Protein AF-F0VCR9-F1 (afdb_monomer)

Secondary structure (DSSP, 8-state):
------------PPP----------HHHHHHHHHHHHHHHHHHHHHHHHHHHHHHHHHHHHHHHHHHS-----------S-S-TTSSTTS------PPPPP----------------------STTTHHHHHHHHHHHHHHHHHHHHHHHHHHHHHHHHHHHHHHHHHHHHT-SSHHHHHHHHHHHHHHHHHHHHHHHHHHHHHHHHHSPPP-------TT-SS---------------THHHHHHHHHHHHHHHHHHHHHHHHHHHHHHHHHHHHHHHHHHHHHHHHTTSS--S----------TTS-------------------------------------------S--S----SSHHHHHHHHHHTT-------TTSHHHHHHHHHHHHHHHHHHHHHHHHHHTSSTT----------------HHHHHHHHHHHHHHHHHHHHHHHHHHHHHHHHHHHHHHHHHHHHHHHHHHHHHHHHHHHHHHHHHHHHHHHHHHHHHHHHHHHHHHHHHHHHHHHHHHH--

Organism: Neospora caninum (strain Liverpool) (NCBI:txid572307)

Radius of gyration: 48.57 Å; Cα contacts (8 Å, |Δi|>4): 85; chains: 1; bounding box: 144×110×131 Å

Foldseek 3Di:
DDDDDDPDDDPDDDDDPPPPPPPDDVLVVLVVLLVVLLVLLVVLLVLLVVLLVVLLVLVVVLVVLVPPDDPPVPPDPDDDDDDPPDPDPPPPDDDDDDDDDDDDDDDDDDDDDDDDDDDDDPPDPPPVPVVVVSVVVSVVSVVVSVVSLVVNVVSLVVSVVSLVSLVVSLVPDPDPVSNVVSVVSSVVSVVSSVVSVVSSVVSVVVVVPPDDPPPPPPDPPPPPDDDDDDDDDDDPDPPPVVVVVVVVVVVVVVVVVVVVVVVVVVVVVVVVVVVVVVVVVVVVVVVVVPPPDDDDDDDDDDDPPPPPPDDDDDDDDDDDDDDDDDDDDDDDDDDDDDDDDDDDDDDDDDPDDDDDPDDDPVVVVVVVCVVVVPDDDDDPPPPPVPVVVVVVVVVVVVVVVVVVVVVVVVPPPPDDDDPDDDDDDPPPDPPVVVVVVVVVVVVVVVVVVVVVVVVVVVVVVVVVVVVVVVVVVVVVVVVVVVVVVVVVVVVVVVVVVVVVVVVVVVVVVVVVVVVVVVVVVVVVVVVVVVD

Structure (mmCIF, N/CA/C/O backbone):
data_AF-F0VCR9-F1
#
_entry.id   AF-F0VCR9-F1
#
loop_
_atom_site.group_PDB
_atom_site.id
_atom_site.type_symbol
_atom_site.label_atom_id
_atom_site.label_alt_id
_atom_site.label_comp_id
_atom_site.label_asym_id
_atom_site.label_entity_id
_atom_site.label_seq_id
_atom_site.pdbx_PDB_ins_code
_atom_site.Cartn_x
_atom_site.Cartn_y
_atom_site.Cartn_z
_atom_site.occupancy
_atom_site.B_iso_or_equiv
_atom_site.auth_seq_id
_atom_site.auth_comp_id
_atom_site.auth_asym_id
_atom_site.auth_atom_id
_atom_site.pdbx_PDB_model_num
ATOM 1 N N . MET A 1 1 ? -37.573 -1.986 18.319 1.00 36.25 1 MET A N 1
ATOM 2 C CA . MET A 1 1 ? -37.774 -0.526 18.203 1.00 36.25 1 MET A CA 1
ATOM 3 C C . MET A 1 1 ? -36.741 -0.005 17.220 1.00 36.25 1 MET A C 1
ATOM 5 O O . MET A 1 1 ? -35.564 -0.252 17.445 1.00 36.25 1 MET A O 1
ATOM 9 N N . SER A 1 2 ? -37.165 0.627 16.125 1.00 27.77 2 SER A N 1
ATOM 10 C CA . SER A 1 2 ? -36.263 1.147 15.087 1.00 27.77 2 SER A CA 1
ATOM 11 C C . SER A 1 2 ? -36.215 2.668 15.160 1.00 27.77 2 SER A C 1
ATOM 13 O O . SER A 1 2 ? -37.266 3.304 15.152 1.00 27.77 2 SER A O 1
ATOM 15 N N . PHE A 1 3 ? -35.017 3.252 15.181 1.00 37.00 3 PHE A N 1
ATOM 16 C CA . PHE A 1 3 ? -34.850 4.699 15.055 1.00 37.00 3 PHE A CA 1
ATOM 17 C C . PHE A 1 3 ? -34.788 5.094 13.578 1.00 37.00 3 PHE A C 1
ATOM 19 O O . PHE A 1 3 ? -33.767 4.922 12.919 1.00 37.00 3 PHE A O 1
ATOM 26 N N . ALA A 1 4 ? -35.889 5.644 13.067 1.00 36.62 4 ALA A N 1
ATOM 27 C CA . ALA A 1 4 ? -35.925 6.340 11.786 1.00 36.62 4 ALA A CA 1
ATOM 28 C C . ALA A 1 4 ? -35.822 7.852 12.037 1.00 36.62 4 ALA A C 1
ATOM 30 O O . ALA A 1 4 ? -36.822 8.501 12.347 1.00 36.62 4 ALA A O 1
ATOM 31 N N . PHE A 1 5 ? -34.621 8.420 11.913 1.00 42.41 5 PHE A N 1
ATOM 32 C CA . PHE A 1 5 ? -34.435 9.868 12.020 1.00 42.41 5 PHE A CA 1
ATOM 33 C C . PHE A 1 5 ? -35.029 10.568 10.789 1.00 42.41 5 PHE A C 1
ATOM 35 O O . PHE A 1 5 ? -34.521 10.437 9.677 1.00 42.41 5 PHE A O 1
ATOM 42 N N . HIS A 1 6 ? -36.125 11.302 10.988 1.00 35.94 6 HIS A N 1
ATOM 43 C CA . HIS A 1 6 ? -36.719 12.157 9.962 1.00 35.94 6 HIS A CA 1
ATOM 44 C C . HIS A 1 6 ? -35.953 13.482 9.868 1.00 35.94 6 HIS A C 1
ATOM 46 O O . HIS A 1 6 ? -36.081 14.349 10.731 1.00 35.94 6 HIS A O 1
ATOM 52 N N . SER A 1 7 ? -35.205 13.667 8.782 1.00 36.94 7 SER A N 1
ATOM 53 C CA . SER A 1 7 ? -34.586 14.948 8.429 1.00 36.94 7 SER A CA 1
ATOM 54 C C . SER A 1 7 ? -35.622 15.892 7.811 1.00 36.94 7 SER A C 1
ATOM 56 O O . SER A 1 7 ? -35.730 15.994 6.591 1.00 36.94 7 SER A O 1
ATOM 58 N N . ALA A 1 8 ? -36.401 16.576 8.649 1.00 43.06 8 ALA A N 1
ATOM 59 C CA . ALA A 1 8 ? -37.431 17.517 8.214 1.00 43.06 8 ALA A CA 1
ATOM 60 C C . ALA A 1 8 ? -37.225 18.908 8.833 1.00 43.06 8 ALA A C 1
ATOM 62 O O . ALA A 1 8 ? -37.849 19.223 9.839 1.00 43.06 8 ALA A O 1
ATOM 63 N N . LEU A 1 9 ? -36.364 19.737 8.223 1.00 44.50 9 LEU A N 1
ATOM 64 C CA . LEU A 1 9 ? -36.368 21.204 8.367 1.00 44.50 9 LEU A CA 1
ATOM 65 C C . LEU A 1 9 ? -35.366 21.865 7.399 1.00 44.50 9 LEU A C 1
ATOM 67 O O . LEU A 1 9 ? -34.184 21.964 7.709 1.00 44.50 9 LEU A O 1
ATOM 71 N N . LEU A 1 10 ? -35.849 22.320 6.234 1.00 40.09 10 LEU A N 1
ATOM 72 C CA . LEU A 1 10 ? -35.335 23.487 5.485 1.00 40.09 10 LEU A CA 1
ATOM 73 C C . LEU A 1 10 ? -36.221 23.758 4.253 1.00 40.09 10 LEU A C 1
ATOM 75 O O . LEU A 1 10 ? -35.858 23.501 3.109 1.00 40.09 10 LEU A O 1
ATOM 79 N N . ALA A 1 11 ? -37.422 24.283 4.506 1.00 47.47 11 ALA A N 1
ATOM 80 C CA . ALA A 1 11 ? -38.344 24.756 3.475 1.00 47.47 11 ALA A CA 1
ATOM 81 C C . ALA A 1 11 ? -38.437 26.291 3.518 1.00 47.47 11 ALA A C 1
ATOM 83 O O . ALA A 1 11 ? -39.393 26.858 4.039 1.00 47.47 11 ALA A O 1
ATOM 84 N N . ALA A 1 12 ? -37.422 26.964 2.972 1.00 45.94 12 ALA A N 1
ATOM 85 C CA . ALA A 1 12 ? -37.442 28.401 2.704 1.00 45.94 12 ALA A CA 1
ATOM 86 C C . ALA A 1 12 ? -36.732 28.660 1.366 1.00 45.94 12 ALA A C 1
ATOM 88 O O . ALA A 1 12 ? -35.508 28.643 1.282 1.00 45.94 12 ALA A O 1
ATOM 89 N N . SER A 1 13 ? -37.519 28.833 0.304 1.00 47.97 13 SER A N 1
ATOM 90 C CA . SER A 1 13 ? -37.035 28.990 -1.072 1.00 47.97 13 SER A CA 1
ATOM 91 C C . SER A 1 13 ? -36.742 30.462 -1.399 1.00 47.97 13 SER A C 1
ATOM 93 O O . SER A 1 13 ? -37.694 31.244 -1.488 1.00 47.97 13 SER A O 1
ATOM 95 N N . PRO A 1 14 ? -35.494 30.845 -1.716 1.00 52.66 14 PRO A N 1
ATOM 96 C CA . PRO A 1 14 ? -35.226 31.907 -2.673 1.00 52.66 14 PRO A CA 1
ATOM 97 C C . PRO A 1 14 ? -35.285 31.344 -4.104 1.00 52.66 14 PRO A C 1
ATOM 99 O O . PRO A 1 14 ? -34.934 30.194 -4.361 1.00 52.66 14 PRO A O 1
ATOM 102 N N . GLN A 1 15 ? -35.760 32.171 -5.033 1.00 44.50 15 GLN A N 1
ATOM 103 C CA . GLN A 1 15 ? -36.113 31.803 -6.407 1.00 44.50 15 GLN A CA 1
ATOM 104 C C . GLN A 1 15 ? -35.004 31.031 -7.143 1.00 44.50 15 GLN A C 1
ATOM 106 O O . GLN A 1 15 ? -33.848 31.451 -7.190 1.00 44.50 15 GLN A O 1
ATOM 111 N N . GLY A 1 16 ? -35.383 29.900 -7.743 1.00 51.28 16 GLY A N 1
ATOM 112 C CA . GLY A 1 16 ? -34.448 28.964 -8.356 1.00 51.28 16 GLY A CA 1
ATOM 113 C C . GLY A 1 16 ? -33.763 29.509 -9.606 1.00 51.28 16 GLY A C 1
ATOM 114 O O . GLY A 1 16 ? -34.312 29.438 -10.706 1.00 51.28 16 GLY A O 1
ATOM 115 N N . VAL A 1 17 ? -32.498 29.910 -9.465 1.00 50.69 17 VAL A N 1
ATOM 116 C CA . VAL A 1 17 ? -31.543 29.779 -10.567 1.00 50.69 17 VAL A CA 1
ATOM 117 C C . VAL A 1 17 ? -31.323 28.284 -10.760 1.00 50.69 17 VAL A C 1
ATOM 119 O O . VAL A 1 17 ? -30.629 27.642 -9.973 1.00 50.69 17 VAL A O 1
ATOM 122 N N . SER A 1 18 ? -31.939 27.721 -11.800 1.00 48.31 18 SER A N 1
ATOM 123 C CA . SER A 1 18 ? -31.619 26.369 -12.254 1.00 48.31 18 SER A CA 1
ATOM 124 C C . SER A 1 18 ? -30.187 26.382 -12.776 1.00 48.31 18 SER A C 1
ATOM 126 O O . SER A 1 18 ? -29.952 26.666 -13.951 1.00 48.31 18 SER A O 1
ATOM 128 N N . LEU A 1 19 ? -29.225 26.132 -11.884 1.00 52.59 19 LEU A N 1
ATOM 129 C CA . LEU A 1 19 ? -27.847 25.863 -12.259 1.00 52.59 19 LEU A CA 1
ATOM 130 C C . LEU A 1 19 ? -27.882 24.629 -13.156 1.00 52.59 19 LEU A C 1
ATOM 132 O O . LEU A 1 19 ? -28.045 23.507 -12.677 1.00 52.59 19 LEU A O 1
ATOM 136 N N . LEU A 1 20 ? -27.795 24.873 -14.468 1.00 50.78 20 LEU A N 1
ATOM 137 C CA . LEU A 1 20 ? -27.648 23.837 -15.482 1.00 50.78 20 LEU A CA 1
ATOM 138 C C . LEU A 1 20 ? -26.594 22.847 -14.983 1.00 50.78 20 LEU A C 1
ATOM 140 O O . LEU A 1 20 ? -25.556 23.313 -14.499 1.00 50.78 20 LEU A O 1
ATOM 144 N N . PRO A 1 21 ? -26.835 21.525 -15.073 1.00 60.44 21 PRO A N 1
ATOM 145 C CA . PRO A 1 21 ? -25.860 20.544 -14.636 1.00 60.44 21 PRO A CA 1
ATOM 146 C C . PRO A 1 21 ? -24.567 20.812 -15.400 1.00 60.44 21 PRO A C 1
ATOM 148 O O . PRO A 1 21 ? -24.470 20.555 -16.600 1.00 60.44 21 PRO A O 1
ATOM 151 N N . LEU A 1 22 ? -23.592 21.400 -14.702 1.00 59.59 22 LEU A N 1
ATOM 152 C CA . LEU A 1 22 ? -22.267 21.638 -15.236 1.00 59.59 22 LEU A CA 1
ATOM 153 C C . LEU A 1 22 ? -21.711 20.255 -15.522 1.00 59.59 22 LEU A C 1
ATOM 155 O O . LEU A 1 22 ? -21.335 19.536 -14.598 1.00 59.59 22 LEU A O 1
ATOM 159 N N . HIS A 1 23 ? -21.742 19.873 -16.799 1.00 67.69 23 HIS A N 1
ATOM 160 C CA . HIS A 1 23 ? -21.210 18.613 -17.281 1.00 67.69 23 HIS A CA 1
ATOM 161 C C . HIS A 1 23 ? -19.715 18.605 -16.971 1.00 67.69 23 HIS A C 1
ATOM 163 O O . HIS A 1 23 ? -18.898 19.094 -17.754 1.00 67.69 23 HIS A O 1
ATOM 169 N N . ALA A 1 24 ? -19.374 18.095 -15.787 1.00 71.62 24 ALA A N 1
ATOM 170 C CA . ALA A 1 24 ? -18.006 17.884 -15.373 1.00 71.62 24 ALA A CA 1
ATOM 171 C C . ALA A 1 24 ? -17.333 17.077 -16.479 1.00 71.62 24 ALA A C 1
ATOM 173 O O . ALA A 1 24 ? -17.874 16.062 -16.928 1.00 71.62 24 ALA A O 1
ATOM 174 N N . SER A 1 25 ? -16.184 17.565 -16.954 1.00 85.94 25 SER A N 1
ATOM 175 C CA . SER A 1 25 ? -15.426 16.872 -17.993 1.00 85.94 25 SER A CA 1
ATOM 176 C C . SER A 1 25 ? -15.278 15.400 -17.593 1.00 85.94 25 SER A C 1
ATOM 178 O O . SER A 1 25 ? -14.936 15.142 -16.435 1.00 85.94 25 SER A O 1
ATOM 180 N N . PRO A 1 26 ? -15.497 14.429 -18.499 1.00 86.50 26 PRO A N 1
ATOM 181 C CA . PRO A 1 26 ? -15.395 13.010 -18.156 1.00 86.50 26 PRO A CA 1
ATOM 182 C C . PRO A 1 26 ? -14.019 12.637 -17.574 1.00 86.50 26 PRO A C 1
ATOM 184 O O . PRO A 1 26 ? -13.931 11.685 -16.805 1.00 86.50 26 PRO A O 1
ATOM 187 N N . SER A 1 27 ? -12.971 13.428 -17.856 1.00 85.75 27 SER A N 1
ATOM 188 C CA . SER A 1 27 ? -11.682 13.339 -17.155 1.00 85.75 27 SER A CA 1
ATOM 189 C C . SER A 1 27 ? -11.828 13.606 -15.654 1.00 85.75 27 SER A C 1
ATOM 191 O O . SER A 1 27 ? -11.486 12.749 -14.854 1.00 85.75 27 SER A O 1
ATOM 193 N N . ALA A 1 28 ? -12.423 14.736 -15.256 1.00 88.69 28 ALA A N 1
ATOM 194 C CA . ALA A 1 28 ? -12.571 15.112 -13.848 1.00 88.69 28 ALA A CA 1
ATOM 195 C C . ALA A 1 28 ? -13.405 14.094 -13.046 1.00 88.69 28 ALA A C 1
ATOM 197 O O . ALA A 1 28 ? -13.112 13.841 -11.879 1.00 88.69 28 ALA A O 1
ATOM 198 N N . ALA A 1 29 ? -14.405 13.466 -13.676 1.00 91.62 29 ALA A N 1
ATOM 199 C CA . ALA A 1 29 ? -15.160 12.370 -13.068 1.00 91.62 29 ALA A CA 1
ATOM 200 C C . ALA A 1 29 ? -14.293 11.110 -12.857 1.00 91.62 29 ALA A C 1
ATOM 202 O O . ALA A 1 29 ? -14.341 10.499 -11.790 1.00 91.62 29 ALA A O 1
ATOM 203 N N . ALA A 1 30 ? -13.458 10.744 -13.837 1.00 91.00 30 ALA A N 1
ATOM 204 C CA . ALA A 1 30 ? -12.517 9.628 -13.714 1.00 91.00 30 ALA A CA 1
ATOM 205 C C . ALA A 1 30 ? -11.401 9.896 -12.683 1.00 91.00 30 ALA A C 1
ATOM 207 O O . ALA A 1 30 ? -10.925 8.965 -12.033 1.00 91.00 30 ALA A O 1
ATOM 208 N N . ASP A 1 31 ? -10.999 11.156 -12.521 1.00 93.38 31 ASP A N 1
ATOM 209 C CA . ASP A 1 31 ? -9.983 11.589 -11.560 1.00 93.38 31 ASP A CA 1
ATOM 210 C C . ASP A 1 31 ? -10.536 11.551 -10.126 1.00 93.38 31 ASP A C 1
ATOM 212 O O . ASP A 1 31 ? -9.864 11.069 -9.213 1.00 93.38 31 ASP A O 1
ATOM 216 N N . ALA A 1 32 ? -11.791 11.976 -9.937 1.00 94.38 32 ALA A N 1
ATOM 217 C CA . ALA A 1 32 ? -12.504 11.848 -8.668 1.00 94.38 32 ALA A CA 1
ATOM 218 C C . ALA A 1 32 ? -12.676 10.375 -8.256 1.00 94.38 32 ALA A C 1
ATOM 220 O O . ALA A 1 32 ? -12.319 10.022 -7.133 1.00 94.38 32 ALA A O 1
ATOM 221 N N . ALA A 1 33 ? -13.120 9.509 -9.177 1.00 94.75 33 ALA A N 1
ATOM 222 C CA . ALA A 1 33 ? -13.264 8.071 -8.931 1.00 94.75 33 ALA A CA 1
ATOM 223 C C . ALA A 1 33 ? -11.928 7.401 -8.550 1.00 94.75 33 ALA A C 1
ATOM 225 O O . ALA A 1 33 ? -11.866 6.637 -7.590 1.00 94.75 33 ALA A O 1
ATOM 226 N N . TYR A 1 34 ? -10.830 7.752 -9.232 1.00 96.19 34 TYR A N 1
ATOM 227 C CA . TYR A 1 34 ? -9.489 7.271 -8.880 1.00 96.19 34 TYR A CA 1
ATOM 228 C C . TYR A 1 34 ? -9.066 7.677 -7.454 1.00 96.19 34 TYR A C 1
ATOM 230 O O . TYR A 1 34 ? -8.460 6.880 -6.735 1.00 96.19 34 TYR A O 1
ATOM 238 N N . LEU A 1 35 ? -9.371 8.909 -7.028 1.00 96.50 35 LEU A N 1
ATOM 239 C CA . LEU A 1 35 ? -9.056 9.382 -5.675 1.00 96.50 35 LEU A CA 1
ATOM 240 C C . LEU A 1 35 ? -9.948 8.734 -4.606 1.00 96.50 35 LEU A C 1
ATOM 242 O O . LEU A 1 35 ? -9.473 8.474 -3.500 1.00 96.50 35 LEU A O 1
ATOM 246 N N . GLU A 1 36 ? -11.209 8.454 -4.930 1.00 97.12 36 GLU A N 1
ATOM 247 C CA . GLU A 1 36 ? -12.133 7.714 -4.070 1.00 97.12 36 GLU A CA 1
ATOM 248 C C . GLU A 1 36 ? -11.663 6.268 -3.865 1.00 97.12 36 GLU A C 1
ATOM 250 O O . GLU A 1 36 ? -11.463 5.856 -2.723 1.00 97.12 36 GLU A O 1
ATOM 255 N N . ASP A 1 37 ? -11.352 5.535 -4.939 1.00 96.75 37 ASP A N 1
ATOM 256 C CA . ASP A 1 37 ? -10.788 4.183 -4.846 1.00 96.75 37 ASP A CA 1
ATOM 257 C C . ASP A 1 37 ? -9.460 4.164 -4.065 1.00 96.75 37 ASP A C 1
ATOM 259 O O . ASP A 1 37 ? -9.219 3.248 -3.276 1.00 96.75 37 ASP A O 1
ATOM 263 N N . CYS A 1 38 ? -8.604 5.187 -4.209 1.00 96.12 38 CYS A N 1
ATOM 264 C CA . CYS A 1 38 ? -7.384 5.306 -3.401 1.00 96.12 38 CYS A CA 1
ATOM 265 C C . CYS A 1 38 ? -7.678 5.418 -1.897 1.00 96.12 38 CYS A C 1
ATOM 267 O O . CYS A 1 38 ? -6.953 4.818 -1.102 1.00 96.12 38 CYS A O 1
ATOM 269 N N . ARG A 1 39 ? -8.713 6.175 -1.504 1.00 97.38 39 ARG A N 1
ATOM 270 C CA . ARG A 1 39 ? -9.139 6.311 -0.100 1.00 97.38 39 ARG A CA 1
ATOM 271 C C . ARG A 1 39 ? -9.729 5.005 0.419 1.00 97.38 39 ARG A C 1
ATOM 273 O O . ARG A 1 39 ? -9.245 4.494 1.421 1.00 97.38 39 ARG A O 1
ATOM 280 N N . VAL A 1 40 ? -10.662 4.403 -0.321 1.00 96.62 40 VAL A N 1
ATOM 281 C CA . VAL A 1 40 ? -11.288 3.119 0.040 1.00 96.62 40 VAL A CA 1
ATOM 282 C C . VAL A 1 40 ? -10.234 2.022 0.236 1.00 96.62 40 VAL A C 1
ATOM 284 O O . VAL A 1 40 ? -10.283 1.293 1.224 1.00 96.62 40 VAL A O 1
ATOM 287 N N . VAL A 1 41 ? -9.224 1.928 -0.639 1.00 96.88 41 VAL A N 1
ATOM 288 C CA . VAL A 1 41 ? -8.110 0.978 -0.452 1.00 96.88 41 VAL A CA 1
ATOM 289 C C . VAL A 1 41 ? -7.287 1.302 0.799 1.00 96.88 41 VAL A C 1
ATOM 291 O O . VAL A 1 41 ? -6.886 0.379 1.504 1.00 96.88 41 VAL A O 1
ATOM 294 N N . GLN A 1 42 ? -7.031 2.575 1.113 1.00 96.50 42 GLN A N 1
ATOM 295 C CA . GLN A 1 42 ? -6.314 2.958 2.337 1.00 96.50 42 GLN A CA 1
ATOM 296 C C . GLN A 1 42 ? -7.102 2.610 3.607 1.00 96.50 42 GLN A C 1
ATOM 298 O O . GLN A 1 42 ? -6.511 2.068 4.543 1.00 96.50 42 GLN A O 1
ATOM 303 N N . ASP A 1 43 ? -8.413 2.838 3.622 1.00 97.00 43 ASP A N 1
ATOM 304 C CA . ASP A 1 43 ? -9.285 2.503 4.751 1.00 97.00 43 ASP A CA 1
ATOM 305 C C . ASP A 1 43 ? -9.361 0.983 4.962 1.00 97.00 43 ASP A C 1
ATOM 307 O O . ASP A 1 43 ? -9.159 0.499 6.079 1.00 97.00 43 ASP A O 1
ATOM 311 N N . LEU A 1 44 ? -9.518 0.204 3.884 1.00 96.44 44 LEU A N 1
ATOM 312 C CA . LEU A 1 44 ? -9.466 -1.264 3.930 1.00 96.44 44 LEU A CA 1
ATOM 313 C C . LEU A 1 44 ? -8.099 -1.777 4.417 1.00 96.44 44 LEU A C 1
ATOM 315 O O . LEU A 1 44 ? -8.034 -2.711 5.215 1.00 96.44 44 LEU A O 1
ATOM 319 N N . LEU A 1 45 ? -6.992 -1.145 4.011 1.00 95.75 45 LEU A N 1
ATOM 320 C CA . LEU A 1 45 ? -5.652 -1.474 4.514 1.00 95.75 45 LEU A CA 1
ATOM 321 C C . LEU A 1 45 ? -5.499 -1.187 6.013 1.00 95.75 45 LEU A C 1
ATOM 323 O O . LEU A 1 45 ? -4.839 -1.960 6.710 1.00 95.75 45 LEU A O 1
ATOM 327 N N . GLN A 1 46 ? -6.094 -0.108 6.528 1.00 96.50 46 GLN A N 1
ATOM 328 C CA . GLN A 1 46 ? -6.142 0.146 7.970 1.00 96.50 46 GLN A CA 1
ATOM 329 C C . GLN A 1 46 ? -7.012 -0.892 8.687 1.00 96.50 46 GLN A C 1
ATOM 331 O O . GLN A 1 46 ? -6.607 -1.417 9.725 1.00 96.50 46 GLN A O 1
ATOM 336 N N . GLN A 1 47 ? -8.167 -1.243 8.120 1.00 96.75 47 GLN A N 1
ATOM 337 C CA . GLN A 1 47 ? -9.072 -2.248 8.672 1.00 96.75 47 GLN A CA 1
ATOM 338 C C . GLN A 1 47 ? -8.397 -3.628 8.767 1.00 96.75 47 GLN A C 1
ATOM 340 O O . GLN A 1 47 ? -8.463 -4.268 9.813 1.00 96.75 47 GLN A O 1
ATOM 345 N N . LEU A 1 48 ? -7.652 -4.050 7.738 1.00 95.56 48 LEU A N 1
ATOM 346 C CA . LEU A 1 48 ? -6.862 -5.289 7.754 1.00 95.56 48 LEU A CA 1
ATOM 347 C C . LEU A 1 48 ? -5.784 -5.303 8.848 1.00 95.56 48 LEU A C 1
ATOM 349 O O . LEU A 1 48 ? -5.550 -6.344 9.463 1.00 95.56 48 LEU A O 1
ATOM 353 N N . ARG A 1 49 ? -5.149 -4.158 9.140 1.00 94.88 49 ARG A N 1
ATOM 354 C CA . ARG A 1 49 ? -4.203 -4.045 10.266 1.00 94.88 49 ARG A CA 1
ATOM 355 C C . ARG A 1 49 ? -4.914 -4.206 11.612 1.00 94.88 49 ARG A C 1
ATOM 357 O O . ARG A 1 49 ? -4.417 -4.953 12.449 1.00 94.88 49 ARG A O 1
ATOM 364 N N . ARG A 1 50 ? -6.086 -3.579 11.788 1.00 95.25 50 ARG A N 1
ATOM 365 C CA . ARG A 1 50 ? -6.924 -3.716 12.999 1.00 95.25 50 ARG A CA 1
ATOM 366 C C . ARG A 1 50 ? -7.418 -5.153 13.199 1.00 95.25 50 ARG A C 1
ATOM 368 O O . ARG A 1 50 ? -7.392 -5.653 14.319 1.00 95.25 50 ARG A O 1
ATOM 375 N N . PHE A 1 51 ? -7.797 -5.851 12.126 1.00 95.94 51 PHE A N 1
ATOM 376 C CA . PHE A 1 51 ? -8.097 -7.283 12.198 1.00 95.94 51 PHE A CA 1
ATOM 377 C C . PHE A 1 51 ? -6.859 -8.093 12.599 1.00 95.94 51 PHE A C 1
ATOM 379 O O . PHE A 1 51 ? -6.944 -8.915 13.503 1.00 95.94 51 PHE A O 1
ATOM 386 N N . SER A 1 52 ? -5.691 -7.831 12.002 1.00 94.19 52 SER A N 1
ATOM 387 C C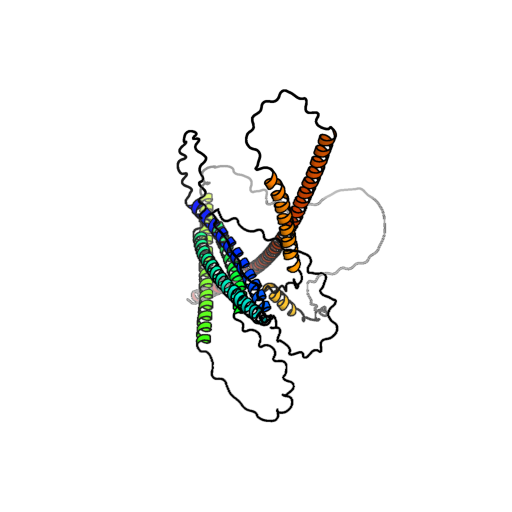A . SER A 1 52 ? -4.456 -8.541 12.359 1.00 94.19 52 SER A CA 1
ATOM 388 C C . SER A 1 52 ? -4.037 -8.348 13.823 1.00 94.19 52 SER A C 1
ATOM 390 O O . SER A 1 52 ? -3.443 -9.273 14.376 1.00 94.19 52 SER A O 1
ATOM 392 N N . SER A 1 53 ? -4.300 -7.196 14.451 1.00 94.25 53 SER A N 1
ATOM 393 C CA . SER A 1 53 ? -4.044 -7.000 15.887 1.00 94.25 53 SER A CA 1
ATOM 394 C C . SER A 1 53 ? -5.115 -7.661 16.757 1.00 94.25 53 SER A C 1
ATOM 396 O O . SER A 1 53 ? -4.771 -8.351 17.712 1.00 94.25 53 SER A O 1
ATOM 398 N N . SER A 1 54 ? -6.394 -7.538 16.391 1.00 95.38 54 SER A N 1
ATOM 399 C CA . SER A 1 54 ? -7.503 -8.169 17.119 1.00 95.38 54 SER A CA 1
ATOM 400 C C . SER A 1 54 ? -7.416 -9.703 17.125 1.00 95.38 54 SER A C 1
ATOM 402 O O . SER A 1 54 ? -7.570 -10.321 18.173 1.00 95.38 54 SER A O 1
ATOM 404 N N . ILE A 1 55 ? -7.058 -10.321 15.992 1.00 94.50 55 ILE A N 1
ATOM 405 C CA . ILE A 1 55 ? -6.819 -11.772 15.872 1.00 94.50 55 ILE A CA 1
ATOM 406 C C . ILE A 1 55 ? -5.702 -12.225 16.824 1.00 94.50 55 ILE A C 1
ATOM 408 O O . ILE A 1 55 ? -5.837 -13.257 17.476 1.00 94.50 55 ILE A O 1
ATOM 412 N N . ARG A 1 56 ? -4.614 -11.447 16.946 1.00 93.81 56 ARG A N 1
ATOM 413 C CA . ARG A 1 56 ? -3.513 -11.748 17.879 1.00 93.81 56 ARG A CA 1
ATOM 414 C C . ARG A 1 56 ? -3.961 -11.637 19.340 1.00 93.81 56 ARG A C 1
ATOM 416 O O . ARG A 1 56 ? -3.683 -12.563 20.094 1.00 93.81 56 ARG A O 1
ATOM 423 N N . ARG A 1 57 ? -4.701 -10.580 19.707 1.00 96.00 57 ARG A N 1
ATOM 424 C CA . ARG A 1 57 ? -5.255 -10.390 21.063 1.00 96.00 57 ARG A CA 1
ATOM 425 C C . ARG A 1 57 ? -6.212 -11.522 21.455 1.00 96.00 57 ARG A C 1
ATOM 427 O O . ARG A 1 57 ? -6.016 -12.157 22.487 1.00 96.00 57 ARG A O 1
ATOM 434 N N . LEU A 1 58 ? -7.197 -11.828 20.607 1.00 93.44 58 LEU A N 1
ATOM 435 C CA . LEU A 1 58 ? -8.128 -12.940 20.832 1.00 93.44 58 LEU A CA 1
ATOM 436 C C . LEU A 1 58 ? -7.395 -14.277 20.947 1.00 93.44 58 LEU A C 1
ATOM 438 O O . LEU A 1 58 ? -7.765 -15.104 21.777 1.00 93.44 58 LEU A O 1
ATOM 442 N N . LYS A 1 59 ? -6.335 -14.491 20.156 1.00 93.31 59 LYS A N 1
ATOM 443 C CA . LYS A 1 59 ? -5.511 -15.688 20.301 1.00 93.31 59 LYS A CA 1
ATOM 444 C C . LYS A 1 59 ? -4.830 -15.735 21.673 1.00 93.31 59 LYS A C 1
ATOM 446 O O . LYS A 1 59 ? -4.931 -16.758 22.338 1.00 93.31 59 LYS A O 1
ATOM 451 N N . THR A 1 60 ? -4.194 -14.653 22.128 1.00 93.94 60 THR A N 1
ATOM 452 C CA . THR A 1 60 ? -3.564 -14.624 23.461 1.00 93.94 60 THR A CA 1
ATOM 453 C C . THR A 1 60 ? -4.570 -14.811 24.599 1.00 93.94 60 THR A C 1
ATOM 455 O O . THR A 1 60 ? -4.246 -15.472 25.580 1.00 93.94 60 THR A O 1
ATOM 458 N N . GLU A 1 61 ? -5.804 -14.316 24.457 1.00 94.94 61 GLU A N 1
ATOM 459 C CA . GLU A 1 61 ? -6.894 -14.559 25.414 1.00 94.94 61 GLU A CA 1
ATOM 460 C C . GLU A 1 61 ? -7.314 -16.044 25.434 1.00 94.94 61 GLU A C 1
ATOM 462 O O . GLU A 1 61 ? -7.437 -16.635 26.508 1.00 94.94 61 GLU A O 1
ATOM 467 N N . ILE A 1 62 ? -7.455 -16.689 24.267 1.00 92.81 62 ILE A N 1
ATOM 468 C CA . ILE A 1 62 ? -7.739 -18.134 24.156 1.00 92.81 62 ILE A CA 1
ATOM 469 C C . ILE A 1 62 ? -6.588 -18.974 24.729 1.00 92.81 62 ILE A C 1
ATOM 471 O O . ILE A 1 62 ? -6.837 -19.899 25.503 1.00 92.81 62 ILE A O 1
ATOM 475 N N . ASP A 1 63 ? -5.340 -18.648 24.382 1.00 91.06 63 ASP A N 1
ATOM 476 C CA . ASP A 1 63 ? -4.145 -19.343 24.868 1.00 91.06 63 ASP A CA 1
ATOM 477 C C . ASP A 1 63 ? -4.032 -19.212 26.401 1.00 91.06 63 ASP A C 1
ATOM 479 O O . ASP A 1 63 ? -3.756 -20.202 27.077 1.00 91.06 63 ASP A O 1
ATOM 483 N N . ALA A 1 64 ? -4.333 -18.040 26.978 1.00 92.25 64 ALA A N 1
ATOM 484 C CA . ALA A 1 64 ? -4.363 -17.827 28.428 1.00 92.25 64 ALA A CA 1
ATOM 485 C C . ALA A 1 64 ? -5.486 -18.620 29.127 1.00 92.25 64 ALA A C 1
ATOM 487 O O . ALA A 1 64 ? -5.244 -19.255 30.156 1.00 92.25 64 ALA A O 1
ATOM 488 N N . LEU A 1 65 ? -6.696 -18.648 28.555 1.00 91.56 65 LEU A N 1
ATOM 489 C CA . LEU A 1 65 ? -7.817 -19.446 29.070 1.00 91.56 65 LEU A CA 1
ATOM 490 C C . LEU A 1 65 ? -7.542 -20.959 28.994 1.00 91.56 65 LEU A C 1
ATOM 492 O O . LEU A 1 65 ? -7.955 -21.698 29.885 1.00 91.56 65 LEU A O 1
ATOM 496 N N . ALA A 1 66 ? -6.827 -21.424 27.965 1.00 89.44 66 ALA A N 1
ATOM 497 C CA . ALA A 1 66 ? -6.430 -22.826 27.798 1.00 89.44 66 ALA A CA 1
ATOM 498 C C . ALA A 1 66 ? -5.184 -23.221 28.622 1.00 89.44 66 ALA A C 1
ATOM 500 O O . ALA A 1 66 ? -4.984 -24.404 28.929 1.00 89.44 66 ALA A O 1
ATOM 501 N N . ALA A 1 67 ? -4.332 -22.250 28.961 1.00 89.50 67 ALA A N 1
ATOM 502 C CA . ALA A 1 67 ? -3.167 -22.424 29.825 1.00 89.50 67 ALA A CA 1
ATOM 503 C C . ALA A 1 67 ? -3.514 -22.348 31.315 1.00 89.50 67 ALA A C 1
ATOM 505 O O . ALA A 1 67 ? -2.782 -22.933 32.113 1.00 89.50 67 ALA A O 1
ATOM 506 N N . SER A 1 68 ? -4.612 -21.673 31.684 1.00 88.88 68 SER A N 1
ATOM 507 C CA . SER A 1 68 ? -5.142 -21.655 33.049 1.00 88.88 68 SER A CA 1
ATOM 508 C C . SER A 1 68 ? -5.277 -23.098 33.549 1.00 88.88 68 SER A C 1
ATOM 510 O O . SER A 1 68 ? -6.094 -23.855 33.008 1.00 88.88 68 SER A O 1
ATOM 512 N N . PRO A 1 69 ? -4.447 -23.538 34.516 1.00 78.38 69 PRO A N 1
ATOM 513 C CA . PRO A 1 69 ? -4.564 -24.887 35.024 1.00 78.38 69 PRO A CA 1
ATOM 514 C C . PRO A 1 69 ? -5.935 -24.985 35.676 1.00 78.38 69 PRO A C 1
ATOM 516 O O . PRO A 1 69 ? -6.296 -24.152 36.512 1.00 78.38 69 PRO A O 1
ATOM 519 N N . PHE A 1 70 ? -6.698 -26.015 35.305 1.00 72.56 70 PHE A N 1
ATOM 520 C CA . PHE A 1 70 ? -7.787 -26.435 36.172 1.00 72.56 70 PHE A CA 1
ATOM 521 C C . PHE A 1 70 ? -7.191 -26.579 37.574 1.00 72.56 70 PHE A C 1
ATOM 523 O O . PHE A 1 70 ? -6.127 -27.198 37.691 1.00 72.56 70 PHE A O 1
ATOM 530 N N . PRO A 1 71 ? -7.827 -26.026 38.621 1.00 70.81 71 PRO A N 1
ATOM 531 C CA . PRO A 1 71 ? -7.523 -26.458 39.964 1.00 70.81 71 PRO A CA 1
ATOM 532 C C . PRO A 1 71 ? -7.957 -27.921 40.022 1.00 70.81 71 PRO A C 1
ATOM 534 O O . PRO A 1 71 ? -9.112 -28.232 40.320 1.00 70.81 71 PRO A O 1
ATOM 537 N N . GLU A 1 72 ? -7.036 -28.822 39.668 1.00 63.16 72 GLU A N 1
ATOM 538 C CA . GLU A 1 72 ? -7.088 -30.189 40.147 1.00 63.16 72 GLU A CA 1
ATOM 539 C C . GLU A 1 72 ? -7.324 -30.046 41.643 1.00 63.16 72 GLU A C 1
ATOM 541 O O . GLU A 1 72 ? -6.597 -29.321 42.329 1.00 63.16 72 GLU A O 1
ATOM 546 N N . SER A 1 73 ? -8.411 -30.643 42.126 1.00 60.00 73 SER A N 1
ATOM 547 C CA . SER A 1 73 ? -8.684 -30.716 43.550 1.00 60.00 73 SER A CA 1
ATOM 548 C C . SER A 1 73 ? -7.639 -31.656 44.136 1.00 60.00 73 SER A C 1
ATOM 550 O O . SER A 1 73 ? -7.905 -32.843 44.337 1.00 60.00 73 SER A O 1
ATOM 552 N N . GLU A 1 74 ? -6.424 -31.134 44.297 1.00 54.31 74 GLU A N 1
ATOM 553 C CA . GLU A 1 74 ? -5.290 -31.811 44.887 1.00 54.31 74 GLU A CA 1
ATOM 554 C C . GLU A 1 74 ? -5.761 -32.218 46.275 1.00 54.31 74 GLU A C 1
ATOM 556 O O . GLU A 1 74 ? -6.050 -31.369 47.121 1.00 54.31 74 GLU A O 1
ATOM 561 N N . GLY A 1 75 ? -6.003 -33.523 46.422 1.00 61.25 75 GLY A N 1
ATOM 562 C CA . GLY A 1 75 ? -6.720 -34.114 47.542 1.00 61.25 75 GLY A CA 1
ATOM 563 C C . GLY A 1 75 ? -5.898 -33.986 48.808 1.00 61.25 75 GLY A C 1
ATOM 564 O O . GLY A 1 75 ? -5.223 -34.926 49.217 1.00 61.25 75 GLY A O 1
ATOM 565 N N . ARG A 1 76 ? -5.925 -32.796 49.399 1.00 48.00 76 ARG A N 1
ATOM 566 C CA . ARG A 1 76 ? -5.230 -32.488 50.631 1.00 48.00 76 ARG A CA 1
ATOM 567 C C . ARG A 1 76 ? -6.168 -32.793 51.783 1.00 48.00 76 ARG A C 1
ATOM 569 O O . ARG A 1 76 ? -6.986 -31.967 52.181 1.00 48.00 76 ARG A O 1
ATOM 576 N N . ASP A 1 77 ? -5.971 -33.978 52.347 1.00 53.56 77 ASP A N 1
ATOM 577 C CA . ASP A 1 77 ? -6.196 -34.230 53.766 1.00 53.56 77 ASP A CA 1
ATOM 578 C C . ASP A 1 77 ? -5.279 -33.291 54.581 1.00 53.56 77 ASP A C 1
ATOM 580 O O . ASP A 1 77 ? -4.272 -33.711 55.152 1.00 53.56 77 ASP A O 1
ATOM 584 N N . GLU A 1 78 ? -5.569 -31.985 54.587 1.00 47.44 78 GLU A N 1
ATOM 585 C CA . GLU A 1 78 ? -4.868 -31.021 55.433 1.00 47.44 78 GLU A CA 1
ATOM 586 C C . GLU A 1 78 ? -5.650 -30.843 56.744 1.00 47.44 78 GLU A C 1
ATOM 588 O O . GLU A 1 78 ? -6.833 -30.487 56.717 1.00 47.44 78 GLU A O 1
ATOM 593 N N . PRO A 1 79 ? -5.037 -31.131 57.908 1.00 52.72 79 PRO A N 1
ATOM 594 C CA . PRO A 1 79 ? -5.753 -31.165 59.174 1.00 52.72 79 PRO A CA 1
ATOM 595 C C . PRO A 1 79 ? -6.271 -29.780 59.572 1.00 52.72 79 PRO A C 1
ATOM 597 O O . PRO A 1 79 ? -5.559 -28.778 59.522 1.00 52.72 79 PRO A O 1
ATOM 600 N N . ALA A 1 80 ? -7.524 -29.747 60.024 1.00 51.31 80 ALA A N 1
ATOM 601 C CA . ALA A 1 80 ? -8.249 -28.531 60.361 1.00 51.31 80 ALA A CA 1
ATOM 602 C C . ALA A 1 80 ? -7.678 -27.803 61.597 1.00 51.31 80 ALA A C 1
ATOM 604 O O . ALA A 1 80 ? -8.165 -27.980 62.714 1.00 51.31 80 ALA A O 1
ATOM 605 N N . ALA A 1 81 ? -6.688 -26.930 61.391 1.00 55.56 81 ALA A N 1
ATOM 606 C CA . ALA A 1 81 ? -6.277 -25.923 62.366 1.00 55.56 81 ALA A CA 1
ATOM 607 C C . ALA A 1 81 ? -5.655 -24.674 61.701 1.00 55.56 81 ALA A C 1
ATOM 609 O O . ALA A 1 81 ? -4.747 -24.773 60.883 1.00 55.56 81 ALA A O 1
ATOM 610 N N . SER A 1 82 ? -6.083 -23.488 62.157 1.00 54.62 82 SER A N 1
ATOM 611 C CA . SER A 1 82 ? -5.293 -22.237 62.113 1.00 54.62 82 SER A CA 1
ATOM 612 C C . SER A 1 82 ? -5.212 -21.395 60.819 1.00 54.62 82 SER A C 1
ATOM 614 O O . SER A 1 82 ? -4.178 -20.779 60.577 1.00 54.62 82 SER A O 1
ATOM 616 N N . GLN A 1 83 ? -6.301 -21.222 60.051 1.00 45.47 83 GLN A N 1
ATOM 617 C CA . GLN A 1 83 ? -6.415 -20.111 59.065 1.00 45.47 83 GLN A CA 1
ATOM 618 C C . GLN A 1 83 ? -7.722 -19.285 59.156 1.00 45.47 83 GLN A C 1
ATOM 620 O O . GLN A 1 83 ? -8.172 -18.676 58.188 1.00 45.47 83 GLN A O 1
ATOM 625 N N . GLN A 1 84 ? -8.353 -19.215 60.334 1.00 45.25 84 GLN A N 1
ATOM 626 C CA . GLN A 1 84 ? -9.684 -18.601 60.496 1.00 45.25 84 GLN A CA 1
ATOM 627 C C . GLN A 1 84 ? -9.696 -17.069 60.736 1.00 45.25 84 GLN A C 1
ATOM 629 O O . GLN A 1 84 ? -10.719 -16.525 61.149 1.00 45.25 84 GLN A O 1
ATOM 634 N N . THR A 1 85 ? -8.588 -16.354 60.500 1.00 48.84 85 THR A N 1
ATOM 635 C CA . THR A 1 85 ? -8.428 -14.938 60.911 1.00 48.84 85 THR A CA 1
ATOM 636 C C . THR A 1 85 ? -8.143 -13.927 59.792 1.00 48.84 85 THR A C 1
ATOM 638 O O . THR A 1 85 ? -8.164 -12.734 60.072 1.00 48.84 85 THR A O 1
ATOM 641 N N . ALA A 1 86 ? -7.928 -14.342 58.536 1.00 46.12 86 ALA A N 1
ATOM 642 C CA . ALA A 1 86 ? -7.397 -13.455 57.482 1.00 46.12 86 ALA A CA 1
ATOM 643 C C . ALA A 1 86 ? -8.411 -12.914 56.442 1.00 46.12 86 ALA A C 1
ATOM 645 O O . ALA A 1 86 ? -8.012 -12.200 55.528 1.00 46.12 86 ALA A O 1
ATOM 646 N N . TRP A 1 87 ? -9.709 -13.233 56.548 1.00 50.34 87 TRP A N 1
ATOM 647 C CA . TRP A 1 87 ? -10.707 -12.931 55.494 1.00 50.34 87 TRP A CA 1
ATOM 648 C C . TRP A 1 87 ? -11.910 -12.087 55.954 1.00 50.34 87 TRP A C 1
ATOM 650 O O . TRP A 1 87 ? -12.908 -11.993 55.238 1.00 50.34 87 TRP A O 1
ATOM 660 N N . LYS A 1 88 ? -11.864 -11.492 57.154 1.00 43.81 88 LYS A N 1
ATOM 661 C CA . LYS A 1 88 ? -13.050 -10.860 57.764 1.00 43.81 88 LYS A CA 1
ATOM 662 C C . LYS A 1 88 ? -13.352 -9.424 57.307 1.00 43.81 88 LYS A C 1
ATOM 664 O O . LYS A 1 88 ? -14.496 -9.006 57.449 1.00 43.81 88 LYS A O 1
ATOM 669 N N . ASP A 1 89 ? -12.397 -8.731 56.681 1.00 41.34 89 ASP A N 1
ATOM 670 C CA . ASP A 1 89 ? -12.494 -7.280 56.426 1.00 41.34 89 ASP A CA 1
ATOM 671 C C . ASP A 1 89 ? -12.819 -6.878 54.970 1.00 41.34 89 ASP A C 1
ATOM 673 O O . ASP A 1 89 ? -12.836 -5.696 54.646 1.00 41.34 89 ASP A O 1
ATOM 677 N N . VAL A 1 90 ? -13.132 -7.829 54.075 1.00 46.03 90 VAL A N 1
ATOM 678 C CA . VAL A 1 90 ? -13.431 -7.544 52.643 1.00 46.03 90 VAL A CA 1
ATOM 679 C C . VAL A 1 90 ? -14.897 -7.846 52.271 1.00 46.03 90 VAL A C 1
ATOM 681 O O . VAL A 1 90 ? -15.240 -8.054 51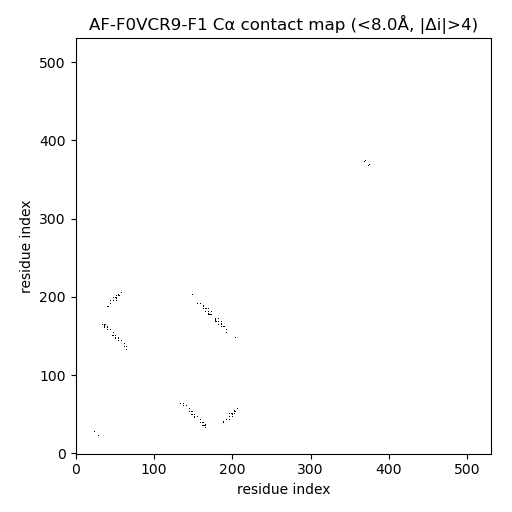.110 1.00 46.03 90 VAL A O 1
ATOM 684 N N . ARG A 1 91 ? -15.815 -7.883 53.250 1.00 43.06 91 ARG A N 1
ATOM 685 C CA . ARG A 1 91 ? -17.259 -8.063 52.984 1.00 43.06 91 ARG A CA 1
ATOM 686 C C . ARG A 1 91 ? -18.147 -7.091 53.765 1.00 43.06 91 ARG A C 1
ATOM 688 O O . ARG A 1 91 ? -19.100 -7.492 54.425 1.00 43.06 91 ARG A O 1
ATOM 695 N N . ALA A 1 92 ? -17.848 -5.804 53.615 1.00 43.44 92 ALA A N 1
ATOM 696 C CA . ALA A 1 92 ? -18.700 -4.695 54.038 1.00 43.44 92 ALA A CA 1
ATOM 697 C C . ALA A 1 92 ? -18.882 -3.675 52.896 1.00 43.44 92 ALA A C 1
ATOM 699 O O . ALA A 1 92 ? -18.440 -2.537 52.988 1.00 43.44 92 ALA A O 1
ATOM 700 N N . SER A 1 93 ? -19.522 -4.099 51.800 1.00 36.12 93 SER A N 1
ATOM 701 C CA . SER A 1 93 ? -20.188 -3.174 50.873 1.00 36.12 93 SER A CA 1
ATOM 702 C C . SER A 1 93 ? -21.344 -3.882 50.159 1.00 36.12 93 SER A C 1
ATOM 704 O O . SER A 1 93 ? -21.174 -4.605 49.177 1.00 36.12 93 SER A O 1
ATOM 706 N N . THR A 1 94 ? -22.523 -3.735 50.758 1.00 39.97 94 THR A N 1
ATOM 707 C CA . THR A 1 94 ? -23.859 -3.993 50.199 1.00 39.97 94 THR A CA 1
ATOM 708 C C . THR A 1 94 ? -24.012 -3.296 48.838 1.00 39.97 94 THR A C 1
ATOM 710 O O . THR A 1 94 ? -23.514 -2.193 48.654 1.00 39.97 94 THR A O 1
ATOM 713 N N . ARG A 1 95 ? -24.577 -3.905 47.790 1.00 43.81 95 ARG A N 1
ATOM 714 C CA . ARG A 1 95 ? -25.917 -4.512 47.665 1.00 43.81 95 ARG A CA 1
ATOM 715 C C . ARG A 1 95 ? -27.048 -3.515 47.939 1.00 43.81 95 ARG A C 1
ATOM 717 O O . ARG A 1 95 ? -27.611 -3.535 49.022 1.00 43.81 95 ARG A O 1
ATOM 724 N N . ASP A 1 96 ? -27.417 -2.774 46.898 1.00 32.69 96 ASP A N 1
ATOM 725 C CA . ASP A 1 96 ? -28.752 -2.200 46.710 1.00 32.69 96 ASP A CA 1
ATOM 726 C C . ASP A 1 96 ? -29.170 -2.435 45.249 1.00 32.69 96 ASP A C 1
ATOM 728 O O . ASP A 1 96 ? -28.765 -1.706 44.346 1.00 32.69 96 ASP A O 1
ATOM 732 N N . GLU A 1 97 ? -29.957 -3.487 45.015 1.00 39.09 97 GLU A N 1
ATOM 733 C CA . GLU A 1 97 ? -30.795 -3.599 43.816 1.00 39.09 97 GLU A CA 1
ATOM 734 C C . GLU A 1 97 ? -32.210 -3.177 44.216 1.00 39.09 97 GLU A C 1
ATOM 736 O O . GLU A 1 97 ? -32.826 -3.818 45.070 1.00 39.09 97 GLU A O 1
ATOM 741 N N . GLN A 1 98 ? -32.723 -2.103 43.613 1.00 35.97 98 GLN A N 1
ATOM 742 C CA . GLN A 1 98 ? -34.113 -1.683 43.798 1.00 35.97 98 GLN A CA 1
ATOM 743 C C . GLN A 1 98 ? -35.047 -2.391 42.793 1.00 35.97 98 GLN A C 1
ATOM 745 O O . GLN A 1 98 ? -34.621 -2.666 41.668 1.00 35.97 98 GLN A O 1
ATOM 750 N N . PRO A 1 99 ? -36.316 -2.682 43.147 1.00 49.22 99 PRO A N 1
ATOM 751 C CA . PRO A 1 99 ? -37.215 -3.461 42.295 1.00 49.22 99 PRO A CA 1
ATOM 752 C C . PRO A 1 99 ? -37.953 -2.611 41.251 1.00 49.22 99 PRO A C 1
ATOM 754 O O . PRO A 1 99 ? -38.265 -1.443 41.475 1.00 49.22 99 PRO A O 1
ATOM 757 N N . LEU A 1 100 ? -38.333 -3.248 40.140 1.00 52.16 100 LEU A N 1
ATOM 758 C CA . LEU A 1 100 ? -39.286 -2.704 39.166 1.00 52.16 100 LEU A CA 1
ATOM 759 C C . LEU A 1 100 ? -40.717 -2.655 39.744 1.00 52.16 100 LEU A C 1
ATOM 761 O O . LEU A 1 100 ? -41.146 -3.637 40.357 1.00 52.16 100 LEU A O 1
ATOM 765 N N . PRO A 1 101 ? -41.502 -1.590 39.492 1.00 55.69 101 PRO A N 1
ATOM 766 C CA . PRO A 1 101 ? -42.923 -1.569 39.820 1.00 55.69 101 PRO A CA 1
ATOM 767 C C . PRO A 1 101 ? -43.743 -2.388 38.809 1.00 55.69 101 PRO A C 1
ATOM 769 O O . PRO A 1 101 ? -43.555 -2.282 37.597 1.00 55.69 101 PRO A O 1
ATOM 772 N N . SER A 1 102 ? -44.698 -3.169 39.315 1.00 48.62 102 SER A N 1
ATOM 773 C CA . SER A 1 102 ? -45.800 -3.766 38.543 1.00 48.62 102 SER A CA 1
ATOM 774 C C . SER A 1 102 ? -47.133 -3.151 39.001 1.00 48.62 102 SER A C 1
ATOM 776 O O . SER A 1 102 ? -47.208 -2.698 40.144 1.00 48.62 102 SER A O 1
ATOM 778 N N . PRO A 1 103 ? -48.160 -3.074 38.133 1.00 57.44 103 PRO A N 1
ATOM 779 C CA . PRO A 1 103 ? -49.378 -2.312 38.409 1.00 57.44 103 PRO A CA 1
ATOM 780 C C . PRO A 1 103 ? -50.360 -3.025 39.351 1.00 57.44 103 PRO A C 1
ATOM 782 O O . PRO A 1 103 ? -50.291 -4.234 39.564 1.00 57.44 103 PRO A O 1
ATOM 785 N N . GLU A 1 104 ? -51.297 -2.241 39.882 1.00 46.22 104 GLU A N 1
ATOM 786 C CA . GLU A 1 104 ? -52.343 -2.641 40.827 1.00 46.22 104 GLU A CA 1
ATOM 787 C C . GLU A 1 104 ? -53.265 -3.764 40.311 1.00 46.22 104 GLU A C 1
ATOM 789 O O . GLU A 1 104 ? -53.838 -3.660 39.226 1.00 46.22 104 GLU A O 1
ATOM 794 N N . SER A 1 105 ? -53.541 -4.762 41.161 1.00 41.88 105 SER A N 1
ATOM 795 C CA . SER A 1 105 ? -54.838 -5.454 41.167 1.00 41.88 105 SER A CA 1
ATOM 796 C C . SER A 1 105 ? -55.165 -6.059 42.542 1.00 41.88 105 SER A C 1
ATOM 798 O O . SER A 1 105 ? -54.480 -6.965 43.005 1.00 41.88 105 SER A O 1
ATOM 800 N N . SER A 1 106 ? -56.230 -5.527 43.139 1.00 47.62 106 SER A N 1
ATOM 801 C CA . SER A 1 106 ? -57.068 -5.963 44.270 1.00 47.62 106 SER A CA 1
ATOM 802 C C . SER A 1 106 ? -56.812 -7.288 45.028 1.00 47.62 106 SER A C 1
ATOM 804 O O . SER A 1 106 ? -56.783 -8.370 44.449 1.00 47.62 106 SER A O 1
ATOM 806 N N . ASP A 1 107 ? -56.838 -7.149 46.363 1.00 52.34 107 ASP A N 1
ATOM 807 C CA . ASP A 1 107 ? -57.283 -8.080 47.431 1.00 52.34 107 ASP A CA 1
ATOM 808 C C . ASP A 1 107 ? -58.398 -9.092 47.039 1.00 52.34 107 ASP A C 1
ATOM 810 O O . ASP A 1 107 ? -59.222 -8.755 46.180 1.00 52.34 107 ASP A O 1
ATOM 814 N N . PRO A 1 108 ? -58.534 -10.285 47.695 1.00 59.06 108 PRO A N 1
ATOM 815 C CA . PRO A 1 108 ? -58.833 -10.380 49.144 1.00 59.06 108 PRO A CA 1
ATOM 816 C C . PRO A 1 108 ? -58.220 -11.641 49.860 1.00 59.06 108 PRO A C 1
ATOM 818 O O . PRO A 1 108 ? -57.168 -12.096 49.420 1.00 59.06 108 PRO A O 1
ATOM 821 N N . PRO A 1 109 ? -58.699 -12.162 51.023 1.00 62.91 109 PRO A N 1
ATOM 822 C CA . PRO A 1 109 ? -57.866 -12.189 52.234 1.00 62.91 109 PRO A CA 1
ATOM 823 C C . PRO A 1 109 ? -57.448 -13.594 52.745 1.00 62.91 109 PRO A C 1
ATOM 825 O O . PRO A 1 109 ? -57.972 -14.618 52.319 1.00 62.91 109 PRO A O 1
ATOM 828 N N . SER A 1 110 ? -56.526 -13.578 53.722 1.00 42.81 110 SER A N 1
ATOM 829 C CA . SER A 1 110 ? -56.183 -14.539 54.806 1.00 42.81 110 SER A CA 1
ATOM 830 C C . SER A 1 110 ? -57.116 -15.753 55.064 1.00 42.81 110 SER A C 1
ATOM 832 O O . SER A 1 110 ? -58.329 -15.581 54.939 1.00 42.81 110 SER A O 1
ATOM 834 N N . PRO A 1 111 ? -56.632 -16.911 55.613 1.00 55.06 111 PRO A N 1
ATOM 835 C CA . PRO A 1 111 ? -55.668 -16.931 56.739 1.00 55.06 111 PRO A CA 1
ATOM 836 C C . PRO A 1 111 ? -54.710 -18.150 56.937 1.00 55.06 111 PRO A C 1
ATOM 838 O O . PRO A 1 111 ? -54.813 -19.170 56.274 1.00 55.06 111 PRO A O 1
ATOM 841 N N . HIS A 1 112 ? -53.822 -18.004 57.940 1.00 41.19 112 HIS A N 1
ATOM 842 C CA . HIS A 1 112 ? -53.146 -19.008 58.805 1.00 41.19 112 HIS A CA 1
ATOM 843 C C . HIS A 1 112 ? -52.750 -20.409 58.273 1.00 41.19 112 HIS A C 1
ATOM 845 O O . HIS A 1 112 ? -53.623 -21.227 58.003 1.00 41.19 112 HIS A O 1
ATOM 851 N N . ALA A 1 113 ? -51.461 -20.774 58.413 1.00 40.25 113 ALA A N 1
ATOM 852 C CA . ALA A 1 113 ? -50.972 -21.744 59.428 1.00 40.25 113 ALA A CA 1
ATOM 853 C C . ALA A 1 113 ? -49.467 -22.092 59.267 1.00 40.25 113 ALA A C 1
ATOM 855 O O . ALA A 1 113 ? -48.981 -22.125 58.144 1.00 40.25 113 ALA A O 1
ATOM 856 N N . SER A 1 114 ? -48.805 -22.404 60.396 1.00 41.00 114 SER A N 1
ATOM 857 C CA . SER A 1 114 ? -47.615 -23.281 60.569 1.00 41.00 114 SER A CA 1
ATOM 858 C C . SER A 1 114 ? -46.334 -22.963 59.761 1.00 41.00 114 SER A C 1
ATOM 860 O O . SER A 1 114 ? -46.317 -22.993 58.539 1.00 41.00 114 SER A O 1
ATOM 862 N N . GLU A 1 115 ? -45.199 -22.593 60.367 1.00 49.47 115 GLU A N 1
ATOM 863 C CA . GLU A 1 115 ? -44.329 -23.455 61.202 1.00 49.47 115 GLU A CA 1
ATOM 864 C C . GLU A 1 115 ? -44.156 -24.880 60.653 1.00 49.47 115 GLU A C 1
ATOM 866 O O . GLU A 1 115 ? -44.956 -25.753 60.958 1.00 49.47 115 GLU A O 1
ATOM 871 N N . ASP A 1 116 ? -43.085 -25.109 59.883 1.00 40.66 116 ASP A N 1
ATOM 872 C CA . ASP A 1 116 ? -42.116 -26.169 60.207 1.00 40.66 116 ASP A CA 1
ATOM 873 C C . ASP A 1 116 ? -40.798 -26.018 59.416 1.00 40.66 116 ASP A C 1
ATOM 875 O O . ASP A 1 116 ? -40.777 -25.774 58.207 1.00 40.66 116 ASP A O 1
ATOM 879 N N . GLN A 1 117 ? -39.673 -26.171 60.123 1.00 49.69 117 GLN A N 1
ATOM 880 C CA . GLN A 1 117 ? -38.364 -26.505 59.541 1.00 49.69 117 GLN A CA 1
ATOM 881 C C . GLN A 1 117 ? -38.378 -27.993 59.122 1.00 49.69 117 GLN A C 1
ATOM 883 O O . GLN A 1 117 ? -39.083 -28.773 59.762 1.00 49.69 117 GLN A O 1
ATOM 888 N N . PRO A 1 118 ? -37.595 -28.432 58.108 1.00 54.16 118 PRO A N 1
ATOM 889 C CA . PRO A 1 118 ? -36.235 -28.889 58.436 1.00 54.16 118 PRO A CA 1
ATOM 890 C C . PRO A 1 118 ? -35.148 -28.782 57.334 1.00 54.16 118 PRO A C 1
ATOM 892 O O . PRO A 1 118 ? -35.395 -28.542 56.154 1.00 54.16 118 PRO A O 1
ATOM 895 N N . ASP A 1 119 ? -33.921 -29.045 57.793 1.00 36.88 119 ASP A N 1
ATOM 896 C CA . ASP A 1 119 ? -32.778 -29.657 57.099 1.00 36.88 119 ASP A CA 1
ATOM 897 C C . ASP A 1 119 ? -31.982 -28.918 56.003 1.00 36.88 119 ASP A C 1
ATOM 899 O O . ASP A 1 119 ? -32.099 -29.093 54.787 1.00 36.88 119 ASP A O 1
ATOM 903 N N . VAL A 1 120 ? -30.948 -28.250 56.520 1.00 51.91 120 VAL A N 1
ATOM 904 C CA . VAL A 1 120 ? -29.557 -28.295 56.036 1.00 51.91 120 VAL A CA 1
ATOM 905 C C . VAL A 1 120 ? -29.153 -29.612 55.333 1.00 51.91 120 VAL A C 1
ATOM 907 O O . VAL A 1 120 ? -28.686 -30.557 55.962 1.00 51.91 120 VAL A O 1
ATOM 910 N N . SER A 1 121 ? -29.228 -29.646 53.997 1.00 46.44 121 SER A N 1
ATOM 911 C CA . SER A 1 121 ? -28.533 -30.637 53.138 1.00 46.44 121 SER A CA 1
ATOM 912 C C . SER A 1 121 ? -28.335 -30.156 51.685 1.00 46.44 121 SER A C 1
ATOM 914 O O . SER A 1 121 ? -28.523 -30.898 50.724 1.00 46.44 121 SER A O 1
ATOM 916 N N . ARG A 1 122 ? -27.958 -28.881 51.487 1.00 48.25 122 ARG A N 1
ATOM 917 C CA . ARG A 1 122 ? -27.709 -28.286 50.151 1.00 48.25 122 ARG A CA 1
ATOM 918 C C . ARG A 1 122 ? -26.390 -27.504 50.060 1.00 48.25 122 ARG A C 1
ATOM 920 O O . ARG A 1 122 ? -26.381 -26.334 49.694 1.00 48.25 122 ARG A O 1
ATOM 927 N N . L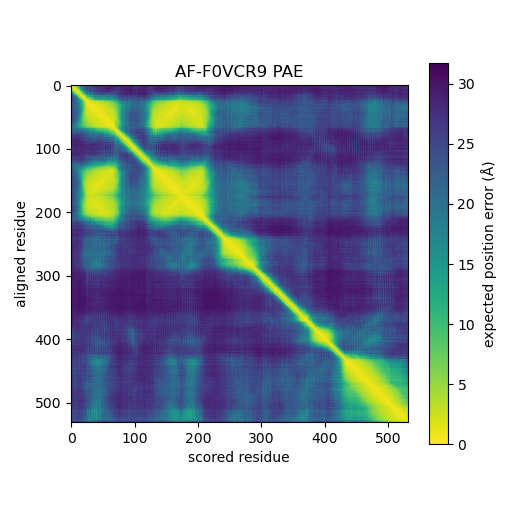EU A 1 123 ? -25.267 -28.154 50.373 1.00 50.94 123 LEU A N 1
ATOM 928 C CA . LEU A 1 123 ? -23.918 -27.584 50.223 1.00 50.94 123 LEU A CA 1
ATOM 929 C C . LEU A 1 123 ? -22.959 -28.596 49.573 1.00 50.94 123 LEU A C 1
ATOM 931 O O . LEU A 1 123 ? -22.170 -29.241 50.251 1.00 50.94 123 LEU A O 1
ATOM 935 N N . SER A 1 124 ? -23.039 -28.747 48.244 1.00 49.28 124 SER A N 1
ATOM 936 C CA . SER A 1 124 ? -22.038 -29.503 47.460 1.00 49.28 124 SER A CA 1
ATOM 937 C C . SER A 1 124 ? -22.012 -29.137 45.961 1.00 49.28 124 SER A C 1
ATOM 939 O O . SER A 1 124 ? -20.971 -29.196 45.315 1.00 49.28 124 SER A O 1
ATOM 941 N N . SER A 1 125 ? -23.128 -28.663 45.394 1.00 52.38 125 SER A N 1
ATOM 942 C CA . SER A 1 125 ? -23.318 -28.532 43.936 1.00 52.38 125 SER A CA 1
ATOM 943 C C . SER A 1 125 ? -22.572 -27.383 43.233 1.00 52.38 125 SER A C 1
ATOM 945 O O . SER A 1 125 ? -22.656 -27.273 42.012 1.00 52.38 125 SER A O 1
ATOM 947 N N . HIS A 1 126 ? -21.884 -26.491 43.954 1.00 52.38 126 HIS A N 1
ATOM 948 C CA . HIS A 1 126 ? -21.355 -25.251 43.362 1.00 52.38 126 HIS A CA 1
ATOM 949 C C . HIS A 1 126 ? -20.013 -25.399 42.628 1.00 52.38 126 HIS A C 1
ATOM 951 O O . HIS A 1 126 ? -19.699 -24.553 41.794 1.00 52.38 126 HIS A O 1
ATOM 957 N N . SER A 1 127 ? -19.245 -26.467 42.869 1.00 53.97 127 SER A N 1
ATOM 958 C CA . SER A 1 127 ? -17.911 -26.619 42.259 1.00 53.97 127 SER A CA 1
ATOM 959 C C . SER A 1 127 ? -17.965 -26.890 40.743 1.00 53.97 127 SER A C 1
ATOM 961 O O . SER A 1 127 ? -17.153 -26.371 39.979 1.00 53.97 127 SER A O 1
ATOM 963 N N . SER A 1 128 ? -18.991 -27.606 40.267 1.00 58.88 128 SER A N 1
ATOM 964 C CA . SER A 1 128 ? -19.148 -27.941 38.841 1.00 58.88 128 SER A CA 1
ATOM 965 C C . SER A 1 128 ? -19.508 -26.747 37.946 1.00 58.88 128 SER A C 1
ATOM 967 O O . SER A 1 128 ? -19.360 -26.832 36.728 1.00 58.88 128 SER A O 1
ATOM 969 N N . SER A 1 129 ? -19.979 -25.628 38.513 1.00 63.22 129 SER A N 1
ATOM 970 C CA . SER A 1 129 ? -20.460 -24.486 37.720 1.00 63.22 129 SER A CA 1
ATOM 971 C C . SER A 1 129 ? -19.331 -23.699 37.046 1.00 63.22 129 SER A C 1
ATOM 973 O O . SER A 1 129 ? -19.542 -23.139 35.973 1.00 63.22 129 SER A O 1
ATOM 975 N N . CYS A 1 130 ? -18.140 -23.647 37.648 1.00 66.25 130 CYS A N 1
ATOM 976 C CA . CYS A 1 130 ? -17.030 -22.830 37.147 1.00 66.25 130 CYS A CA 1
ATOM 977 C C . CYS A 1 130 ? -16.400 -23.418 35.872 1.00 66.25 130 CYS A C 1
ATOM 979 O O . CYS A 1 130 ? -16.044 -22.681 34.953 1.00 66.25 130 CYS A O 1
ATOM 981 N N . ALA A 1 131 ? -16.322 -24.751 35.785 1.00 70.50 131 ALA A N 1
ATOM 982 C CA . ALA A 1 131 ? -15.771 -25.463 34.631 1.00 70.50 131 ALA A CA 1
ATOM 983 C C . ALA A 1 131 ? -16.577 -25.208 33.343 1.00 70.50 131 ALA A C 1
ATOM 985 O O . ALA A 1 131 ? -16.008 -24.977 32.274 1.00 70.50 131 ALA A O 1
ATOM 986 N N . VAL A 1 132 ? -17.911 -25.206 33.457 1.00 79.19 132 VAL A N 1
ATOM 987 C CA . VAL A 1 132 ? -18.823 -24.977 32.326 1.00 79.19 132 VAL A CA 1
ATOM 988 C C . VAL A 1 132 ? -18.669 -23.551 31.790 1.00 79.19 132 VAL A C 1
ATOM 990 O O . VAL A 1 132 ? -18.554 -23.375 30.576 1.00 79.19 132 VAL A O 1
ATOM 993 N N . SER A 1 133 ? -18.571 -22.551 32.674 1.00 83.69 133 SER A N 1
ATOM 994 C CA . SER A 1 133 ? -18.387 -21.144 32.292 1.00 83.69 133 SER A CA 1
ATOM 995 C C . SER A 1 133 ? -17.158 -20.927 31.404 1.00 83.69 133 SER A C 1
ATOM 997 O O . SER A 1 133 ? -17.281 -20.320 30.340 1.00 83.69 133 SER A O 1
ATOM 999 N N . ASN A 1 134 ? -15.998 -21.483 31.775 1.00 86.25 134 ASN A N 1
ATOM 1000 C CA . ASN A 1 134 ? -14.766 -21.319 30.994 1.00 86.25 134 ASN A CA 1
ATOM 1001 C C . ASN A 1 134 ? -14.876 -21.961 29.600 1.00 86.25 134 ASN A C 1
ATOM 1003 O O . ASN A 1 134 ? -14.429 -21.374 28.615 1.00 86.25 134 ASN A O 1
ATOM 1007 N N . SER A 1 135 ? -15.526 -23.127 29.492 1.00 86.56 135 SER A N 1
ATOM 1008 C CA . SER A 1 135 ? -15.739 -23.795 28.198 1.00 86.56 135 SER A CA 1
ATOM 1009 C C . SER A 1 135 ? -16.629 -22.984 27.244 1.00 86.56 135 SER A C 1
ATOM 1011 O O . SER A 1 135 ? -16.355 -22.913 26.045 1.00 86.56 135 SER A O 1
ATOM 1013 N N . LEU A 1 136 ? -17.655 -22.312 27.777 1.00 92.06 136 LEU A N 1
ATOM 1014 C CA . LEU A 1 136 ? -18.578 -21.478 27.007 1.00 92.06 136 LEU A CA 1
ATOM 1015 C C . LEU A 1 136 ? -17.892 -20.182 26.548 1.00 92.06 136 LEU A C 1
ATOM 1017 O O . LEU A 1 136 ? -18.031 -19.785 25.391 1.00 92.06 136 LEU A O 1
ATOM 1021 N N . VAL A 1 137 ? -17.090 -19.562 27.420 1.00 92.25 137 VAL A N 1
ATOM 1022 C CA . VAL A 1 137 ? -16.270 -18.387 27.083 1.00 92.25 137 VAL A CA 1
ATOM 1023 C C . VAL A 1 137 ? -15.264 -18.721 25.974 1.00 92.25 137 VAL A C 1
ATOM 1025 O O . VAL A 1 137 ? -15.192 -17.991 24.986 1.00 92.25 137 VAL A O 1
ATOM 1028 N N . LEU A 1 138 ? -14.563 -19.858 26.060 1.00 92.38 138 LEU A N 1
ATOM 1029 C CA . LEU A 1 138 ? -13.623 -20.301 25.023 1.00 92.38 138 LEU A CA 1
ATOM 1030 C C . LEU A 1 138 ? -14.321 -20.527 23.671 1.00 92.38 138 LEU A C 1
ATOM 1032 O O . LEU A 1 138 ? -13.840 -20.042 22.645 1.00 92.38 138 LEU A O 1
ATOM 1036 N N . LEU A 1 139 ? -15.485 -21.191 23.658 1.00 92.69 139 LEU A N 1
ATOM 1037 C CA . LEU A 1 139 ? -16.294 -21.355 22.442 1.00 92.69 139 LEU A CA 1
ATOM 1038 C C . LEU A 1 139 ? -16.718 -20.004 21.847 1.00 92.69 139 LEU A C 1
ATOM 1040 O O . LEU A 1 139 ? -16.636 -19.822 20.631 1.00 92.69 139 LEU A O 1
ATOM 1044 N N . ARG A 1 140 ? -17.112 -19.035 22.684 1.00 95.31 140 ARG A N 1
ATOM 1045 C CA . ARG A 1 140 ? -17.464 -17.681 22.235 1.00 95.31 140 ARG A CA 1
ATOM 1046 C C . ARG A 1 140 ? -16.280 -16.994 21.552 1.00 95.31 140 ARG A C 1
ATOM 1048 O O . ARG A 1 140 ? -16.432 -16.582 20.401 1.00 95.31 140 ARG A O 1
ATOM 1055 N N . HIS A 1 141 ? -15.108 -16.941 22.190 1.00 94.12 141 HIS A N 1
ATOM 1056 C CA . HIS A 1 141 ? -13.906 -16.358 21.578 1.00 94.12 141 HIS A CA 1
ATOM 1057 C C . HIS A 1 141 ? -13.516 -17.077 20.277 1.00 94.12 141 HIS A C 1
ATOM 1059 O O . HIS A 1 141 ? -13.156 -16.423 19.301 1.00 94.12 141 HIS A O 1
ATOM 1065 N N . GLN A 1 142 ? -13.662 -18.405 20.203 1.00 93.19 142 GLN A N 1
ATOM 1066 C CA . GLN A 1 142 ? -13.398 -19.159 18.974 1.00 93.19 142 GLN A CA 1
ATOM 1067 C C . GLN A 1 142 ? -14.377 -18.803 17.838 1.00 93.19 142 GLN A C 1
ATOM 1069 O O . GLN A 1 142 ? -13.961 -18.695 16.681 1.00 93.19 142 GLN A O 1
ATOM 1074 N N . THR A 1 143 ? -15.667 -18.596 18.136 1.00 94.56 143 THR A N 1
ATOM 1075 C CA . THR A 1 143 ? -16.644 -18.134 17.131 1.00 94.56 143 THR A CA 1
ATOM 1076 C C . THR A 1 143 ? -16.387 -16.697 16.682 1.00 94.56 143 THR A C 1
ATOM 1078 O O . THR A 1 143 ? -16.447 -16.417 15.485 1.00 94.56 143 THR A O 1
ATOM 1081 N N . GLU A 1 144 ? -16.026 -15.806 17.607 1.00 95.75 144 GLU A N 1
ATOM 1082 C CA . GLU A 1 144 ? -15.675 -14.420 17.298 1.00 95.75 144 GLU A CA 1
ATOM 1083 C C . GLU A 1 144 ? -14.434 -14.347 16.400 1.00 95.75 144 GLU A C 1
ATOM 1085 O O . GLU A 1 144 ? -14.444 -13.665 15.376 1.00 95.75 144 GLU A O 1
ATOM 1090 N N . LEU A 1 145 ? -13.402 -15.132 16.713 1.00 94.69 145 LEU A N 1
ATOM 1091 C CA . LEU A 1 145 ? -12.169 -15.211 15.937 1.00 94.69 145 LEU A CA 1
ATOM 1092 C C . LEU A 1 145 ? -12.400 -15.698 14.497 1.00 94.69 145 LEU A C 1
ATOM 1094 O O . LEU A 1 145 ? -11.807 -15.157 13.562 1.00 94.69 145 LEU A O 1
ATOM 1098 N N . ARG A 1 146 ? -13.301 -16.672 14.294 1.00 94.75 146 ARG A N 1
ATOM 1099 C CA . ARG A 1 146 ? -13.734 -17.093 12.947 1.00 94.75 146 ARG A CA 1
ATOM 1100 C C . ARG A 1 146 ? -14.438 -15.958 12.204 1.00 94.75 146 ARG A C 1
ATOM 1102 O O . ARG A 1 146 ? -14.068 -15.673 11.068 1.00 94.75 146 ARG A O 1
ATOM 1109 N N . GLY A 1 147 ? -15.365 -15.259 12.862 1.00 95.25 147 GLY A N 1
ATOM 1110 C CA . GLY A 1 147 ? -16.042 -14.093 12.288 1.00 95.25 147 GLY A CA 1
ATOM 1111 C C . GLY A 1 147 ? -15.074 -12.972 11.891 1.00 95.25 147 GLY A C 1
ATOM 1112 O O . GLY A 1 147 ? -15.207 -12.394 10.813 1.00 95.25 147 GLY A O 1
ATOM 1113 N N . GLN A 1 148 ? -14.047 -12.703 12.705 1.00 96.06 148 GLN A N 1
ATOM 1114 C CA . GLN A 1 148 ? -13.006 -11.723 12.375 1.00 96.06 148 GLN A CA 1
ATOM 1115 C C . GLN A 1 148 ? -12.131 -12.164 11.191 1.00 96.06 148 GLN A C 1
ATOM 1117 O O . GLN A 1 148 ? -11.807 -11.339 10.337 1.00 96.06 148 GLN A O 1
ATOM 1122 N N . LEU A 1 149 ? -11.781 -13.452 11.089 1.00 95.38 149 LEU A N 1
ATOM 1123 C CA . LEU A 1 149 ? -11.042 -13.994 9.942 1.00 95.38 149 LEU A CA 1
ATOM 1124 C C . LEU A 1 149 ? -11.855 -13.924 8.639 1.00 95.38 149 LEU A C 1
ATOM 1126 O O . LEU A 1 149 ? -11.304 -13.572 7.595 1.00 95.38 149 LEU A O 1
ATOM 1130 N N . GLU A 1 150 ? -13.154 -14.218 8.683 1.00 96.44 150 GLU A N 1
ATOM 1131 C CA . GLU A 1 150 ? -14.054 -14.107 7.528 1.00 96.44 150 GLU A CA 1
ATOM 1132 C C . GLU A 1 150 ? -14.248 -12.648 7.093 1.00 96.44 150 GLU A C 1
ATOM 1134 O O . GLU A 1 150 ? -14.065 -12.327 5.915 1.00 96.44 150 GLU A O 1
ATOM 1139 N N . ALA A 1 151 ? -14.505 -11.738 8.039 1.00 96.44 151 ALA A N 1
ATOM 1140 C CA . ALA A 1 151 ? -14.609 -10.305 7.768 1.00 96.44 151 ALA A CA 1
ATOM 1141 C C . ALA A 1 151 ? -13.311 -9.729 7.173 1.00 96.44 151 ALA A C 1
ATOM 1143 O O . ALA A 1 151 ? -13.350 -8.916 6.246 1.00 96.44 151 ALA A O 1
ATOM 1144 N N . ALA A 1 152 ? -12.151 -10.183 7.652 1.00 96.56 152 ALA A N 1
ATOM 1145 C CA . ALA A 1 152 ? -10.866 -9.755 7.121 1.00 96.56 152 ALA A CA 1
ATOM 1146 C C . ALA A 1 152 ? -10.569 -10.317 5.721 1.00 96.56 152 ALA A C 1
ATOM 1148 O O . ALA A 1 152 ? -10.006 -9.603 4.890 1.00 96.56 152 ALA A O 1
ATOM 1149 N N . ARG A 1 153 ? -10.978 -11.558 5.419 1.00 96.25 153 ARG A N 1
ATOM 1150 C CA . ARG A 1 153 ? -10.912 -12.111 4.052 1.00 96.25 153 ARG A CA 1
ATOM 1151 C C . ARG A 1 153 ? -11.767 -11.284 3.090 1.00 96.25 153 ARG A C 1
ATOM 1153 O O . ARG A 1 153 ? -11.257 -10.860 2.056 1.00 96.25 153 ARG A O 1
ATOM 1160 N N . ALA A 1 154 ? -13.005 -10.958 3.468 1.00 97.31 154 ALA A N 1
ATOM 1161 C CA . ALA A 1 154 ? -13.888 -10.108 2.667 1.00 97.31 154 ALA A CA 1
ATOM 1162 C C . ALA A 1 154 ? -13.297 -8.702 2.424 1.00 97.31 154 ALA A C 1
ATOM 1164 O O . ALA A 1 154 ? -13.325 -8.204 1.297 1.00 97.31 154 ALA A O 1
ATOM 1165 N N . ALA A 1 155 ? -12.693 -8.084 3.447 1.00 96.75 155 ALA A N 1
ATOM 1166 C CA . ALA A 1 155 ? -12.009 -6.795 3.312 1.00 96.75 155 ALA A CA 1
ATOM 1167 C C . ALA A 1 155 ? -10.777 -6.866 2.385 1.00 96.75 155 ALA A C 1
ATOM 1169 O O . ALA A 1 155 ? -10.537 -5.945 1.601 1.00 96.75 155 ALA A O 1
ATOM 1170 N N . ALA A 1 156 ? -10.011 -7.963 2.428 1.00 97.00 156 ALA A N 1
ATOM 1171 C CA . ALA A 1 156 ? -8.876 -8.182 1.532 1.00 97.00 156 ALA A CA 1
ATOM 1172 C C . ALA A 1 156 ? -9.317 -8.383 0.073 1.00 97.00 156 ALA A C 1
ATOM 1174 O O . ALA A 1 156 ? -8.700 -7.823 -0.835 1.00 97.00 156 ALA A O 1
ATOM 1175 N N . GLU A 1 157 ? -10.398 -9.130 -0.165 1.00 97.69 157 GLU A N 1
ATOM 1176 C CA . GLU A 1 157 ? -10.979 -9.287 -1.502 1.00 97.69 157 GLU A CA 1
ATOM 1177 C C . GLU A 1 157 ? -11.466 -7.958 -2.084 1.00 97.69 157 GLU A C 1
ATOM 1179 O O . GLU A 1 157 ? -11.148 -7.644 -3.231 1.00 97.69 157 GLU A O 1
ATOM 1184 N N . GLU A 1 158 ? -12.194 -7.149 -1.309 1.00 97.44 158 GLU A N 1
ATOM 1185 C CA . GLU A 1 158 ? -12.650 -5.835 -1.773 1.00 97.44 158 GLU A CA 1
ATOM 1186 C C . GLU A 1 158 ? -11.462 -4.904 -2.065 1.00 97.44 158 GLU A C 1
ATOM 1188 O O . GLU A 1 158 ? -11.436 -4.249 -3.108 1.00 97.44 158 GLU A O 1
ATOM 1193 N N . ALA A 1 159 ? -10.411 -4.924 -1.235 1.00 97.00 159 ALA A N 1
ATOM 1194 C CA . ALA A 1 159 ? -9.182 -4.177 -1.506 1.00 97.00 159 ALA A CA 1
ATOM 1195 C C . ALA A 1 159 ? -8.510 -4.626 -2.819 1.00 97.00 159 ALA A C 1
ATOM 1197 O O . ALA A 1 159 ? -8.022 -3.789 -3.583 1.00 97.00 159 ALA A O 1
ATOM 1198 N N . HIS A 1 160 ? -8.526 -5.927 -3.132 1.00 97.50 160 HIS A N 1
ATOM 1199 C CA . HIS A 1 160 ? -8.044 -6.450 -4.413 1.00 97.50 160 HIS A CA 1
ATOM 1200 C C . HIS A 1 160 ? -8.900 -5.998 -5.610 1.00 97.50 160 HIS A C 1
ATOM 1202 O O . HIS A 1 160 ? -8.332 -5.622 -6.639 1.00 97.50 160 HIS A O 1
ATOM 1208 N N . ARG A 1 161 ? -10.236 -5.971 -5.490 1.00 97.81 161 ARG A N 1
ATOM 1209 C CA . ARG A 1 161 ? -11.140 -5.464 -6.546 1.00 97.81 161 ARG A CA 1
ATOM 1210 C C . ARG A 1 161 ? -10.892 -3.979 -6.825 1.00 97.81 161 ARG A C 1
ATOM 1212 O O . ARG A 1 161 ? -10.700 -3.587 -7.975 1.00 97.81 161 ARG A O 1
ATOM 1219 N N . ARG A 1 162 ? -10.791 -3.165 -5.771 1.00 97.31 162 ARG A N 1
ATOM 1220 C CA . ARG A 1 162 ? -10.499 -1.725 -5.865 1.00 97.31 162 ARG A CA 1
ATOM 1221 C C . ARG A 1 162 ? -9.114 -1.444 -6.450 1.00 97.31 162 ARG A C 1
ATOM 1223 O O . ARG A 1 162 ? -8.964 -0.548 -7.274 1.00 97.31 162 ARG A O 1
ATOM 1230 N N . LEU A 1 163 ? -8.104 -2.256 -6.131 1.00 96.94 163 LEU A N 1
ATOM 1231 C CA . LEU A 1 163 ? -6.798 -2.177 -6.798 1.00 96.94 163 LEU A CA 1
ATOM 1232 C C . LEU A 1 163 ? -6.878 -2.473 -8.303 1.00 96.94 163 LEU A C 1
ATOM 1234 O O . LEU A 1 163 ? -6.207 -1.796 -9.081 1.00 96.94 163 LEU A O 1
ATOM 1238 N N . ALA A 1 164 ? -7.716 -3.421 -8.735 1.00 97.19 164 ALA A N 1
ATOM 1239 C CA . ALA A 1 164 ? -7.940 -3.666 -10.161 1.00 97.19 164 ALA A CA 1
ATOM 1240 C C . ALA A 1 164 ? -8.600 -2.458 -10.856 1.00 97.19 164 ALA A C 1
ATOM 1242 O O . ALA A 1 164 ? -8.207 -2.103 -11.970 1.00 97.19 164 ALA A O 1
ATOM 1243 N N . HIS A 1 165 ? -9.528 -1.763 -10.188 1.00 97.06 165 HIS A N 1
ATOM 1244 C CA . H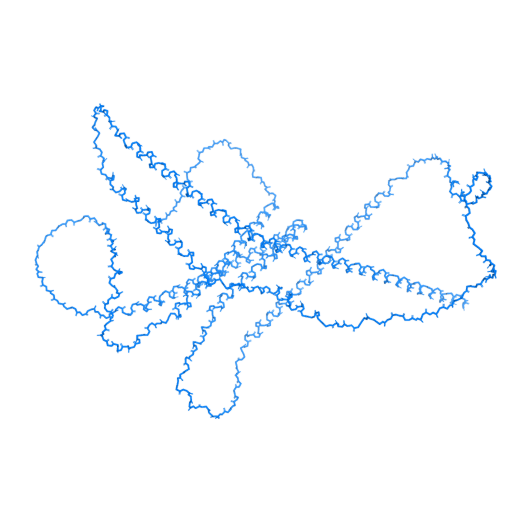IS A 1 165 ? -10.091 -0.504 -10.690 1.00 97.06 165 HIS A CA 1
ATOM 1245 C C . HIS A 1 165 ? -9.020 0.594 -10.795 1.00 97.06 165 HIS A C 1
ATOM 1247 O O . HIS A 1 165 ? -8.871 1.215 -11.850 1.00 97.06 165 HIS A O 1
ATOM 1253 N N . LEU A 1 166 ? -8.180 0.766 -9.767 1.00 96.81 166 LEU A N 1
ATOM 1254 C CA . LEU A 1 166 ? -7.044 1.695 -9.800 1.00 96.81 166 LEU A CA 1
ATOM 1255 C C . LEU A 1 166 ? -6.056 1.384 -10.936 1.00 96.81 166 LEU A C 1
ATOM 1257 O O . LEU A 1 166 ? -5.531 2.313 -11.551 1.00 96.81 166 LEU A O 1
ATOM 1261 N N . ALA A 1 167 ? -5.832 0.109 -11.271 1.00 96.81 167 ALA A N 1
ATOM 1262 C CA . ALA A 1 167 ? -5.023 -0.282 -12.425 1.00 96.81 167 ALA A CA 1
ATOM 1263 C C . ALA A 1 167 ? -5.643 0.197 -13.752 1.00 96.81 167 ALA A C 1
ATOM 1265 O O . ALA A 1 167 ? -4.932 0.742 -14.605 1.00 96.81 167 ALA A O 1
ATOM 1266 N N . MET A 1 168 ? -6.966 0.063 -13.911 1.00 96.00 168 MET A N 1
ATOM 1267 C CA . MET A 1 168 ? -7.692 0.597 -15.069 1.00 96.00 168 MET A CA 1
ATOM 1268 C C . MET A 1 168 ? -7.579 2.127 -15.128 1.00 96.00 168 MET A C 1
ATOM 1270 O O . MET A 1 168 ? -7.137 2.660 -16.148 1.00 96.00 168 MET A O 1
ATOM 1274 N N . HIS A 1 169 ? -7.849 2.834 -14.027 1.00 94.56 169 HIS A N 1
ATOM 1275 C CA . HIS A 1 169 ? -7.721 4.294 -13.936 1.00 94.56 169 HIS A CA 1
ATOM 1276 C C . HIS A 1 169 ? -6.286 4.810 -14.159 1.00 94.56 169 HIS A C 1
ATOM 1278 O O . HIS A 1 169 ? -6.101 5.908 -14.689 1.00 94.56 169 HIS A O 1
ATOM 1284 N N . ALA A 1 170 ? -5.262 4.034 -13.793 1.00 94.12 170 ALA A N 1
ATOM 1285 C CA . ALA A 1 170 ? -3.866 4.326 -14.113 1.00 94.12 170 ALA A CA 1
ATOM 1286 C C . ALA A 1 170 ? -3.566 4.132 -15.607 1.00 94.12 170 ALA A C 1
ATOM 1288 O O . ALA A 1 170 ? -2.806 4.900 -16.197 1.00 94.12 170 ALA A O 1
ATOM 1289 N N . SER A 1 171 ? -4.169 3.126 -16.247 1.00 94.56 171 SER A N 1
ATOM 1290 C CA . SER A 1 171 ? -4.003 2.886 -17.683 1.00 94.56 171 SER A CA 1
ATOM 1291 C C . SER A 1 171 ? -4.663 3.965 -18.555 1.00 94.56 171 SER A C 1
ATOM 1293 O O . SER A 1 171 ? -4.085 4.316 -19.589 1.00 94.56 171 SER A O 1
ATOM 1295 N N . ALA A 1 172 ? -5.801 4.503 -18.093 1.00 93.88 172 ALA A N 1
ATOM 1296 C CA . ALA A 1 172 ? -6.659 5.482 -18.764 1.00 93.88 172 ALA A CA 1
ATOM 1297 C C . ALA A 1 172 ? -6.239 6.956 -18.574 1.00 93.88 172 ALA A C 1
ATOM 1299 O O . ALA A 1 172 ? -6.836 7.840 -19.186 1.00 93.88 172 ALA A O 1
ATOM 1300 N N . ALA A 1 173 ? -5.223 7.233 -17.748 1.00 95.31 173 ALA A N 1
ATOM 1301 C CA . ALA A 1 173 ? -4.678 8.578 -17.563 1.00 95.31 173 ALA A CA 1
ATOM 1302 C C . ALA A 1 173 ? -4.238 9.201 -18.900 1.00 95.31 173 ALA A C 1
ATOM 1304 O O . ALA A 1 173 ? -3.525 8.571 -19.688 1.00 95.31 173 ALA A O 1
ATOM 1305 N N . THR A 1 174 ? -4.650 10.448 -19.142 1.00 93.69 174 THR A N 1
ATOM 1306 C CA . THR A 1 174 ? -4.426 11.135 -20.428 1.00 93.69 174 THR A CA 1
ATOM 1307 C C . THR A 1 174 ? -2.996 11.661 -20.562 1.00 93.69 174 THR A C 1
ATOM 1309 O O . THR A 1 174 ? -2.457 11.745 -21.667 1.00 93.69 174 THR A O 1
ATOM 1312 N N . SER A 1 175 ? -2.352 11.975 -19.433 1.00 94.38 175 SER A N 1
ATOM 1313 C CA . SER A 1 175 ? -0.970 12.448 -19.362 1.00 94.38 175 SER A CA 1
ATOM 1314 C C . SER A 1 175 ? 0.003 11.314 -19.026 1.00 94.38 175 SER A C 1
ATOM 1316 O O . SER A 1 175 ? -0.240 10.495 -18.143 1.00 94.38 175 SER A O 1
ATOM 1318 N N . HIS A 1 176 ? 1.172 11.295 -19.675 1.00 93.00 176 HIS A N 1
ATOM 1319 C CA . HIS A 1 176 ? 2.235 10.331 -19.362 1.00 93.00 176 HIS A CA 1
ATOM 1320 C C . HIS A 1 176 ? 2.767 10.486 -17.927 1.00 93.00 176 HIS A C 1
ATOM 1322 O O . HIS A 1 176 ? 3.003 9.491 -17.245 1.00 93.00 176 HIS A O 1
ATOM 1328 N N . ALA A 1 177 ? 2.945 11.725 -17.453 1.00 90.19 177 ALA A N 1
ATOM 1329 C CA . ALA A 1 177 ? 3.430 11.989 -16.096 1.00 90.19 177 ALA A CA 1
ATOM 1330 C C . ALA A 1 177 ? 2.406 11.539 -15.040 1.00 90.19 177 ALA A C 1
ATOM 1332 O O . ALA A 1 177 ? 2.758 10.934 -14.030 1.00 90.19 177 ALA A O 1
ATOM 1333 N N . GLU A 1 178 ? 1.124 11.767 -15.321 1.00 93.25 178 GLU A N 1
ATOM 1334 C CA . GLU A 1 178 ? 0.017 11.286 -14.501 1.00 93.25 178 GLU A CA 1
ATOM 1335 C C . GLU A 1 178 ? -0.056 9.755 -14.489 1.00 93.25 178 GLU A C 1
ATOM 1337 O O . GLU A 1 178 ? -0.133 9.153 -13.421 1.00 93.25 178 GLU A O 1
ATOM 1342 N N . LYS A 1 179 ? 0.045 9.110 -15.656 1.00 95.75 179 LYS A N 1
ATOM 1343 C CA . LYS A 1 179 ? 0.092 7.649 -15.789 1.00 95.75 179 LYS A CA 1
ATOM 1344 C C . LYS A 1 179 ? 1.209 7.039 -14.945 1.00 95.75 179 LYS A C 1
ATOM 1346 O O . LYS A 1 179 ? 0.959 6.080 -14.220 1.00 95.75 179 LYS A O 1
ATOM 1351 N N . GLN A 1 180 ? 2.408 7.625 -14.972 1.00 93.19 180 GLN A N 1
ATOM 1352 C CA . GLN A 1 180 ? 3.520 7.208 -14.112 1.00 93.19 180 GLN A CA 1
ATOM 1353 C C . GLN A 1 180 ? 3.201 7.388 -12.620 1.00 93.19 180 GLN A C 1
ATOM 1355 O O . GLN A 1 180 ? 3.455 6.477 -11.833 1.00 93.19 180 GLN A O 1
ATOM 1360 N N . HIS A 1 181 ? 2.602 8.516 -12.224 1.00 93.81 181 HIS A N 1
ATOM 1361 C CA . HIS A 1 181 ? 2.204 8.760 -10.835 1.00 93.81 181 HIS A CA 1
ATOM 1362 C C . HIS A 1 181 ? 1.141 7.759 -10.343 1.00 93.81 181 HIS A C 1
ATOM 1364 O O . HIS A 1 181 ? 1.312 7.149 -9.286 1.00 93.81 181 HIS A O 1
ATOM 1370 N N . ARG A 1 182 ? 0.083 7.517 -11.131 1.00 97.00 182 ARG A N 1
ATOM 1371 C CA . ARG A 1 182 ? -0.966 6.536 -10.801 1.00 97.00 182 ARG A CA 1
ATOM 1372 C C . ARG A 1 182 ? -0.415 5.108 -10.749 1.00 97.00 182 ARG A C 1
ATOM 1374 O O . ARG A 1 182 ? -0.752 4.357 -9.838 1.00 97.00 182 ARG A O 1
ATOM 1381 N N . GLN A 1 183 ? 0.486 4.739 -11.665 1.00 95.62 183 GLN A N 1
ATOM 1382 C CA . GLN A 1 183 ? 1.177 3.442 -11.634 1.00 95.62 183 GLN A CA 1
ATOM 1383 C C . GLN A 1 183 ? 2.041 3.269 -10.377 1.00 95.62 183 GLN A C 1
ATOM 1385 O O . GLN A 1 183 ? 2.000 2.204 -9.763 1.00 95.62 183 GLN A O 1
ATOM 1390 N N . PHE A 1 184 ? 2.785 4.302 -9.969 1.00 95.69 184 PHE A N 1
ATOM 1391 C CA . PHE A 1 184 ? 3.574 4.291 -8.734 1.00 95.69 184 PHE A CA 1
ATOM 1392 C C . PHE A 1 184 ? 2.687 4.114 -7.492 1.00 95.69 184 PHE A C 1
ATOM 1394 O O . PHE A 1 184 ? 2.953 3.245 -6.660 1.00 95.69 184 PHE A O 1
ATOM 1401 N N . MET A 1 185 ? 1.592 4.875 -7.392 1.00 96.62 185 MET A N 1
ATOM 1402 C CA . MET A 1 185 ? 0.634 4.757 -6.288 1.00 96.62 185 MET A CA 1
ATOM 1403 C C . MET A 1 185 ? -0.018 3.370 -6.234 1.00 96.62 185 MET A C 1
ATOM 1405 O O . MET A 1 185 ? -0.048 2.749 -5.173 1.00 96.62 185 MET A O 1
ATOM 1409 N N . HIS A 1 186 ? -0.450 2.832 -7.376 1.00 96.81 186 HIS A N 1
ATOM 1410 C CA . HIS A 1 186 ? -0.982 1.473 -7.484 1.00 96.81 186 HIS A CA 1
ATOM 1411 C C . HIS A 1 186 ? 0.036 0.403 -7.033 1.00 96.81 186 HIS A C 1
ATOM 1413 O O . HIS A 1 186 ? -0.306 -0.484 -6.251 1.00 96.81 186 HIS A O 1
ATOM 1419 N N . GLN A 1 187 ? 1.306 0.506 -7.449 1.00 96.19 187 GLN A N 1
ATOM 1420 C CA . GLN A 1 187 ? 2.367 -0.407 -6.997 1.00 96.19 187 GLN A CA 1
ATOM 1421 C C . GLN A 1 187 ? 2.604 -0.325 -5.481 1.00 96.19 187 GLN A C 1
ATOM 1423 O O . GLN A 1 187 ? 2.709 -1.365 -4.827 1.00 96.19 187 GLN A O 1
ATOM 1428 N N . ARG A 1 188 ? 2.637 0.888 -4.912 1.00 95.19 188 ARG A N 1
ATOM 1429 C CA . ARG A 1 188 ? 2.769 1.110 -3.463 1.00 95.19 188 ARG A CA 1
ATOM 1430 C C . ARG A 1 188 ? 1.609 0.473 -2.691 1.00 95.19 188 ARG A C 1
ATOM 1432 O O . ARG A 1 188 ? 1.847 -0.225 -1.706 1.00 95.19 188 ARG A O 1
ATOM 1439 N N . LEU A 1 189 ? 0.372 0.660 -3.157 1.00 96.25 189 LEU A N 1
ATOM 1440 C CA . LEU A 1 189 ? -0.813 0.090 -2.514 1.00 96.25 189 LEU A CA 1
ATOM 1441 C C . LEU A 1 189 ? -0.822 -1.450 -2.593 1.00 96.25 189 LEU A C 1
ATOM 1443 O O . LEU A 1 189 ? -1.055 -2.096 -1.569 1.00 96.25 189 LEU A O 1
ATOM 1447 N N . ILE A 1 190 ? -0.447 -2.050 -3.734 1.00 96.62 190 ILE A N 1
ATOM 1448 C CA . ILE A 1 190 ? -0.244 -3.510 -3.858 1.00 96.62 190 ILE A CA 1
ATOM 1449 C C . ILE A 1 190 ? 0.778 -4.028 -2.839 1.00 96.62 190 ILE A C 1
ATOM 1451 O O . ILE A 1 190 ? 0.539 -5.056 -2.205 1.00 96.62 190 ILE A O 1
ATOM 1455 N N . GLN A 1 191 ? 1.918 -3.351 -2.676 1.00 95.88 191 GLN A N 1
ATOM 1456 C CA . GLN A 1 191 ? 2.939 -3.765 -1.708 1.00 95.88 191 GLN A CA 1
ATOM 1457 C C . GLN A 1 191 ? 2.400 -3.713 -0.274 1.00 95.88 191 GLN A C 1
ATOM 1459 O O . GLN A 1 191 ? 2.567 -4.677 0.472 1.00 95.88 191 GLN A O 1
ATOM 1464 N N . SER A 1 192 ? 1.682 -2.645 0.093 1.00 93.56 192 SER A N 1
ATOM 1465 C CA . SER A 1 192 ? 1.055 -2.555 1.415 1.00 93.56 192 SER A CA 1
ATOM 1466 C C . SER A 1 192 ? -0.047 -3.593 1.644 1.00 93.56 192 SER A C 1
ATOM 1468 O O . SER A 1 192 ? -0.148 -4.103 2.759 1.00 93.56 192 SER A O 1
ATOM 1470 N N . LEU A 1 193 ? -0.818 -3.964 0.612 1.00 96.56 193 LEU A N 1
ATOM 1471 C CA . LEU A 1 193 ? -1.819 -5.028 0.725 1.00 96.56 193 LEU A CA 1
ATOM 1472 C C . LEU A 1 193 ? -1.152 -6.382 0.937 1.00 96.56 193 LEU A C 1
ATOM 1474 O O . LEU A 1 193 ? -1.521 -7.080 1.872 1.00 96.56 193 LEU A O 1
ATOM 1478 N N . ARG A 1 194 ? -0.112 -6.709 0.158 1.00 96.06 194 ARG A N 1
ATOM 1479 C CA . ARG A 1 194 ? 0.664 -7.951 0.326 1.00 96.06 194 ARG A CA 1
ATOM 1480 C C . ARG A 1 194 ? 1.226 -8.096 1.742 1.00 96.06 194 ARG A C 1
ATOM 1482 O O . ARG A 1 194 ? 1.147 -9.182 2.311 1.00 96.06 194 ARG A O 1
ATOM 1489 N N . LEU A 1 195 ? 1.758 -7.014 2.317 1.00 94.50 195 LEU A N 1
ATOM 1490 C CA . LEU A 1 195 ? 2.238 -6.998 3.703 1.00 94.50 195 LEU A CA 1
ATOM 1491 C C . LEU A 1 195 ? 1.092 -7.194 4.709 1.00 94.50 195 LEU A C 1
ATOM 1493 O O . LEU A 1 195 ? 1.209 -8.031 5.598 1.00 94.50 195 LEU A O 1
ATOM 1497 N N . ALA A 1 196 ? -0.037 -6.497 4.543 1.00 93.50 196 ALA A N 1
ATOM 1498 C CA . ALA A 1 196 ? -1.203 -6.664 5.413 1.00 93.50 196 ALA A CA 1
ATOM 1499 C C . ALA A 1 196 ? -1.769 -8.097 5.357 1.00 93.50 196 ALA A C 1
ATOM 1501 O O . ALA A 1 196 ? -1.998 -8.708 6.400 1.00 93.50 196 ALA A O 1
ATOM 1502 N N . THR A 1 197 ? -1.915 -8.675 4.160 1.00 94.94 197 THR A N 1
ATOM 1503 C CA . THR A 1 197 ? -2.365 -10.064 3.980 1.00 94.94 197 THR A CA 1
ATOM 1504 C C . THR A 1 197 ? -1.360 -11.079 4.517 1.00 94.94 197 THR A C 1
ATOM 1506 O O . THR A 1 197 ? -1.778 -12.112 5.030 1.00 94.94 197 THR A O 1
ATOM 1509 N N . LYS A 1 198 ? -0.047 -10.798 4.452 1.00 95.56 198 LYS A N 1
ATOM 1510 C CA . LYS A 1 198 ? 0.989 -11.657 5.047 1.00 95.56 198 LYS A CA 1
ATOM 1511 C C . LYS A 1 198 ? 0.889 -11.656 6.571 1.00 95.56 198 LYS A C 1
ATOM 1513 O O . LYS A 1 198 ? 0.802 -12.727 7.153 1.00 95.56 198 LYS A O 1
ATOM 1518 N N . ASN A 1 199 ? 0.804 -10.482 7.197 1.00 92.38 199 ASN A N 1
ATOM 1519 C CA . ASN A 1 199 ? 0.666 -10.360 8.652 1.00 92.38 199 ASN A CA 1
ATOM 1520 C C . ASN A 1 199 ? -0.612 -11.039 9.172 1.00 92.38 199 ASN A C 1
ATOM 1522 O O . ASN A 1 199 ? -0.596 -11.645 10.245 1.00 92.38 199 ASN A O 1
ATOM 1526 N N . LEU A 1 200 ? -1.706 -10.953 8.404 1.00 94.00 200 LEU A N 1
ATOM 1527 C CA . LEU A 1 200 ? -2.967 -11.616 8.725 1.00 94.00 200 LEU A CA 1
ATOM 1528 C C . LEU A 1 200 ? -2.894 -13.133 8.527 1.00 94.00 200 LEU A C 1
ATOM 1530 O O . LEU A 1 200 ? -3.408 -13.879 9.355 1.00 94.00 200 LEU A O 1
ATOM 1534 N N . LYS A 1 201 ? -2.218 -13.593 7.469 1.00 95.69 201 LYS A N 1
ATOM 1535 C CA . LYS A 1 201 ? -1.941 -15.013 7.253 1.00 95.69 201 LYS A CA 1
ATOM 1536 C C . LYS A 1 201 ? -1.078 -15.584 8.383 1.00 95.69 201 LYS A C 1
ATOM 1538 O O . LYS A 1 201 ? -1.444 -16.610 8.929 1.00 95.69 201 LYS A O 1
ATOM 1543 N N . GLU A 1 202 ? -0.014 -14.899 8.794 1.00 92.94 202 GLU A N 1
ATOM 1544 C CA . GLU A 1 202 ? 0.822 -15.299 9.937 1.00 92.94 202 GLU A CA 1
ATOM 1545 C C . GLU A 1 202 ? 0.020 -15.348 11.247 1.00 92.94 202 GLU A C 1
ATOM 1547 O O . GLU A 1 202 ? 0.186 -16.270 12.040 1.00 92.94 202 GLU A O 1
ATOM 1552 N N . ALA A 1 203 ? -0.893 -14.393 11.465 1.00 90.25 203 ALA A N 1
ATOM 1553 C CA . ALA A 1 203 ? -1.787 -14.402 12.623 1.00 90.25 203 ALA A CA 1
ATOM 1554 C C . ALA A 1 203 ? -2.802 -15.567 12.590 1.00 90.25 203 ALA A C 1
ATOM 1556 O O . ALA A 1 203 ? -3.172 -16.076 13.646 1.00 90.25 203 ALA A O 1
ATOM 1557 N N . ALA A 1 204 ? -3.225 -16.007 11.399 1.00 92.44 204 ALA A N 1
ATOM 1558 C CA . ALA A 1 204 ? -4.115 -17.153 11.209 1.00 92.44 204 ALA A CA 1
ATOM 1559 C C . ALA A 1 204 ? -3.377 -18.506 11.292 1.00 92.44 204 ALA A C 1
ATOM 1561 O O . ALA A 1 204 ? -3.847 -19.415 11.965 1.00 92.44 204 ALA A O 1
ATOM 1562 N N . GLU A 1 205 ? -2.195 -18.640 10.685 1.00 92.19 205 GLU A N 1
ATOM 1563 C CA . GLU A 1 205 ? -1.348 -19.840 10.797 1.00 92.19 205 GLU A CA 1
ATOM 1564 C C . GLU A 1 205 ? -0.907 -20.070 12.250 1.00 92.19 205 GLU A C 1
ATOM 1566 O O . GLU A 1 205 ? -0.859 -21.207 12.715 1.00 92.19 205 GLU A O 1
ATOM 1571 N N . ALA A 1 206 ? -0.681 -18.995 13.015 1.00 87.19 206 ALA A N 1
ATOM 1572 C CA . ALA A 1 206 ? -0.429 -19.084 14.449 1.00 87.19 206 ALA A CA 1
ATOM 1573 C C . ALA A 1 206 ? -1.602 -19.687 15.248 1.00 87.19 206 ALA A C 1
ATOM 1575 O O . ALA A 1 206 ? -1.359 -20.165 16.355 1.00 87.19 206 ALA A O 1
ATOM 1576 N N . LEU A 1 207 ? -2.839 -19.656 14.733 1.00 87.50 207 LEU A N 1
ATOM 1577 C CA . LEU A 1 207 ? -4.019 -20.285 15.343 1.00 87.50 207 LEU A CA 1
ATOM 1578 C C . LEU A 1 207 ? -4.145 -21.773 14.981 1.00 87.50 207 LEU A C 1
ATOM 1580 O O . LEU A 1 207 ? -4.589 -22.562 15.809 1.00 87.50 207 LEU A O 1
ATOM 1584 N N . GLU A 1 208 ? -3.780 -22.150 13.753 1.00 86.25 208 GLU A N 1
ATOM 1585 C CA . GLU A 1 208 ? -3.820 -23.545 13.286 1.00 86.25 208 GLU A CA 1
ATOM 1586 C C . GLU A 1 208 ? -2.626 -24.375 13.778 1.00 86.25 208 GLU A C 1
ATOM 1588 O O . GLU A 1 208 ? -2.705 -25.604 13.816 1.00 86.25 208 GLU A O 1
ATOM 1593 N N . ALA A 1 209 ? -1.532 -23.722 14.185 1.00 85.50 209 ALA A N 1
ATOM 1594 C CA . ALA A 1 209 ? -0.404 -24.377 14.831 1.00 85.50 209 ALA A CA 1
ATOM 1595 C C . ALA A 1 209 ? -0.888 -25.173 16.063 1.00 85.50 209 ALA A C 1
ATOM 1597 O O . ALA A 1 209 ? -1.408 -24.566 17.006 1.00 85.50 209 ALA A O 1
ATOM 1598 N N . PRO A 1 210 ? -0.726 -26.513 16.093 1.00 79.94 210 PRO A N 1
ATOM 1599 C CA . PRO A 1 210 ? -1.156 -27.306 17.236 1.00 79.94 210 PRO A CA 1
ATOM 1600 C C . PRO A 1 210 ? -0.426 -26.816 18.493 1.00 79.94 210 PRO A C 1
ATOM 1602 O O . PRO A 1 210 ? 0.761 -26.477 18.401 1.00 79.94 210 PRO A O 1
ATOM 1605 N N . PRO A 1 211 ? -1.098 -26.774 19.661 1.00 73.75 211 PRO A N 1
ATOM 1606 C CA . PRO A 1 211 ? -0.460 -26.329 20.891 1.00 73.75 211 PRO A CA 1
ATOM 1607 C C . PRO A 1 211 ? 0.812 -27.157 21.101 1.00 73.75 211 PRO A C 1
ATOM 1609 O O . PRO A 1 211 ? 0.755 -28.383 20.934 1.00 73.75 211 PRO A O 1
ATOM 1612 N N . PRO A 1 212 ? 1.959 -26.520 21.418 1.00 74.06 212 PRO A N 1
ATOM 1613 C CA . PRO A 1 212 ? 3.219 -27.235 21.558 1.00 74.06 212 PRO A CA 1
ATOM 1614 C C . PRO A 1 212 ? 2.997 -28.385 22.541 1.00 74.06 212 PRO A C 1
ATOM 1616 O O . PRO A 1 212 ? 2.380 -28.149 23.587 1.00 74.06 212 PRO A O 1
ATOM 1619 N N . PRO A 1 213 ? 3.418 -29.622 22.206 1.00 76.81 213 PRO A N 1
ATOM 1620 C CA . PRO A 1 213 ? 3.094 -30.792 23.007 1.00 76.81 213 PRO A CA 1
ATOM 1621 C C . PRO A 1 213 ? 3.537 -30.510 24.435 1.00 76.81 213 PRO A C 1
ATOM 1623 O O . PRO A 1 213 ? 4.735 -30.334 24.670 1.00 76.81 213 PRO A O 1
ATOM 1626 N N . ARG A 1 214 ? 2.558 -30.381 25.353 1.00 68.94 214 ARG A N 1
ATOM 1627 C CA . ARG A 1 214 ? 2.800 -30.010 26.754 1.00 68.94 214 ARG A CA 1
ATOM 1628 C C . ARG A 1 214 ? 3.925 -30.901 27.237 1.00 68.94 214 ARG A C 1
ATOM 1630 O O . ARG A 1 214 ? 3.736 -32.116 27.248 1.00 68.94 214 ARG A O 1
ATOM 1637 N N . ALA A 1 215 ? 5.082 -30.300 27.533 1.00 61.50 215 ALA A N 1
ATOM 1638 C CA . ALA A 1 215 ? 6.301 -31.039 27.818 1.00 61.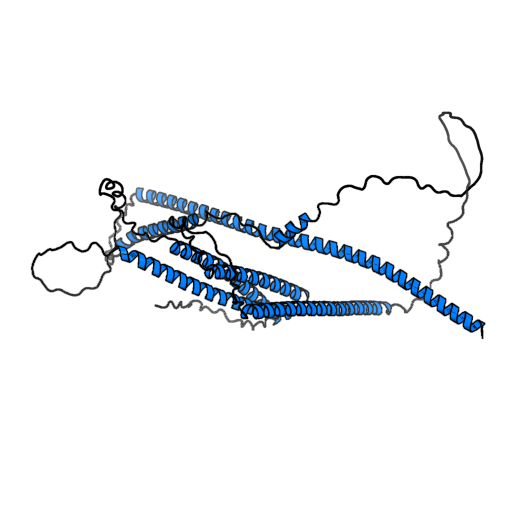50 215 ALA A CA 1
ATOM 1639 C C . ALA A 1 215 ? 5.988 -32.002 28.958 1.00 61.50 215 ALA A C 1
ATOM 1641 O O . ALA A 1 215 ? 5.800 -31.576 30.098 1.00 61.50 215 ALA A O 1
ATOM 1642 N N . SER A 1 216 ? 5.815 -33.280 28.614 1.00 57.06 216 SER A N 1
ATOM 1643 C CA . SER A 1 216 ? 5.316 -34.275 29.546 1.00 57.06 216 SER A CA 1
ATOM 1644 C C . SER A 1 216 ? 6.352 -34.368 30.646 1.00 57.06 216 SER A C 1
ATOM 1646 O O . SER A 1 216 ? 7.461 -34.841 30.377 1.00 57.06 216 SER A O 1
ATOM 1648 N N . LEU A 1 217 ? 6.006 -33.856 31.835 1.00 54.44 217 LEU A N 1
ATOM 1649 C CA . LEU A 1 217 ? 6.875 -33.880 33.006 1.00 54.44 217 LEU A CA 1
ATOM 1650 C C . LEU A 1 217 ? 7.481 -35.281 33.082 1.00 54.44 217 LEU A C 1
ATOM 1652 O O . LEU A 1 217 ? 6.711 -36.249 33.074 1.00 54.44 217 LEU A O 1
ATOM 1656 N N . PRO A 1 218 ? 8.821 -35.412 33.040 1.00 52.12 218 PRO A N 1
ATOM 1657 C CA . PRO A 1 218 ? 9.458 -36.703 32.850 1.00 52.12 218 PRO A CA 1
ATOM 1658 C C . PRO A 1 218 ? 9.013 -37.615 33.982 1.00 52.12 218 PRO A C 1
ATOM 1660 O O . PRO A 1 218 ? 9.374 -37.397 35.139 1.00 52.12 218 PRO A O 1
ATOM 1663 N N . SER A 1 219 ? 8.179 -38.605 33.647 1.00 47.28 219 SER A N 1
ATOM 1664 C CA . SER A 1 219 ? 7.619 -39.509 34.642 1.00 47.28 219 SER A CA 1
ATOM 1665 C C . SER A 1 219 ? 8.789 -40.148 35.392 1.00 47.28 219 SER A C 1
ATOM 1667 O O . SER A 1 219 ? 9.611 -40.815 34.752 1.00 47.28 219 SER A O 1
ATOM 1669 N N . PRO A 1 220 ? 8.897 -39.988 36.726 1.00 53.62 220 PRO A N 1
ATOM 1670 C CA . PRO A 1 220 ? 10.081 -40.407 37.483 1.00 53.62 220 PRO A CA 1
ATOM 1671 C C . PRO A 1 220 ? 10.259 -41.937 37.553 1.00 53.62 220 PRO A C 1
ATOM 1673 O O . PRO A 1 220 ? 11.101 -42.441 38.289 1.00 53.62 220 PRO A O 1
ATOM 1676 N N . ARG A 1 221 ? 9.472 -42.695 36.778 1.00 48.34 221 ARG A N 1
ATOM 1677 C CA . ARG A 1 221 ? 9.450 -44.158 36.713 1.00 48.34 221 ARG A CA 1
ATOM 1678 C C . ARG A 1 221 ? 10.149 -44.755 35.482 1.00 48.34 221 ARG A C 1
ATOM 1680 O O . ARG A 1 221 ? 10.193 -45.974 35.366 1.00 48.34 221 ARG A O 1
ATOM 1687 N N . ALA A 1 222 ? 10.697 -43.933 34.580 1.00 44.75 222 ALA A N 1
ATOM 1688 C CA . ALA A 1 222 ? 11.258 -44.375 33.293 1.00 44.75 222 ALA A CA 1
ATOM 1689 C C . ALA A 1 222 ? 12.800 -44.528 33.245 1.00 44.75 222 ALA A C 1
ATOM 1691 O O . ALA A 1 222 ? 13.365 -44.713 32.171 1.00 44.75 222 ALA A O 1
ATOM 1692 N N . LEU A 1 223 ? 13.504 -44.496 34.385 1.00 49.09 223 LEU A N 1
ATOM 1693 C CA . LEU A 1 223 ? 14.976 -44.618 34.448 1.00 49.09 223 LEU A CA 1
ATOM 1694 C C . LEU A 1 223 ? 15.520 -46.067 34.410 1.00 49.09 223 LEU A C 1
ATOM 1696 O O . LEU A 1 223 ? 16.677 -46.293 34.758 1.00 49.09 223 LEU A O 1
ATOM 1700 N N . ALA A 1 224 ? 14.717 -47.060 34.008 1.00 49.84 224 ALA A N 1
ATOM 1701 C CA . ALA A 1 224 ? 15.071 -48.476 34.179 1.00 49.84 224 ALA A CA 1
ATOM 1702 C C . ALA A 1 224 ? 14.670 -49.427 33.028 1.00 49.84 224 ALA A C 1
ATOM 1704 O O . ALA A 1 224 ? 14.315 -50.568 33.308 1.00 49.84 224 ALA A O 1
ATOM 1705 N N . ALA A 1 225 ? 14.745 -49.007 31.754 1.00 52.12 225 ALA A N 1
ATOM 1706 C CA . ALA A 1 225 ? 14.796 -49.937 30.605 1.00 52.12 225 ALA A CA 1
ATOM 1707 C C . ALA A 1 225 ? 15.152 -49.249 29.265 1.00 52.12 225 ALA A C 1
ATOM 1709 O O . ALA A 1 225 ? 14.286 -49.075 28.412 1.00 52.12 225 ALA A O 1
ATOM 1710 N N . VAL A 1 226 ? 16.425 -48.906 29.030 1.00 44.28 226 VAL A N 1
ATOM 1711 C CA . VAL A 1 226 ? 16.932 -48.698 27.657 1.00 44.28 226 VAL A CA 1
ATOM 1712 C C . VAL A 1 226 ? 18.304 -49.349 27.514 1.00 44.28 226 VAL A C 1
ATOM 1714 O O . VAL A 1 226 ? 19.331 -48.766 27.859 1.00 44.28 226 VAL A O 1
ATOM 1717 N N . ARG A 1 227 ? 18.314 -50.571 26.981 1.00 49.84 227 ARG A N 1
ATOM 1718 C CA . ARG A 1 227 ? 19.494 -51.185 26.376 1.00 49.84 227 ARG A CA 1
ATOM 1719 C C . ARG A 1 227 ? 19.044 -52.007 25.167 1.00 49.84 227 ARG A C 1
ATOM 1721 O O . ARG A 1 227 ? 18.106 -52.784 25.283 1.00 49.84 227 ARG A O 1
ATOM 1728 N N . ASP A 1 228 ? 19.730 -51.785 24.051 1.00 43.41 228 ASP A N 1
ATOM 1729 C CA . ASP A 1 228 ? 19.801 -52.634 22.855 1.00 43.41 228 ASP A CA 1
ATOM 1730 C C . ASP A 1 228 ? 18.503 -52.924 22.065 1.00 43.41 228 ASP A C 1
ATOM 1732 O O . ASP A 1 228 ? 17.802 -53.892 22.334 1.00 43.41 228 ASP A O 1
ATOM 1736 N N . ALA A 1 229 ? 18.276 -52.168 20.977 1.00 39.88 229 ALA A N 1
ATOM 1737 C CA . ALA A 1 229 ? 17.987 -52.727 19.639 1.00 39.88 229 ALA A CA 1
ATOM 1738 C C . ALA A 1 229 ? 17.994 -51.635 18.534 1.00 39.88 229 ALA A C 1
ATOM 1740 O O . ALA A 1 229 ? 17.518 -50.525 18.777 1.00 39.88 229 ALA A O 1
ATOM 1741 N N . PRO A 1 230 ? 18.507 -51.918 17.317 1.00 63.94 230 PRO A N 1
ATOM 1742 C CA . PRO A 1 230 ? 18.497 -50.987 16.186 1.00 63.94 230 PRO A CA 1
ATOM 1743 C C . PRO A 1 230 ? 17.404 -51.299 15.139 1.00 63.94 230 PRO A C 1
ATOM 1745 O O . PRO A 1 230 ? 16.752 -52.338 15.189 1.00 63.94 230 PRO A O 1
ATOM 1748 N N . SER A 1 231 ? 17.364 -50.446 14.104 1.00 44.06 231 SER A N 1
ATOM 1749 C CA . SER A 1 231 ? 16.914 -50.682 12.712 1.00 44.06 231 SER A CA 1
ATOM 1750 C C . SER A 1 231 ? 15.646 -49.956 12.216 1.00 44.06 231 SER A C 1
ATOM 1752 O O . SER A 1 231 ? 14.520 -50.191 12.634 1.00 44.06 231 SER A O 1
ATOM 1754 N N . SER A 1 232 ? 15.903 -49.053 11.261 1.00 48.22 232 SER A N 1
ATOM 1755 C CA . SER A 1 232 ? 15.138 -48.785 10.033 1.00 48.22 232 SER A CA 1
ATOM 1756 C C . SER A 1 232 ? 13.621 -49.030 10.007 1.00 48.22 232 SER A C 1
ATOM 1758 O O . SER A 1 232 ? 13.173 -50.141 9.736 1.00 48.22 232 SER A O 1
ATOM 1760 N N . HIS A 1 233 ? 12.857 -47.935 10.004 1.00 40.88 233 HIS A N 1
ATOM 1761 C CA . HIS A 1 233 ? 11.631 -47.843 9.209 1.00 40.88 233 HIS A CA 1
ATOM 1762 C C . HIS A 1 233 ? 11.613 -46.532 8.416 1.00 40.88 233 HIS A C 1
ATOM 1764 O O . HIS A 1 233 ? 11.510 -45.442 8.976 1.00 40.88 233 HIS A O 1
ATOM 1770 N N . SER A 1 234 ? 11.722 -46.642 7.092 1.00 46.22 234 SER A N 1
ATOM 1771 C CA . SER A 1 234 ? 11.438 -45.555 6.158 1.00 46.22 234 SER A CA 1
ATOM 1772 C C . SER A 1 234 ? 9.927 -45.319 6.108 1.00 46.22 234 SER A C 1
ATOM 1774 O O . SER A 1 234 ? 9.169 -46.236 5.805 1.00 46.22 234 SER A O 1
ATOM 1776 N N . SER A 1 235 ? 9.484 -44.095 6.406 1.00 40.84 235 SER A N 1
ATOM 1777 C CA . SER A 1 235 ? 8.065 -43.719 6.341 1.00 40.84 235 SER A CA 1
ATOM 1778 C C . SER A 1 235 ? 7.652 -43.410 4.894 1.00 40.84 235 SER A C 1
ATOM 1780 O O . SER A 1 235 ? 8.219 -42.485 4.305 1.00 40.84 235 SER A O 1
ATOM 1782 N N . PRO A 1 236 ? 6.678 -44.128 4.301 1.00 50.38 236 PRO A N 1
ATOM 1783 C CA . PRO A 1 236 ? 6.228 -43.907 2.933 1.00 50.38 236 PRO A CA 1
ATOM 1784 C C . PRO A 1 236 ? 4.956 -43.043 2.900 1.00 50.38 236 PRO A C 1
ATOM 1786 O O . PRO A 1 236 ? 3.927 -43.460 2.379 1.00 50.38 236 PRO A O 1
ATOM 1789 N N . PHE A 1 237 ? 5.021 -41.831 3.456 1.00 44.66 237 PHE A N 1
ATOM 1790 C CA . PHE A 1 237 ? 3.979 -40.809 3.294 1.00 44.66 237 PHE A CA 1
ATOM 1791 C C . PHE A 1 237 ? 4.594 -39.527 2.728 1.00 44.66 237 PHE A C 1
ATOM 1793 O O . PHE A 1 237 ? 4.836 -38.547 3.430 1.00 44.66 237 PHE A O 1
ATOM 1800 N N . HIS A 1 238 ? 4.877 -39.564 1.426 1.00 46.69 238 HIS A N 1
ATOM 1801 C CA . HIS A 1 238 ? 5.187 -38.377 0.638 1.00 46.69 238 HIS A CA 1
ATOM 1802 C C . HIS A 1 238 ? 3.872 -37.883 0.025 1.00 46.69 238 HIS A C 1
ATOM 1804 O O . HIS A 1 238 ? 3.358 -38.485 -0.916 1.00 46.69 238 HIS A O 1
ATOM 1810 N N . SER A 1 239 ? 3.272 -36.852 0.624 1.00 52.53 239 SER A N 1
ATOM 1811 C CA . SER A 1 239 ? 1.963 -36.338 0.208 1.00 52.53 239 SER A CA 1
ATOM 1812 C C . SER A 1 239 ? 2.049 -35.697 -1.176 1.00 52.53 239 SER A C 1
ATOM 1814 O O . SER A 1 239 ? 2.546 -34.579 -1.318 1.00 52.53 239 SER A O 1
ATOM 1816 N N . GLN A 1 240 ? 1.539 -36.411 -2.179 1.00 50.03 240 GLN A N 1
ATOM 1817 C CA . GLN A 1 240 ? 1.631 -36.090 -3.607 1.00 50.03 240 GLN A CA 1
ATOM 1818 C C . GLN A 1 240 ? 1.057 -34.700 -3.968 1.00 50.03 240 GLN A C 1
ATOM 1820 O O . GLN A 1 240 ? 1.566 -34.036 -4.868 1.00 50.03 240 GLN A O 1
ATOM 1825 N N . ASP A 1 241 ? 0.088 -34.202 -3.191 1.00 50.78 241 ASP A N 1
ATOM 1826 C CA . ASP A 1 241 ? -0.503 -32.857 -3.331 1.00 50.78 241 ASP A CA 1
ATOM 1827 C C . ASP A 1 241 ? 0.480 -31.700 -3.041 1.00 50.78 241 ASP A C 1
ATOM 1829 O O . ASP A 1 241 ? 0.221 -30.540 -3.387 1.00 50.78 241 ASP A O 1
ATOM 1833 N N . SER A 1 242 ? 1.616 -31.989 -2.396 1.00 59.94 242 SER A N 1
ATOM 1834 C CA . SER A 1 242 ? 2.658 -30.993 -2.102 1.00 59.94 242 SER A CA 1
ATOM 1835 C C . SER A 1 242 ? 3.379 -30.555 -3.378 1.00 59.94 242 SER A C 1
ATOM 1837 O O . SER A 1 242 ? 3.598 -29.361 -3.597 1.00 59.94 242 SER A O 1
ATOM 1839 N N . ASP A 1 243 ? 3.711 -31.518 -4.242 1.00 68.88 243 ASP A N 1
ATOM 1840 C CA . ASP A 1 243 ? 4.527 -31.285 -5.435 1.00 68.88 243 ASP A CA 1
ATOM 1841 C C . ASP A 1 243 ? 3.749 -30.548 -6.531 1.00 68.88 243 ASP A C 1
ATOM 1843 O O . ASP A 1 243 ? 4.301 -29.651 -7.172 1.00 68.88 243 ASP A O 1
ATOM 1847 N N . GLU A 1 244 ? 2.450 -30.831 -6.697 1.00 72.88 244 GLU A N 1
ATOM 1848 C CA . GLU A 1 244 ? 1.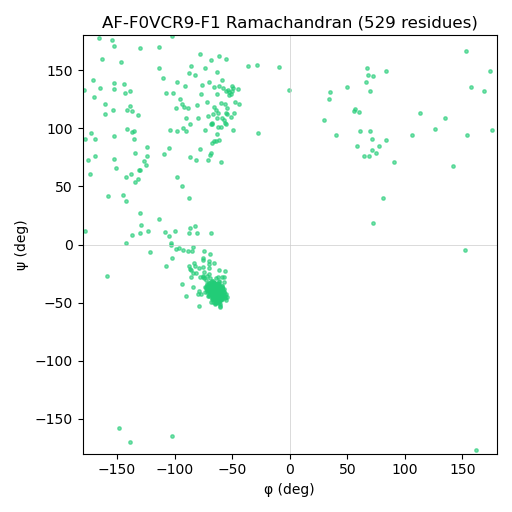595 -30.064 -7.615 1.00 72.88 244 GLU A CA 1
ATOM 1849 C C . GLU A 1 244 ? 1.500 -28.587 -7.212 1.00 72.88 244 GLU A C 1
ATOM 1851 O O . GLU A 1 244 ? 1.562 -27.699 -8.066 1.00 72.88 244 GLU A O 1
ATOM 1856 N N . ASN A 1 245 ? 1.392 -28.293 -5.912 1.00 70.75 245 ASN A N 1
ATOM 1857 C CA . ASN A 1 245 ? 1.365 -26.914 -5.429 1.00 70.75 245 ASN A CA 1
ATOM 1858 C C . ASN A 1 245 ? 2.704 -26.199 -5.666 1.00 70.75 245 ASN A C 1
ATOM 1860 O O . ASN A 1 245 ? 2.707 -25.044 -6.101 1.00 70.75 245 ASN A O 1
ATOM 1864 N N . PHE A 1 246 ? 3.839 -26.877 -5.465 1.00 77.31 246 PHE A N 1
ATOM 1865 C CA . PHE A 1 246 ? 5.154 -26.327 -5.810 1.00 77.31 246 PHE A CA 1
ATOM 1866 C C . PHE A 1 246 ? 5.328 -26.107 -7.321 1.00 77.31 246 PHE A C 1
ATOM 1868 O O . PHE A 1 246 ? 5.894 -25.086 -7.724 1.00 77.31 246 PHE A O 1
ATOM 1875 N N . GLN A 1 247 ? 4.811 -27.000 -8.171 1.00 80.69 247 GLN A N 1
ATOM 1876 C CA . GLN A 1 247 ? 4.823 -26.813 -9.626 1.00 80.69 247 GLN A CA 1
ATOM 1877 C C . GLN A 1 247 ? 3.967 -25.615 -10.055 1.00 80.69 247 GLN A C 1
ATOM 1879 O O . GLN A 1 247 ? 4.485 -24.732 -10.740 1.00 80.69 247 GLN A O 1
ATOM 1884 N N . ARG A 1 248 ? 2.723 -25.493 -9.573 1.00 79.88 248 ARG A N 1
ATOM 1885 C CA . ARG A 1 248 ? 1.852 -24.340 -9.882 1.00 79.88 248 ARG A CA 1
ATOM 1886 C C . ARG A 1 248 ? 2.447 -23.012 -9.400 1.00 79.88 248 ARG A C 1
ATOM 1888 O O . ARG A 1 248 ? 2.391 -22.015 -10.121 1.00 79.88 248 ARG A O 1
ATOM 1895 N N . GLN A 1 249 ? 3.076 -22.983 -8.221 1.00 79.94 249 GLN A N 1
ATOM 1896 C CA . GLN A 1 249 ? 3.793 -21.793 -7.738 1.00 79.94 249 GLN A CA 1
ATOM 1897 C C . GLN A 1 249 ? 4.998 -21.439 -8.620 1.00 79.94 249 GLN A C 1
ATOM 1899 O O . GLN A 1 249 ? 5.220 -20.263 -8.918 1.00 79.94 249 GLN A O 1
ATOM 1904 N N . ARG A 1 250 ? 5.764 -22.440 -9.072 1.00 90.00 250 ARG A N 1
ATOM 1905 C CA . ARG A 1 250 ? 6.907 -22.252 -9.975 1.00 90.00 250 ARG A CA 1
ATOM 1906 C C . ARG A 1 250 ? 6.475 -21.733 -11.347 1.00 90.00 250 ARG A C 1
ATOM 1908 O O . ARG A 1 250 ? 7.117 -20.823 -11.867 1.00 90.00 250 ARG A O 1
ATOM 1915 N N . GLU A 1 251 ? 5.401 -22.271 -11.916 1.00 90.44 251 GLU A N 1
ATOM 1916 C CA . GLU A 1 251 ? 4.842 -21.814 -13.194 1.00 90.44 251 GLU A CA 1
ATOM 1917 C C . GLU A 1 251 ? 4.323 -20.376 -13.099 1.00 90.44 251 GLU A C 1
ATOM 1919 O O . GLU A 1 251 ? 4.701 -19.540 -13.920 1.00 90.44 251 GLU A O 1
ATOM 1924 N N . GLY A 1 252 ? 3.582 -20.038 -12.037 1.00 88.56 252 GLY A N 1
ATOM 1925 C CA . GLY A 1 252 ? 3.145 -18.662 -11.778 1.00 88.56 252 GLY A CA 1
ATOM 1926 C C . GLY A 1 252 ? 4.307 -17.668 -11.628 1.00 88.56 252 GLY A C 1
ATOM 1927 O O . GLY A 1 252 ? 4.219 -16.535 -12.101 1.00 88.56 252 GLY A O 1
ATOM 1928 N N . LEU A 1 253 ? 5.430 -18.086 -11.032 1.00 87.31 253 LEU A N 1
ATOM 1929 C CA . LEU A 1 253 ? 6.650 -17.271 -10.940 1.00 87.31 253 LEU A CA 1
ATOM 1930 C C . LEU A 1 253 ? 7.328 -17.051 -12.302 1.00 87.31 253 LEU A C 1
ATOM 1932 O O . LEU A 1 253 ? 7.821 -15.953 -12.577 1.00 87.31 253 LEU A O 1
ATOM 1936 N N . LEU A 1 254 ? 7.353 -18.078 -13.155 1.00 92.69 254 LEU A N 1
ATOM 1937 C CA . LEU A 1 254 ? 7.911 -17.992 -14.506 1.00 92.69 254 LEU A CA 1
ATOM 1938 C C . LEU A 1 254 ? 7.058 -17.101 -15.417 1.00 92.69 254 LEU A C 1
ATOM 1940 O O . LEU A 1 254 ? 7.615 -16.280 -16.147 1.00 92.69 254 LEU A O 1
ATOM 1944 N N . ASP A 1 255 ? 5.731 -17.194 -15.335 1.00 89.88 255 ASP A N 1
ATOM 1945 C CA . ASP A 1 255 ? 4.830 -16.359 -16.136 1.00 89.88 255 ASP A CA 1
ATOM 1946 C C . ASP A 1 255 ? 4.829 -14.891 -15.655 1.00 89.88 255 ASP A C 1
ATOM 1948 O O . ASP A 1 255 ? 4.850 -13.952 -16.458 1.00 89.88 255 ASP A O 1
ATOM 1952 N N . LEU A 1 256 ? 4.973 -14.657 -14.341 1.00 85.94 256 LEU A N 1
ATOM 1953 C CA . LEU A 1 256 ? 5.232 -13.320 -13.793 1.00 85.94 256 LEU A CA 1
ATOM 1954 C C . LEU A 1 256 ? 6.540 -12.720 -14.349 1.00 85.94 256 LEU A C 1
ATOM 1956 O O . LEU A 1 256 ? 6.558 -11.561 -14.770 1.00 85.94 256 LEU A O 1
ATOM 1960 N N . LEU A 1 257 ? 7.626 -13.498 -14.405 1.00 89.50 257 LEU A N 1
ATOM 1961 C CA . LEU A 1 257 ? 8.893 -13.062 -15.005 1.00 89.50 257 LEU A CA 1
ATOM 1962 C C . LEU A 1 257 ? 8.754 -12.777 -16.508 1.00 89.50 257 LEU A C 1
ATOM 1964 O O . LEU A 1 257 ? 9.244 -11.746 -16.980 1.00 89.50 257 LEU A O 1
ATOM 1968 N N . ALA A 1 258 ? 8.048 -13.636 -17.248 1.00 87.44 258 ALA A N 1
ATOM 1969 C CA . ALA A 1 258 ? 7.790 -13.454 -18.673 1.00 87.44 258 ALA A CA 1
ATOM 1970 C C . ALA A 1 258 ? 6.967 -12.182 -18.950 1.00 87.44 258 ALA A C 1
ATOM 1972 O O . ALA A 1 258 ? 7.324 -11.397 -19.834 1.00 87.44 258 ALA A O 1
ATOM 1973 N N . SER A 1 259 ? 5.913 -11.922 -18.168 1.00 89.69 259 SER A N 1
ATOM 1974 C CA . SER A 1 259 ? 5.098 -10.704 -18.289 1.00 89.69 259 SER A CA 1
ATOM 1975 C C . SER A 1 259 ? 5.910 -9.431 -18.006 1.00 89.69 259 SER A C 1
ATOM 1977 O O . SER A 1 259 ? 5.849 -8.470 -18.777 1.00 89.69 259 SER A O 1
ATOM 1979 N N . HIS A 1 260 ? 6.762 -9.441 -16.976 1.00 83.25 260 HIS A N 1
ATOM 1980 C CA . HIS A 1 260 ? 7.646 -8.320 -16.653 1.00 83.25 260 HIS A CA 1
ATOM 1981 C C . HIS A 1 260 ? 8.707 -8.077 -17.746 1.00 83.25 260 HIS A C 1
ATOM 1983 O O . HIS A 1 260 ? 9.073 -6.932 -18.031 1.00 83.25 260 HIS A O 1
ATOM 1989 N N . GLN A 1 261 ? 9.177 -9.138 -18.411 1.00 86.25 261 GLN A N 1
ATOM 1990 C CA . GLN A 1 261 ? 10.099 -9.029 -19.541 1.00 86.25 261 GLN A CA 1
ATOM 1991 C C . GLN A 1 261 ? 9.421 -8.446 -20.794 1.00 86.25 261 GLN A C 1
ATOM 1993 O O . GLN A 1 261 ? 10.010 -7.567 -21.428 1.00 86.25 261 GLN A O 1
ATOM 1998 N N . ARG A 1 262 ? 8.176 -8.846 -21.109 1.00 86.44 262 ARG A N 1
ATOM 1999 C CA . ARG A 1 262 ? 7.370 -8.228 -22.185 1.00 86.44 262 ARG A CA 1
ATOM 2000 C C . ARG A 1 262 ? 7.117 -6.744 -21.911 1.00 86.44 262 ARG A C 1
ATOM 2002 O O . ARG A 1 262 ? 7.406 -5.915 -22.768 1.00 86.44 262 ARG A O 1
ATOM 2009 N N . MET A 1 263 ? 6.714 -6.390 -20.688 1.00 85.38 263 MET A N 1
ATOM 2010 C CA . MET A 1 263 ? 6.493 -4.994 -20.286 1.00 85.38 263 MET A CA 1
ATOM 2011 C C . MET A 1 263 ? 7.750 -4.125 -20.483 1.00 85.38 263 MET A C 1
ATOM 2013 O O . MET A 1 263 ? 7.661 -3.005 -20.987 1.00 85.38 263 MET A O 1
ATOM 2017 N N . ARG A 1 264 ? 8.946 -4.639 -20.154 1.00 81.31 264 ARG A N 1
ATOM 2018 C CA . ARG A 1 264 ? 10.213 -3.937 -20.438 1.00 81.31 264 ARG A CA 1
ATOM 2019 C C . ARG A 1 264 ? 10.500 -3.790 -21.934 1.00 81.31 264 ARG A C 1
ATOM 2021 O O . ARG A 1 264 ? 11.034 -2.757 -22.339 1.00 81.31 264 ARG A O 1
ATOM 2028 N N . GLN A 1 265 ? 10.158 -4.782 -22.756 1.00 84.62 265 GLN A N 1
ATOM 2029 C CA . GLN A 1 265 ? 10.309 -4.681 -24.211 1.00 84.62 265 GLN A CA 1
ATOM 2030 C C . GLN A 1 265 ? 9.377 -3.605 -24.785 1.00 84.62 265 GLN A C 1
ATOM 2032 O O . GLN A 1 265 ? 9.847 -2.733 -25.516 1.00 84.62 265 GLN A O 1
ATOM 2037 N N . GLU A 1 266 ? 8.110 -3.573 -24.372 1.00 79.56 266 GLU A N 1
ATOM 2038 C CA . GLU A 1 266 ? 7.134 -2.547 -24.771 1.00 79.56 266 GLU A CA 1
ATOM 2039 C C . GLU A 1 266 ? 7.546 -1.132 -24.331 1.00 79.56 266 GLU A C 1
ATOM 2041 O O . GLU A 1 266 ? 7.477 -0.185 -25.121 1.00 79.56 266 GLU A O 1
ATOM 2046 N N . GLN A 1 267 ? 8.061 -0.975 -23.106 1.00 77.25 267 GLN A N 1
ATOM 2047 C CA . GLN A 1 267 ? 8.639 0.291 -22.633 1.00 77.25 267 GLN A CA 1
ATOM 2048 C C . GLN A 1 267 ? 9.855 0.716 -23.473 1.00 77.25 267 GLN A C 1
ATOM 2050 O O . GLN A 1 267 ? 9.990 1.886 -23.828 1.00 77.25 267 GLN A O 1
ATOM 2055 N N . SER A 1 268 ? 10.727 -0.220 -23.857 1.00 81.19 268 SER A N 1
ATOM 2056 C CA . SER A 1 268 ? 11.875 0.092 -24.718 1.00 81.19 268 SER A CA 1
ATOM 2057 C C . SER A 1 268 ? 11.448 0.505 -26.136 1.00 81.19 268 SER A C 1
ATOM 2059 O O . SER A 1 268 ? 11.967 1.487 -26.673 1.00 81.19 268 SER A O 1
ATOM 2061 N N . ALA A 1 269 ? 10.439 -0.160 -26.707 1.00 77.06 269 ALA A N 1
ATOM 2062 C CA . ALA A 1 269 ? 9.905 0.133 -28.035 1.00 77.06 269 ALA A CA 1
ATOM 2063 C C . ALA A 1 269 ? 9.201 1.501 -28.077 1.00 77.06 269 ALA A C 1
ATOM 2065 O O . ALA A 1 269 ? 9.498 2.331 -28.941 1.00 77.06 269 ALA A O 1
ATOM 2066 N N . SER A 1 270 ? 8.349 1.793 -27.092 1.00 76.00 270 SER A N 1
ATOM 2067 C CA . SER A 1 270 ? 7.688 3.099 -26.955 1.00 76.00 270 SER A CA 1
ATOM 2068 C C . SER A 1 270 ? 8.683 4.243 -26.708 1.00 76.00 270 SER A C 1
ATOM 2070 O O . SER A 1 270 ? 8.535 5.313 -27.305 1.00 76.00 270 SER A O 1
ATOM 2072 N N . HIS A 1 271 ? 9.767 4.018 -25.955 1.00 71.06 271 HIS A N 1
ATOM 2073 C CA . HIS A 1 271 ? 10.858 4.992 -25.842 1.00 71.06 271 HIS A CA 1
ATOM 2074 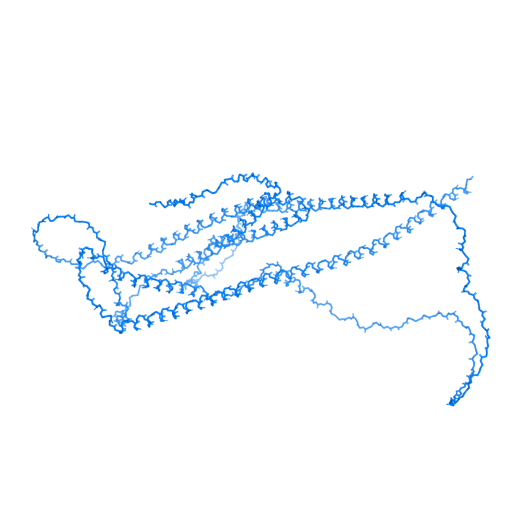C C . HIS A 1 271 ? 11.599 5.231 -27.167 1.00 71.06 271 HIS A C 1
ATOM 2076 O O . HIS A 1 271 ? 11.935 6.380 -27.465 1.00 71.06 271 HIS A O 1
ATOM 2082 N N . THR A 1 272 ? 11.844 4.199 -27.986 1.00 72.19 272 THR A N 1
ATOM 2083 C CA . THR A 1 272 ? 12.474 4.394 -29.309 1.00 72.19 272 THR A CA 1
ATOM 2084 C C . THR A 1 272 ? 11.576 5.164 -30.279 1.00 72.19 272 THR A C 1
ATOM 2086 O O . THR A 1 272 ? 12.061 6.082 -30.942 1.00 72.19 272 THR A O 1
ATOM 2089 N N . LEU A 1 273 ? 10.270 4.874 -30.296 1.00 72.00 273 LEU A N 1
ATOM 2090 C CA . LEU A 1 273 ? 9.282 5.593 -31.107 1.00 72.00 273 LEU A CA 1
ATOM 2091 C C . LEU A 1 273 ? 9.157 7.062 -30.682 1.00 72.00 273 LEU A C 1
ATOM 2093 O O . LEU A 1 273 ? 9.294 7.953 -31.518 1.00 72.00 273 LEU A O 1
ATOM 2097 N N . SER A 1 274 ? 8.991 7.330 -29.382 1.00 69.31 274 SER A N 1
ATOM 2098 C CA . SER A 1 274 ? 8.937 8.695 -28.835 1.00 69.31 274 SER A CA 1
ATOM 2099 C C . SER A 1 274 ? 10.188 9.505 -29.199 1.00 69.31 274 SER A C 1
ATOM 2101 O O . SER A 1 274 ? 10.098 10.631 -29.698 1.00 69.31 274 SER A O 1
ATOM 2103 N N . ARG A 1 275 ? 11.376 8.904 -29.055 1.00 70.88 275 ARG A N 1
ATOM 2104 C CA . ARG A 1 275 ? 12.644 9.557 -29.401 1.00 70.88 275 ARG A CA 1
ATOM 2105 C C . ARG A 1 275 ? 12.763 9.849 -30.900 1.00 70.88 275 ARG A C 1
ATOM 2107 O O . ARG A 1 275 ? 13.259 10.916 -31.248 1.00 70.88 275 ARG A O 1
ATOM 2114 N N . GLY A 1 276 ? 12.280 8.949 -31.760 1.00 71.81 276 GLY A N 1
ATOM 2115 C CA . GLY A 1 276 ? 12.213 9.155 -33.211 1.00 71.81 276 GLY A CA 1
ATOM 2116 C C . GLY A 1 276 ? 11.277 10.299 -33.617 1.00 71.81 276 GLY A C 1
ATOM 2117 O O . GLY A 1 276 ? 11.638 11.123 -34.454 1.00 71.81 276 GLY A O 1
ATOM 2118 N N . VAL A 1 277 ? 10.105 10.410 -32.982 1.00 73.44 277 VAL A N 1
ATOM 2119 C CA . VAL A 1 277 ? 9.159 11.514 -33.227 1.00 73.44 277 VAL A CA 1
ATOM 2120 C C . VAL A 1 277 ? 9.760 12.862 -32.814 1.00 73.44 277 VAL A C 1
ATOM 2122 O O . VAL A 1 277 ? 9.645 13.839 -33.556 1.00 73.44 277 VAL A O 1
ATOM 2125 N N . HIS A 1 278 ? 10.460 12.926 -31.678 1.00 68.69 278 HIS A N 1
ATOM 2126 C CA . HIS A 1 278 ? 11.146 14.150 -31.256 1.00 68.69 278 HIS A CA 1
ATOM 2127 C C . HIS A 1 278 ? 12.287 14.556 -32.205 1.00 68.69 278 HIS A C 1
ATOM 2129 O O . HIS A 1 278 ? 12.366 15.730 -32.569 1.00 68.69 278 HIS A O 1
ATOM 2135 N N . THR A 1 279 ? 13.127 13.623 -32.670 1.00 73.12 279 THR A N 1
ATOM 2136 C CA . THR A 1 279 ? 14.204 13.954 -33.625 1.00 73.12 279 THR A CA 1
ATOM 2137 C C . THR A 1 279 ? 13.670 14.337 -35.006 1.00 73.12 279 THR A C 1
ATOM 2139 O O . THR A 1 279 ? 14.200 15.261 -35.625 1.00 73.12 279 THR A O 1
ATOM 2142 N N . ALA A 1 280 ? 12.591 13.704 -35.478 1.00 70.38 280 ALA A N 1
ATOM 2143 C CA . ALA A 1 280 ? 11.911 14.101 -36.712 1.00 70.38 280 ALA A CA 1
ATOM 2144 C C . ALA A 1 280 ? 11.312 15.516 -36.606 1.00 70.38 280 ALA A C 1
ATOM 2146 O O . ALA A 1 280 ? 11.439 16.315 -37.536 1.00 70.38 280 ALA A O 1
ATOM 2147 N N . ARG A 1 281 ? 10.721 15.864 -35.453 1.00 78.88 281 ARG A N 1
ATOM 2148 C CA . ARG A 1 281 ? 10.170 17.202 -35.192 1.00 78.88 281 ARG A CA 1
ATOM 2149 C C . ARG A 1 281 ? 11.254 18.282 -35.129 1.00 78.88 281 ARG A C 1
ATOM 2151 O O . ARG A 1 281 ? 11.050 19.354 -35.693 1.00 78.88 281 ARG A O 1
ATOM 2158 N N . GLU A 1 282 ? 12.408 18.013 -34.514 1.00 77.81 282 GLU A N 1
ATOM 2159 C CA . GLU A 1 282 ? 13.544 18.949 -34.553 1.00 77.81 282 GLU A CA 1
ATOM 2160 C C . GLU A 1 282 ? 14.081 19.150 -35.975 1.00 77.81 282 GLU A C 1
ATOM 2162 O O . GLU A 1 282 ? 14.312 20.290 -36.378 1.00 77.81 282 GLU A O 1
ATOM 2167 N N . LEU A 1 283 ? 14.234 18.081 -36.765 1.00 74.88 283 LEU A N 1
ATOM 2168 C CA . LEU A 1 283 ? 14.683 18.189 -38.158 1.00 74.88 283 LEU A CA 1
ATOM 2169 C C . LEU A 1 283 ? 13.694 18.985 -39.025 1.00 74.88 283 LEU A C 1
ATOM 2171 O O . LEU A 1 283 ? 14.126 19.825 -39.814 1.00 74.88 283 LEU A O 1
ATOM 2175 N N . ALA A 1 284 ? 12.384 18.798 -38.835 1.00 74.38 284 ALA A N 1
ATOM 2176 C CA . ALA A 1 284 ? 11.357 19.577 -39.528 1.00 74.38 284 ALA A CA 1
ATOM 2177 C C . ALA A 1 284 ? 11.408 21.077 -39.169 1.00 74.38 284 ALA A C 1
ATOM 2179 O O . ALA A 1 284 ? 11.326 21.931 -40.054 1.00 74.38 284 ALA A O 1
ATOM 2180 N N . LEU A 1 285 ? 11.604 21.414 -37.888 1.00 74.50 285 LEU A N 1
ATOM 2181 C CA . LEU A 1 285 ? 11.759 22.805 -37.444 1.00 74.50 285 LEU A CA 1
ATOM 2182 C C . LEU A 1 285 ? 13.048 23.439 -37.988 1.00 74.50 285 LEU A C 1
ATOM 2184 O O . LEU A 1 285 ? 13.029 24.583 -38.447 1.00 74.50 285 LEU A O 1
ATOM 2188 N N . ARG A 1 286 ? 14.153 22.685 -38.012 1.00 69.12 286 ARG A N 1
ATOM 2189 C CA . ARG A 1 286 ? 15.444 23.154 -38.538 1.00 69.12 286 ARG A CA 1
ATOM 2190 C C . ARG A 1 286 ? 15.435 23.327 -40.060 1.00 69.12 286 ARG A C 1
ATOM 2192 O O . ARG A 1 286 ? 16.075 24.246 -40.559 1.00 69.12 286 ARG A O 1
ATOM 2199 N N . GLY A 1 287 ? 14.680 22.497 -40.783 1.00 63.97 287 GLY A N 1
ATOM 2200 C CA . GLY A 1 287 ? 14.455 22.644 -42.223 1.00 63.97 287 GLY A CA 1
ATOM 2201 C C . GLY A 1 287 ? 13.631 23.886 -42.578 1.00 63.97 287 GLY A C 1
ATOM 2202 O O . GLY A 1 287 ? 13.951 24.580 -43.541 1.00 63.97 287 GLY A O 1
ATOM 2203 N N . ARG A 1 288 ? 12.611 24.223 -41.774 1.00 57.75 288 ARG A N 1
ATOM 2204 C CA . ARG A 1 288 ? 11.748 25.389 -42.034 1.00 57.75 288 ARG A CA 1
ATOM 2205 C C . ARG A 1 288 ? 12.478 26.724 -41.844 1.00 57.75 288 ARG A C 1
ATOM 2207 O O . ARG A 1 288 ? 12.323 27.616 -42.673 1.00 57.75 288 ARG A O 1
ATOM 2214 N N . ALA A 1 289 ? 13.332 26.829 -40.824 1.00 57.50 289 ALA A N 1
ATOM 2215 C CA . ALA A 1 289 ? 14.108 28.038 -40.524 1.00 57.50 289 ALA A CA 1
ATOM 2216 C C . ALA A 1 289 ? 15.215 28.376 -41.552 1.00 57.50 289 ALA A C 1
ATOM 2218 O O . ALA A 1 289 ? 15.821 29.439 -41.464 1.00 57.50 289 ALA A O 1
ATOM 2219 N N . GLY A 1 290 ? 15.505 27.488 -42.514 1.00 54.62 290 GLY A N 1
ATOM 2220 C CA . GLY A 1 290 ? 16.577 27.674 -43.501 1.00 54.62 290 GLY A CA 1
ATOM 2221 C C . GLY A 1 290 ? 16.154 28.250 -44.860 1.00 54.62 290 GLY A C 1
ATOM 2222 O O . GLY A 1 290 ? 17.020 28.435 -45.712 1.00 54.62 290 GLY A O 1
ATOM 2223 N N . SER A 1 291 ? 14.857 28.490 -45.101 1.00 53.88 291 SER A N 1
ATOM 2224 C CA . SER A 1 291 ? 14.337 28.799 -46.452 1.00 53.88 291 SER A CA 1
ATOM 2225 C C . SER A 1 291 ? 13.916 30.258 -46.693 1.00 53.88 291 SER A C 1
ATOM 2227 O O . SER A 1 291 ? 13.874 30.698 -47.842 1.00 53.88 291 SER A O 1
ATOM 2229 N N . GLU A 1 292 ? 13.686 31.045 -45.640 1.00 54.41 292 GLU A N 1
ATOM 2230 C CA . GLU A 1 292 ? 13.230 32.440 -45.733 1.00 54.41 292 GLU A CA 1
ATOM 2231 C C . GLU A 1 292 ? 14.382 33.414 -45.436 1.00 54.41 292 GLU A C 1
ATOM 2233 O O . GLU A 1 292 ? 14.559 33.876 -44.313 1.00 54.41 292 GLU A O 1
ATOM 2238 N N . GLY A 1 293 ? 15.209 33.714 -46.446 1.00 50.69 293 GLY A N 1
ATOM 2239 C CA . GLY A 1 293 ? 16.344 34.634 -46.245 1.00 50.69 293 GLY A CA 1
ATOM 2240 C C . GLY A 1 293 ? 17.216 34.980 -47.456 1.00 50.69 293 GLY A C 1
ATOM 2241 O O . GLY A 1 293 ? 18.290 35.550 -47.280 1.00 50.69 293 GLY A O 1
ATOM 2242 N N . ARG A 1 294 ? 16.812 34.642 -48.692 1.00 49.69 294 ARG A N 1
ATOM 2243 C CA . ARG A 1 294 ? 17.617 34.911 -49.903 1.00 49.69 294 ARG A CA 1
ATOM 2244 C C . ARG A 1 294 ? 16.833 35.582 -51.038 1.00 49.69 294 ARG A C 1
ATOM 2246 O O . ARG A 1 294 ? 16.724 35.050 -52.140 1.00 49.69 294 ARG A O 1
ATOM 2253 N N . ARG A 1 295 ? 16.355 36.808 -50.797 1.00 52.44 295 ARG A N 1
ATOM 2254 C CA . ARG A 1 295 ? 16.075 37.785 -51.867 1.00 52.44 295 ARG A CA 1
ATOM 2255 C C . ARG A 1 295 ? 16.519 39.196 -51.473 1.00 52.44 295 ARG A C 1
ATOM 2257 O O . ARG A 1 295 ? 15.965 39.775 -50.553 1.00 52.44 295 ARG A O 1
ATOM 2264 N N . GLY A 1 296 ? 17.453 39.740 -52.255 1.00 48.31 296 GLY A N 1
ATOM 2265 C CA . GLY A 1 296 ? 17.586 41.181 -52.495 1.00 48.31 296 GLY A CA 1
ATOM 2266 C C . GLY A 1 296 ? 18.356 42.018 -51.471 1.00 48.31 296 GLY A C 1
ATOM 2267 O O . GLY A 1 296 ? 17.748 42.661 -50.629 1.00 48.31 296 GLY A O 1
ATOM 2268 N N . SER A 1 297 ? 19.673 42.148 -51.664 1.00 37.72 297 SER A N 1
ATOM 2269 C CA . SER A 1 297 ? 20.337 43.461 -51.567 1.00 37.72 297 SER A CA 1
ATOM 2270 C C . SER A 1 297 ? 21.693 43.430 -52.293 1.00 37.72 297 SER A C 1
ATOM 2272 O O . SER A 1 297 ? 22.582 42.687 -51.869 1.00 37.72 297 SER A O 1
ATOM 2274 N N . PRO A 1 298 ? 21.871 44.154 -53.415 1.00 51.78 298 PRO A N 1
ATOM 2275 C CA . PRO A 1 298 ? 23.158 44.272 -54.086 1.00 51.78 298 PRO A CA 1
ATOM 2276 C C . PRO A 1 298 ? 23.945 45.487 -53.573 1.00 51.78 298 PRO A C 1
ATOM 2278 O O . PRO A 1 298 ? 23.418 46.593 -53.499 1.00 51.78 298 PRO A O 1
ATOM 2281 N N . GLY A 1 299 ? 25.244 45.298 -53.333 1.00 48.41 299 GLY A N 1
ATOM 2282 C CA . GLY A 1 299 ? 26.210 46.397 -53.270 1.00 48.41 299 GLY A CA 1
ATOM 2283 C C . GLY A 1 299 ? 26.721 46.787 -51.882 1.00 48.41 299 GLY A C 1
ATOM 2284 O O . GLY A 1 299 ? 26.215 47.714 -51.258 1.00 48.41 299 GLY A O 1
ATOM 2285 N N . ARG A 1 300 ? 27.869 46.214 -51.503 1.00 39.28 300 ARG A N 1
ATOM 2286 C CA . ARG A 1 300 ? 29.049 47.024 -51.152 1.00 39.28 300 ARG A CA 1
ATOM 2287 C C . ARG A 1 300 ? 30.331 46.196 -51.230 1.00 39.28 300 ARG A C 1
ATOM 2289 O O . ARG A 1 300 ? 30.479 45.191 -50.547 1.00 39.28 300 ARG A O 1
ATOM 2296 N N . LEU A 1 301 ? 31.247 46.646 -52.083 1.00 49.88 301 LEU A N 1
ATOM 2297 C CA . LEU A 1 301 ? 32.645 46.223 -52.100 1.00 49.88 301 LEU A CA 1
ATOM 2298 C C . LEU A 1 301 ? 33.396 46.922 -50.958 1.00 49.88 301 LEU A C 1
ATOM 2300 O O . LEU A 1 301 ? 33.322 48.149 -50.886 1.00 49.88 301 LEU A O 1
ATOM 2304 N N . SER A 1 302 ? 34.128 46.155 -50.141 1.00 50.41 302 SER A N 1
ATOM 2305 C CA . SER A 1 302 ? 35.465 46.449 -49.567 1.00 50.41 302 SER A CA 1
ATOM 2306 C C . SER A 1 302 ? 35.700 45.728 -48.224 1.00 50.41 302 SER A C 1
ATOM 2308 O O . SER A 1 302 ? 34.763 45.219 -47.614 1.00 50.41 302 SER A O 1
ATOM 2310 N N . SER A 1 303 ? 36.966 45.705 -47.779 1.00 43.03 303 SER A N 1
ATOM 2311 C CA . SER A 1 303 ? 37.479 45.104 -46.531 1.00 43.03 303 SER A CA 1
ATOM 2312 C C . SER A 1 303 ? 37.591 43.567 -46.511 1.00 43.03 303 SER A C 1
ATOM 2314 O O . SER A 1 303 ? 36.784 42.854 -45.920 1.00 43.03 303 SER A O 1
ATOM 2316 N N . TRP A 1 304 ? 38.661 43.063 -47.143 1.00 40.72 304 TRP A N 1
ATOM 2317 C CA . TRP A 1 304 ? 39.223 41.714 -46.926 1.00 40.72 304 TRP A CA 1
ATOM 2318 C C . TRP A 1 304 ? 40.754 41.739 -46.685 1.00 40.72 304 TRP A C 1
ATOM 2320 O O . TRP A 1 304 ? 41.390 40.690 -46.671 1.00 40.72 304 TRP A O 1
ATOM 2330 N N . GLU A 1 305 ? 41.364 42.919 -46.493 1.00 47.62 305 GLU A N 1
ATOM 2331 C CA . GLU A 1 305 ? 42.834 43.091 -46.494 1.00 47.62 305 GLU A CA 1
ATOM 2332 C C . GLU A 1 305 ? 43.487 43.217 -45.096 1.00 47.62 305 GLU A C 1
ATOM 2334 O O . GLU A 1 305 ? 44.702 43.064 -44.976 1.00 47.62 305 GLU A O 1
ATOM 2339 N N . ASP A 1 306 ? 42.718 43.406 -44.017 1.00 46.25 306 ASP A N 1
ATOM 2340 C CA . ASP A 1 306 ? 43.262 43.774 -42.691 1.00 46.25 306 ASP A CA 1
ATOM 2341 C C . ASP A 1 306 ? 43.686 42.600 -41.775 1.00 46.25 306 ASP A C 1
ATOM 2343 O O . ASP A 1 306 ? 44.015 42.803 -40.608 1.00 46.25 306 ASP A O 1
ATOM 2347 N N . ALA A 1 307 ? 43.727 41.359 -42.275 1.00 43.69 307 ALA A N 1
ATOM 2348 C CA . ALA A 1 307 ? 44.015 40.165 -41.458 1.00 43.69 307 ALA A CA 1
ATOM 2349 C C . ALA A 1 307 ? 45.399 39.514 -41.693 1.00 43.69 307 ALA A C 1
ATOM 2351 O O . ALA A 1 307 ? 45.639 38.408 -41.206 1.00 43.69 307 ALA A O 1
ATOM 2352 N N . GLN A 1 308 ? 46.321 40.158 -42.428 1.00 46.56 308 GLN A N 1
ATOM 2353 C CA . GLN A 1 308 ? 47.614 39.549 -42.813 1.00 46.56 308 GLN A CA 1
ATOM 2354 C C . GLN A 1 308 ? 48.891 40.370 -42.522 1.00 46.56 308 GLN A C 1
ATOM 2356 O O . GLN A 1 308 ? 49.962 40.039 -43.031 1.00 46.56 308 GLN A O 1
ATOM 2361 N N . ARG A 1 309 ? 48.842 41.397 -41.657 1.00 43.81 309 ARG A N 1
ATOM 2362 C CA . ARG A 1 309 ? 50.031 42.188 -41.255 1.00 43.81 309 ARG A CA 1
ATOM 2363 C C . ARG A 1 309 ? 50.254 42.285 -39.739 1.00 43.81 309 ARG A C 1
ATOM 2365 O O . ARG A 1 309 ? 50.142 43.360 -39.167 1.00 43.81 309 ARG A O 1
ATOM 2372 N N . MET A 1 310 ? 50.667 41.182 -39.107 1.00 40.78 310 MET A N 1
ATOM 2373 C CA . MET A 1 310 ? 51.287 41.191 -37.765 1.00 40.78 310 MET A CA 1
ATOM 2374 C C . MET A 1 310 ? 52.435 40.162 -37.644 1.00 40.78 310 MET A C 1
ATOM 2376 O O . MET A 1 310 ? 52.422 39.283 -36.790 1.00 40.78 310 MET A O 1
ATOM 2380 N N . HIS A 1 311 ? 53.460 40.273 -38.499 1.00 43.06 311 HIS A N 1
ATOM 2381 C CA . HIS A 1 311 ? 54.788 39.682 -38.259 1.00 43.06 311 HIS A CA 1
ATOM 2382 C C . HIS A 1 311 ? 55.883 40.485 -38.993 1.00 43.06 311 HIS A C 1
ATOM 2384 O O . HIS A 1 311 ? 55.703 40.842 -40.155 1.00 43.06 311 HIS A O 1
ATOM 2390 N N . ARG A 1 312 ? 57.034 40.689 -38.319 1.00 39.28 312 ARG A N 1
ATOM 2391 C CA . ARG A 1 312 ? 58.121 41.673 -38.594 1.00 39.28 312 ARG A CA 1
ATOM 2392 C C . ARG A 1 312 ? 57.715 43.142 -38.327 1.00 39.28 312 ARG A C 1
ATOM 2394 O O . ARG A 1 312 ? 56.682 43.569 -38.815 1.00 39.28 312 ARG A O 1
ATOM 2401 N N . GLY A 1 313 ? 58.479 43.988 -37.622 1.00 38.09 313 GLY A N 1
ATOM 2402 C CA . GLY A 1 313 ? 59.688 43.770 -36.807 1.00 38.09 313 GLY A CA 1
ATOM 2403 C C . GLY A 1 313 ? 60.811 44.799 -37.042 1.00 38.09 313 GLY A C 1
ATOM 2404 O O . GLY A 1 313 ? 61.488 44.716 -38.060 1.00 38.09 313 GLY A O 1
ATOM 2405 N N . SER A 1 314 ? 61.060 45.685 -36.068 1.00 37.56 314 SER A N 1
ATOM 2406 C CA . SER A 1 314 ? 62.268 46.531 -35.870 1.00 37.56 314 SER A CA 1
ATOM 2407 C C . SER A 1 314 ? 62.151 47.184 -34.473 1.00 37.56 314 SER A C 1
ATOM 2409 O O . SER A 1 314 ? 61.054 47.617 -34.145 1.00 37.56 314 SER A O 1
ATOM 2411 N N . LYS A 1 315 ? 63.091 47.138 -33.511 1.00 44.16 315 LYS A N 1
ATOM 2412 C CA . LYS A 1 315 ? 64.516 47.557 -33.423 1.00 44.16 315 LYS A CA 1
ATOM 2413 C C . LYS A 1 315 ? 64.765 49.078 -33.507 1.00 44.16 315 LYS A C 1
ATOM 2415 O O . LYS A 1 315 ? 64.206 49.728 -34.378 1.00 44.16 315 LYS A O 1
ATOM 2420 N N . THR A 1 316 ? 65.714 49.543 -32.671 1.00 38.25 316 THR A N 1
ATOM 2421 C CA . THR A 1 316 ? 66.217 50.934 -32.447 1.00 38.25 316 THR A CA 1
ATOM 2422 C C . THR A 1 316 ? 65.253 51.871 -31.695 1.00 38.25 316 THR A C 1
ATOM 2424 O O . THR A 1 316 ? 64.053 51.739 -31.893 1.00 38.25 316 THR A O 1
ATOM 2427 N N . ALA A 1 317 ? 65.677 52.814 -30.835 1.00 38.44 317 ALA A N 1
ATOM 2428 C CA . ALA A 1 317 ? 66.925 53.036 -30.065 1.00 38.44 317 ALA A CA 1
ATOM 2429 C C . ALA A 1 317 ? 66.660 54.116 -28.965 1.00 38.44 317 ALA A C 1
ATOM 2431 O O . ALA A 1 317 ? 65.563 54.663 -28.935 1.00 38.44 317 ALA A O 1
ATOM 2432 N N . ASP A 1 318 ? 67.668 54.422 -28.128 1.00 34.94 318 ASP A N 1
ATOM 2433 C CA . ASP A 1 318 ? 67.761 55.540 -27.149 1.00 34.94 318 ASP A CA 1
ATOM 2434 C C . ASP A 1 318 ? 66.823 55.511 -25.906 1.00 34.94 318 ASP A C 1
ATOM 2436 O O . ASP A 1 318 ? 65.696 55.035 -25.969 1.00 34.94 318 ASP A O 1
ATOM 2440 N N . GLY A 1 319 ? 67.211 55.991 -24.709 1.00 34.91 319 GLY A N 1
ATOM 2441 C CA . GLY A 1 319 ? 68.534 56.442 -24.236 1.00 34.91 319 GLY A CA 1
ATOM 2442 C C . GLY A 1 319 ? 68.499 57.189 -22.875 1.00 34.91 319 GLY A C 1
ATOM 2443 O O . GLY A 1 319 ? 67.746 58.145 -22.729 1.00 34.91 319 GLY A O 1
ATOM 2444 N N . SER A 1 320 ? 69.381 56.820 -21.922 1.00 33.84 320 SER A N 1
ATOM 2445 C CA . SER A 1 320 ? 69.567 57.400 -20.554 1.00 33.84 320 SER A CA 1
ATOM 2446 C C . SER A 1 320 ? 68.391 57.195 -19.559 1.00 33.84 320 SER A C 1
ATOM 2448 O O . SER A 1 320 ? 67.261 57.005 -19.986 1.00 33.84 320 SER A O 1
ATOM 2450 N N . PHE A 1 321 ? 68.559 57.129 -18.226 1.00 32.66 321 PHE A N 1
ATOM 2451 C CA . PHE A 1 321 ? 69.578 57.701 -17.320 1.00 32.66 321 PHE A CA 1
ATOM 2452 C C . PHE A 1 321 ? 69.875 56.762 -16.107 1.00 32.66 321 PHE A C 1
ATOM 2454 O O . PHE A 1 321 ? 69.045 55.924 -15.763 1.00 32.66 321 PHE A O 1
ATOM 2461 N N . SER A 1 322 ? 71.051 56.889 -15.475 1.00 39.03 322 SER A N 1
ATOM 2462 C CA . SER A 1 322 ? 71.626 55.989 -14.428 1.00 39.03 322 SER A CA 1
ATOM 2463 C C . SER A 1 322 ? 71.482 56.572 -12.985 1.00 39.03 322 SER A C 1
ATOM 2465 O O . SER A 1 322 ? 70.775 57.575 -12.870 1.00 39.03 322 SER A O 1
ATOM 2467 N N . PRO A 1 323 ? 72.172 56.108 -11.896 1.00 55.81 323 PRO A N 1
ATOM 2468 C CA . PRO A 1 323 ? 73.022 54.910 -11.675 1.00 55.81 323 PRO A CA 1
ATOM 2469 C C . PRO A 1 323 ? 72.839 54.159 -10.312 1.00 55.81 323 PRO A C 1
ATOM 2471 O O . PRO A 1 323 ? 71.995 54.522 -9.497 1.00 55.81 323 PRO A O 1
ATOM 2474 N N . GLN A 1 324 ? 73.775 53.206 -10.068 1.00 32.72 324 GLN A N 1
ATOM 2475 C CA . GLN A 1 324 ? 74.254 52.640 -8.774 1.00 32.72 324 GLN A CA 1
ATOM 2476 C C . GLN A 1 324 ? 73.421 51.495 -8.129 1.00 32.72 324 GLN A C 1
ATOM 2478 O O . GLN A 1 324 ? 72.221 51.426 -8.359 1.00 32.72 324 GLN A O 1
ATOM 2483 N N . VAL A 1 325 ? 73.968 50.518 -7.364 1.00 37.41 325 VAL A N 1
ATOM 2484 C CA . VAL A 1 325 ? 75.340 50.218 -6.835 1.00 37.41 325 VAL A CA 1
ATOM 2485 C C . VAL A 1 325 ? 75.777 48.738 -7.114 1.00 37.41 325 VAL A C 1
ATOM 2487 O O . VAL A 1 325 ? 74.982 47.913 -7.550 1.00 37.41 325 VAL A O 1
ATOM 2490 N N . GLU A 1 326 ? 77.067 48.458 -6.876 1.00 34.09 326 GLU A N 1
ATOM 2491 C CA . GLU A 1 326 ? 77.875 47.209 -6.777 1.00 34.09 326 GLU A CA 1
ATOM 2492 C C . GLU A 1 326 ? 77.205 45.955 -6.123 1.00 34.09 326 GLU A C 1
ATOM 2494 O O . GLU A 1 326 ? 76.338 46.074 -5.264 1.00 34.09 326 GLU A O 1
ATOM 2499 N N . THR A 1 327 ? 77.585 44.699 -6.431 1.00 40.09 327 THR A N 1
ATOM 2500 C CA . THR A 1 327 ? 78.907 44.089 -6.123 1.00 40.09 327 THR A CA 1
ATOM 2501 C C . THR A 1 327 ? 79.247 42.806 -6.919 1.00 40.09 327 THR A C 1
ATOM 2503 O O . THR A 1 327 ? 78.384 42.124 -7.461 1.00 40.09 327 THR A O 1
ATOM 2506 N N . SER A 1 328 ? 80.554 42.521 -6.967 1.00 36.69 328 SER A N 1
ATOM 2507 C CA . SER A 1 328 ? 81.321 41.505 -7.713 1.00 36.69 328 SER A CA 1
ATOM 2508 C C . SER A 1 328 ? 80.947 40.015 -7.577 1.00 36.69 328 SER A C 1
ATOM 2510 O O . SER A 1 328 ? 80.453 39.574 -6.543 1.00 36.69 328 SER A O 1
ATOM 2512 N N . GLY A 1 329 ? 81.369 39.215 -8.573 1.00 36.06 329 GLY A N 1
ATOM 2513 C CA . GLY A 1 329 ? 81.496 37.749 -8.484 1.00 36.06 329 GLY A CA 1
ATOM 2514 C C . GLY A 1 329 ? 81.902 37.075 -9.810 1.00 36.06 329 GLY A C 1
ATOM 2515 O O . GLY A 1 329 ? 81.049 36.841 -10.662 1.00 36.06 329 GLY A O 1
ATOM 2516 N N . ASP A 1 330 ? 83.193 36.768 -9.983 1.00 34.75 330 ASP A N 1
ATOM 2517 C CA . ASP A 1 330 ? 83.778 36.020 -11.120 1.00 34.75 330 ASP A CA 1
ATOM 2518 C C . ASP A 1 330 ? 83.221 34.575 -11.247 1.00 34.75 330 ASP A C 1
ATOM 2520 O O . ASP A 1 330 ? 82.701 34.032 -10.278 1.00 34.75 330 ASP A O 1
ATOM 2524 N N . GLY A 1 331 ? 83.320 33.827 -12.357 1.00 36.88 331 GLY A N 1
ATOM 2525 C CA . GLY A 1 331 ? 83.966 34.025 -13.664 1.00 36.88 331 GLY A CA 1
ATOM 2526 C C . GLY A 1 331 ? 84.145 32.669 -14.404 1.00 36.88 331 GLY A C 1
ATOM 2527 O O . GLY A 1 331 ? 83.755 31.631 -13.882 1.00 36.88 331 GLY A O 1
ATOM 2528 N N . ALA A 1 332 ? 84.780 32.674 -15.589 1.00 37.75 332 ALA A N 1
ATOM 2529 C CA . ALA A 1 332 ? 85.283 31.502 -16.358 1.00 37.75 332 ALA A CA 1
ATOM 2530 C C . ALA A 1 332 ? 84.315 30.596 -17.191 1.00 37.75 332 ALA A C 1
ATOM 2532 O O . ALA A 1 332 ? 83.946 29.495 -16.807 1.00 37.75 332 ALA A O 1
ATOM 2533 N N . ALA A 1 333 ? 84.046 31.046 -18.427 1.00 37.44 333 ALA A N 1
ATOM 2534 C CA . ALA A 1 333 ? 84.381 30.404 -19.725 1.00 37.44 333 ALA A CA 1
ATOM 2535 C C . ALA A 1 333 ? 84.087 28.908 -20.079 1.00 37.44 333 ALA A C 1
ATOM 2537 O O . ALA A 1 333 ? 84.517 27.980 -19.406 1.00 37.44 333 ALA A O 1
ATOM 2538 N N . GLY A 1 334 ? 83.569 28.704 -21.311 1.00 35.97 334 GLY A N 1
ATOM 2539 C CA . GLY A 1 334 ? 83.553 27.434 -22.087 1.00 35.97 334 GLY A CA 1
ATOM 2540 C C . GLY A 1 334 ? 82.135 27.038 -22.546 1.00 35.97 334 GLY A C 1
ATOM 2541 O O . GLY A 1 334 ? 81.332 26.630 -21.724 1.00 35.97 334 GLY A O 1
ATOM 2542 N N . ARG A 1 335 ? 81.648 27.261 -23.781 1.00 40.59 335 ARG A N 1
ATOM 2543 C CA . ARG A 1 335 ? 82.104 26.917 -25.155 1.00 40.59 335 ARG A CA 1
ATOM 2544 C C . ARG A 1 335 ? 82.023 25.409 -25.487 1.00 40.59 335 ARG A C 1
ATOM 2546 O O . ARG A 1 335 ? 82.958 24.673 -25.215 1.00 40.59 335 ARG A O 1
ATOM 2553 N N . GLY A 1 336 ? 80.944 25.006 -26.171 1.00 34.22 336 GLY A N 1
ATOM 2554 C CA . GLY A 1 336 ? 80.710 23.662 -26.744 1.00 34.22 336 GLY A CA 1
ATOM 2555 C C . GLY A 1 336 ? 79.203 23.392 -26.866 1.00 34.22 336 GLY A C 1
ATOM 2556 O O . GLY A 1 336 ? 78.518 23.259 -25.866 1.00 34.22 336 GLY A O 1
ATOM 2557 N N . GLU A 1 337 ? 78.578 23.657 -28.015 1.00 35.03 337 GLU A N 1
ATOM 2558 C CA . GLU A 1 337 ? 78.268 22.676 -29.075 1.00 35.03 337 GLU A CA 1
ATOM 2559 C C . GLU A 1 337 ? 77.430 21.447 -28.662 1.00 35.03 337 GLU A C 1
ATOM 2561 O O . GLU A 1 337 ? 77.892 20.586 -27.932 1.00 35.03 337 GLU A O 1
ATOM 2566 N N . ARG A 1 338 ? 76.227 21.372 -29.265 1.00 42.31 338 ARG A N 1
ATOM 2567 C CA . ARG A 1 338 ? 75.460 20.193 -29.736 1.00 42.31 338 ARG A CA 1
ATOM 2568 C C . ARG A 1 338 ? 75.541 18.885 -28.922 1.00 42.31 338 ARG A C 1
ATOM 2570 O O . ARG A 1 338 ? 76.598 18.275 -28.876 1.00 42.31 338 ARG A O 1
ATOM 2577 N N . ARG A 1 339 ? 74.371 18.291 -28.622 1.00 37.19 339 ARG A N 1
ATOM 2578 C CA . ARG A 1 339 ? 73.855 17.058 -29.286 1.00 37.19 339 ARG A CA 1
ATOM 2579 C C . ARG A 1 339 ? 72.473 16.667 -28.739 1.00 37.19 339 ARG A C 1
ATOM 2581 O O . ARG A 1 339 ? 72.283 16.608 -27.534 1.00 37.19 339 ARG A O 1
ATOM 2588 N N . TRP A 1 340 ? 71.526 16.354 -29.626 1.00 45.19 340 TRP A N 1
ATOM 2589 C CA . TRP A 1 340 ? 70.298 15.631 -29.268 1.00 45.19 340 TRP A CA 1
ATOM 2590 C C . TRP A 1 340 ? 70.534 14.126 -29.446 1.00 45.19 340 TRP A C 1
ATOM 2592 O O . TRP A 1 340 ? 70.834 13.711 -30.563 1.00 45.19 340 TRP A O 1
ATOM 2602 N N . GLN A 1 341 ? 70.419 13.365 -28.352 1.00 35.53 341 GLN A N 1
ATOM 2603 C CA . GLN A 1 341 ? 70.339 11.895 -28.175 1.00 35.53 341 GLN A CA 1
ATOM 2604 C C . GLN A 1 341 ? 70.803 11.624 -26.721 1.00 35.53 341 GLN A C 1
ATOM 2606 O O . GLN A 1 341 ? 71.788 12.222 -26.311 1.00 35.53 341 GLN A O 1
ATOM 2611 N N . GLY A 1 342 ? 70.182 10.785 -25.888 1.00 43.03 342 GLY A N 1
ATOM 2612 C CA . GLY A 1 342 ? 69.001 9.949 -26.105 1.00 43.03 342 GLY A CA 1
ATOM 2613 C C . GLY A 1 342 ? 69.125 8.579 -25.427 1.00 43.03 342 GLY A C 1
ATOM 2614 O O . GLY A 1 342 ? 69.187 7.590 -26.142 1.00 43.03 342 GLY A O 1
ATOM 2615 N N . GLU A 1 343 ? 69.124 8.527 -24.091 1.00 34.88 343 GLU A N 1
ATOM 2616 C CA . GLU A 1 343 ? 69.082 7.329 -23.217 1.00 34.88 343 GLU A CA 1
ATOM 2617 C C . GLU A 1 343 ? 68.228 7.711 -21.980 1.00 34.88 343 GLU A C 1
ATOM 2619 O O . GLU A 1 343 ? 68.239 8.879 -21.600 1.00 34.88 343 GLU A O 1
ATOM 2624 N N . ARG A 1 344 ? 67.312 6.927 -21.388 1.00 46.12 344 ARG A N 1
ATOM 2625 C CA . ARG A 1 344 ? 67.161 5.481 -21.103 1.00 46.12 344 ARG A CA 1
ATOM 2626 C C . ARG A 1 344 ? 67.724 5.044 -19.735 1.00 46.12 344 ARG A C 1
ATOM 2628 O O . ARG A 1 344 ? 68.664 4.270 -19.667 1.00 46.12 344 ARG A O 1
ATOM 2635 N N . GLU A 1 345 ? 67.019 5.460 -18.683 1.00 38.12 345 GLU A N 1
ATOM 2636 C CA . GLU A 1 345 ? 66.918 4.844 -17.343 1.00 38.12 345 GLU A CA 1
ATOM 2637 C C . GLU A 1 345 ? 65.416 4.960 -16.972 1.00 38.12 345 GLU A C 1
ATOM 2639 O O . GLU A 1 345 ? 64.818 6.002 -17.234 1.00 38.12 345 GLU A O 1
ATOM 2644 N N . GLU A 1 346 ? 64.637 3.989 -16.488 1.00 42.47 346 GLU A N 1
ATOM 2645 C CA . GLU A 1 346 ? 64.855 2.636 -15.948 1.00 42.47 346 GLU A CA 1
ATOM 2646 C C . GLU A 1 346 ? 65.659 2.571 -14.640 1.00 42.47 346 GLU A C 1
ATOM 2648 O O . GLU A 1 346 ? 66.820 2.183 -14.614 1.00 42.47 346 GLU A O 1
ATOM 2653 N N . GLY A 1 347 ? 64.998 2.911 -13.524 1.00 36.16 347 GLY A N 1
ATOM 2654 C CA . GLY A 1 347 ? 65.584 2.761 -12.193 1.00 36.16 347 GLY A CA 1
ATOM 2655 C C . GLY A 1 347 ? 64.667 3.146 -11.029 1.00 36.16 347 GLY A C 1
ATOM 2656 O O . GLY A 1 347 ? 64.736 4.271 -10.566 1.00 36.16 347 GLY A O 1
ATOM 2657 N N . ARG A 1 348 ? 63.916 2.159 -10.511 1.00 45.91 348 ARG A N 1
ATOM 2658 C CA . ARG A 1 348 ? 63.370 2.072 -9.132 1.00 45.91 348 ARG A CA 1
ATOM 2659 C C . ARG A 1 348 ? 62.405 3.176 -8.658 1.00 45.91 348 ARG A C 1
ATOM 2661 O O . ARG A 1 348 ? 62.811 4.288 -8.376 1.00 45.91 348 ARG A O 1
ATOM 2668 N N . ASP A 1 349 ? 61.154 2.774 -8.429 1.00 36.69 349 ASP A N 1
ATOM 2669 C CA . ASP A 1 349 ? 60.451 3.012 -7.155 1.00 36.69 349 ASP A CA 1
ATOM 2670 C C . ASP A 1 349 ? 59.153 2.191 -7.132 1.00 36.69 349 ASP A C 1
ATOM 2672 O O . ASP A 1 349 ? 58.099 2.596 -7.623 1.00 36.69 349 ASP A O 1
ATOM 2676 N N . SER A 1 350 ? 59.238 0.966 -6.609 1.00 45.59 350 SER A N 1
ATOM 2677 C CA . SER A 1 350 ? 58.104 0.038 -6.568 1.00 45.59 350 SER A CA 1
ATOM 2678 C C . SER A 1 350 ? 58.192 -0.911 -5.378 1.00 45.59 350 SER A C 1
ATOM 2680 O O . SER A 1 350 ? 58.342 -2.120 -5.545 1.00 45.59 350 SER A O 1
ATOM 2682 N N . GLU A 1 351 ? 58.086 -0.370 -4.165 1.00 43.31 351 GLU A N 1
ATOM 2683 C CA . GLU A 1 351 ? 58.028 -1.199 -2.962 1.00 43.31 351 GLU A CA 1
ATOM 2684 C C . GLU A 1 351 ? 57.272 -0.503 -1.817 1.00 43.31 351 GLU A C 1
ATOM 2686 O O . GLU A 1 351 ? 57.893 -0.057 -0.871 1.00 43.31 351 GLU A O 1
ATOM 2691 N N . HIS A 1 352 ? 55.931 -0.396 -1.894 1.00 39.38 352 HIS A N 1
ATOM 2692 C CA . HIS A 1 352 ? 55.008 -0.219 -0.740 1.00 39.38 352 HIS A CA 1
ATOM 2693 C C . HIS A 1 352 ? 53.518 -0.284 -1.167 1.00 39.38 352 HIS A C 1
ATOM 2695 O O . HIS A 1 352 ? 52.741 0.649 -0.983 1.00 39.38 352 HIS A O 1
ATOM 2701 N N . ALA A 1 353 ? 53.080 -1.416 -1.736 1.00 39.59 353 ALA A N 1
ATOM 2702 C CA . ALA A 1 353 ? 51.666 -1.638 -2.085 1.00 39.59 353 ALA A CA 1
ATOM 2703 C C . ALA A 1 353 ? 51.211 -3.103 -1.910 1.00 39.59 353 ALA A C 1
ATOM 2705 O O . ALA A 1 353 ? 50.507 -3.647 -2.755 1.00 39.59 353 ALA A O 1
ATOM 2706 N N . HIS A 1 354 ? 51.615 -3.765 -0.816 1.00 44.00 354 HIS A N 1
ATOM 2707 C CA . HIS A 1 354 ? 51.276 -5.179 -0.588 1.00 44.00 354 HIS A CA 1
ATOM 2708 C C . HIS A 1 354 ? 50.870 -5.508 0.863 1.00 44.00 354 HIS A C 1
ATOM 2710 O O . HIS A 1 354 ? 51.475 -6.353 1.522 1.00 44.00 354 HIS A O 1
ATOM 2716 N N . ARG A 1 355 ? 49.797 -4.883 1.380 1.00 37.88 355 ARG A N 1
ATOM 2717 C CA . ARG A 1 355 ? 49.129 -5.347 2.615 1.00 37.88 355 ARG A CA 1
ATOM 2718 C C . ARG A 1 355 ? 47.594 -5.331 2.536 1.00 37.88 355 ARG A C 1
ATOM 2720 O O . ARG A 1 355 ? 46.968 -4.284 2.580 1.00 37.88 355 ARG A O 1
ATOM 2727 N N . LYS A 1 356 ? 47.040 -6.551 2.597 1.00 39.38 356 LYS A N 1
ATOM 2728 C CA . LYS A 1 356 ? 45.724 -6.927 3.156 1.00 39.38 356 LYS A CA 1
ATOM 2729 C C . LYS A 1 356 ? 44.459 -6.456 2.417 1.00 39.38 356 LYS A C 1
ATOM 2731 O O . LYS A 1 356 ? 43.684 -5.656 2.927 1.00 39.38 356 LYS A O 1
ATOM 2736 N N . ALA A 1 357 ? 44.156 -7.132 1.308 1.00 42.44 357 ALA A N 1
ATOM 2737 C CA . ALA A 1 357 ? 42.787 -7.279 0.812 1.00 42.44 357 ALA A CA 1
ATOM 2738 C C . ALA A 1 357 ? 42.089 -8.494 1.468 1.00 42.44 357 ALA A C 1
ATOM 2740 O O . ALA A 1 357 ? 41.920 -9.533 0.842 1.00 42.44 357 ALA A O 1
ATOM 2741 N N . TYR A 1 358 ? 41.690 -8.361 2.736 1.00 47.09 358 TYR A N 1
ATOM 2742 C CA . TYR A 1 358 ? 40.735 -9.257 3.407 1.00 47.09 358 TYR A CA 1
ATOM 2743 C C . TYR A 1 358 ? 39.838 -8.394 4.303 1.00 47.09 358 TYR A C 1
ATOM 2745 O O . TYR A 1 358 ? 40.342 -7.759 5.227 1.00 47.09 358 TYR A O 1
ATOM 2753 N N . GLY A 1 359 ? 38.529 -8.328 4.016 1.00 43.09 359 GLY A N 1
ATOM 2754 C CA . GLY A 1 359 ? 37.586 -7.541 4.833 1.00 43.09 359 GLY A CA 1
ATOM 2755 C C . GLY A 1 359 ? 36.324 -6.983 4.155 1.00 43.09 359 GLY A C 1
ATOM 2756 O O . GLY A 1 359 ? 35.487 -6.414 4.850 1.00 43.09 359 GLY A O 1
ATOM 2757 N N . LEU A 1 360 ? 36.138 -7.131 2.835 1.00 42.56 360 LEU A N 1
ATOM 2758 C CA . LEU A 1 360 ? 34.988 -6.533 2.121 1.00 42.56 360 LEU A CA 1
ATOM 2759 C C . LEU A 1 360 ? 33.750 -7.437 1.969 1.00 42.56 360 LEU A C 1
ATOM 2761 O O . LEU A 1 360 ? 32.711 -6.968 1.506 1.00 42.56 360 LEU A O 1
ATOM 2765 N N . GLU A 1 361 ? 33.808 -8.700 2.390 1.00 48.50 361 GLU A N 1
ATOM 2766 C CA . GLU A 1 361 ? 32.680 -9.636 2.242 1.00 48.50 361 GLU A CA 1
ATOM 2767 C C . GLU A 1 361 ? 31.672 -9.554 3.402 1.00 48.50 361 GLU A C 1
ATOM 2769 O O . GLU A 1 361 ? 30.471 -9.715 3.187 1.00 48.50 361 GLU A O 1
ATOM 2774 N N . SER A 1 362 ? 32.118 -9.169 4.604 1.00 44.09 362 SER A N 1
ATOM 2775 C CA . SER A 1 362 ? 31.264 -9.080 5.804 1.00 44.09 362 SER A CA 1
ATOM 2776 C C . SER A 1 362 ? 30.145 -8.022 5.696 1.00 44.09 362 SER A C 1
ATOM 2778 O O . SER A 1 362 ? 29.048 -8.201 6.224 1.00 44.09 362 SER A O 1
ATOM 2780 N N . ARG A 1 363 ? 30.347 -6.939 4.925 1.00 48.59 363 ARG A N 1
ATOM 2781 C CA . ARG A 1 363 ? 29.337 -5.868 4.779 1.00 48.59 363 ARG A CA 1
ATOM 2782 C C . ARG A 1 363 ? 28.144 -6.222 3.884 1.00 48.59 363 ARG A C 1
ATOM 2784 O O . ARG A 1 363 ? 27.139 -5.517 3.936 1.00 48.59 363 ARG A O 1
ATOM 2791 N N . LYS A 1 364 ? 28.200 -7.311 3.106 1.00 46.94 364 LYS A N 1
ATOM 2792 C CA . LYS A 1 364 ? 27.043 -7.763 2.309 1.00 46.94 364 LYS A CA 1
ATOM 2793 C C . LYS A 1 364 ? 25.961 -8.424 3.171 1.00 46.94 364 LYS A C 1
ATOM 2795 O O . LYS A 1 364 ? 24.787 -8.289 2.846 1.00 46.94 364 LYS A O 1
ATOM 2800 N N . GLY A 1 365 ? 26.326 -9.052 4.294 1.00 41.31 365 GLY A N 1
ATOM 2801 C CA . GLY A 1 365 ? 25.358 -9.643 5.228 1.00 41.31 365 GLY A CA 1
ATOM 2802 C C . GLY A 1 365 ? 24.460 -8.598 5.901 1.00 41.31 365 GLY A C 1
ATOM 2803 O O . GLY A 1 365 ? 23.241 -8.741 5.906 1.00 41.31 365 GLY A O 1
ATOM 2804 N N . ALA A 1 366 ? 25.048 -7.501 6.392 1.00 44.59 366 ALA A N 1
ATOM 2805 C CA . ALA A 1 366 ? 24.308 -6.439 7.082 1.00 44.59 366 ALA A CA 1
ATOM 2806 C C . ALA A 1 366 ? 23.305 -5.703 6.168 1.00 44.59 366 ALA A C 1
ATOM 2808 O O . ALA A 1 366 ? 22.181 -5.425 6.581 1.00 44.59 366 ALA A O 1
ATOM 2809 N N . ALA A 1 367 ? 23.678 -5.436 4.911 1.00 50.00 367 ALA A N 1
ATOM 2810 C CA . ALA A 1 367 ? 22.787 -4.784 3.947 1.00 50.00 367 ALA A CA 1
ATOM 2811 C C . ALA A 1 367 ? 21.591 -5.671 3.548 1.00 50.00 367 ALA A C 1
ATOM 2813 O O . ALA A 1 367 ? 20.491 -5.162 3.343 1.00 50.00 367 ALA A O 1
ATOM 2814 N N . ILE A 1 368 ? 21.783 -6.994 3.477 1.00 48.12 368 ILE A N 1
ATOM 2815 C CA . ILE A 1 368 ? 20.700 -7.947 3.189 1.00 48.12 368 ILE A CA 1
ATOM 2816 C C . ILE A 1 368 ? 19.757 -8.081 4.397 1.00 48.12 368 ILE A C 1
ATOM 2818 O O . ILE A 1 368 ? 18.547 -8.119 4.202 1.00 48.12 368 ILE A O 1
ATOM 2822 N N . ALA A 1 369 ? 20.273 -8.063 5.632 1.00 43.44 369 ALA A N 1
ATOM 2823 C CA . ALA A 1 369 ? 19.440 -8.059 6.840 1.00 43.44 369 ALA A CA 1
ATOM 2824 C C . ALA A 1 369 ? 18.560 -6.795 6.952 1.00 43.44 369 ALA A C 1
ATOM 2826 O O . ALA A 1 369 ? 17.371 -6.899 7.251 1.00 43.44 369 ALA A O 1
ATOM 2827 N N . ALA A 1 370 ? 19.112 -5.617 6.632 1.00 48.88 370 ALA A N 1
ATOM 2828 C CA . ALA A 1 370 ? 18.355 -4.363 6.594 1.00 48.88 370 ALA A CA 1
ATOM 2829 C C . ALA A 1 370 ? 17.292 -4.349 5.476 1.00 48.88 370 ALA A C 1
ATOM 2831 O O . ALA A 1 370 ? 16.155 -3.942 5.707 1.00 48.88 370 ALA A O 1
ATOM 2832 N N . ALA A 1 371 ? 17.621 -4.856 4.281 1.00 45.50 371 ALA A N 1
ATOM 2833 C CA . ALA A 1 371 ? 16.671 -4.972 3.171 1.00 45.50 371 ALA A CA 1
ATOM 2834 C C . ALA A 1 371 ? 15.578 -6.041 3.395 1.00 45.50 371 ALA A C 1
ATOM 2836 O O . ALA A 1 371 ? 14.528 -5.983 2.757 1.00 45.50 371 ALA A O 1
ATOM 2837 N N . ALA A 1 372 ? 15.803 -7.002 4.298 1.00 43.12 372 ALA A N 1
ATOM 2838 C CA . ALA A 1 372 ? 14.841 -8.041 4.667 1.00 43.12 372 ALA A CA 1
ATOM 2839 C C . ALA A 1 372 ? 13.821 -7.603 5.741 1.00 43.12 372 ALA A C 1
ATOM 2841 O O . ALA A 1 372 ? 12.943 -8.389 6.093 1.00 43.12 372 ALA A O 1
ATOM 2842 N N . GLY A 1 373 ? 13.915 -6.373 6.264 1.00 35.88 373 GLY A N 1
ATOM 2843 C CA . GLY A 1 373 ? 12.939 -5.828 7.215 1.00 35.88 373 GLY A CA 1
ATOM 2844 C C . GLY A 1 373 ? 12.996 -6.432 8.623 1.00 35.88 373 GLY A C 1
ATOM 2845 O O . GLY A 1 373 ? 12.035 -6.295 9.376 1.00 35.88 373 GLY A O 1
ATOM 2846 N N . VAL A 1 374 ? 14.103 -7.082 9.001 1.00 41.66 374 VAL A N 1
ATOM 2847 C CA . VAL A 1 374 ? 14.291 -7.638 10.352 1.00 41.66 374 VAL A CA 1
ATOM 2848 C C . VAL A 1 374 ? 14.748 -6.532 11.309 1.00 41.66 374 VAL A C 1
ATOM 2850 O O . VAL A 1 374 ? 15.903 -6.472 11.725 1.00 41.66 374 VAL A O 1
ATOM 2853 N N . ILE A 1 375 ? 13.821 -5.639 11.653 1.00 36.38 375 ILE A N 1
ATOM 2854 C CA . ILE A 1 375 ? 13.944 -4.778 12.831 1.00 36.38 375 ILE A CA 1
ATOM 2855 C C . ILE A 1 375 ? 13.307 -5.545 13.987 1.00 36.38 375 ILE A C 1
ATOM 2857 O O . ILE A 1 375 ? 12.091 -5.716 14.029 1.00 36.38 375 ILE A O 1
ATOM 2861 N N . ALA A 1 376 ? 14.131 -6.029 14.916 1.00 37.34 376 ALA A N 1
ATOM 2862 C CA . ALA A 1 376 ? 13.632 -6.588 16.163 1.00 37.34 376 ALA A CA 1
ATOM 2863 C C . ALA A 1 376 ? 12.990 -5.460 16.984 1.00 37.34 376 ALA A C 1
ATOM 2865 O O . ALA A 1 376 ? 13.682 -4.547 17.436 1.00 37.34 376 ALA A O 1
ATOM 2866 N N . SER A 1 377 ? 11.668 -5.507 17.158 1.00 36.47 377 SER A N 1
ATOM 2867 C CA . SER A 1 377 ? 10.976 -4.622 18.093 1.00 36.47 377 SER A CA 1
ATOM 2868 C C . SER A 1 377 ? 11.482 -4.887 19.519 1.00 36.47 377 SER A C 1
ATOM 2870 O O . SER A 1 377 ? 11.624 -6.055 19.891 1.00 36.47 377 SER A O 1
ATOM 2872 N N . PRO A 1 378 ? 11.750 -3.850 20.334 1.00 38.22 378 PRO A N 1
ATOM 2873 C CA . PRO A 1 378 ? 12.025 -4.050 21.753 1.00 38.22 378 PRO A CA 1
ATOM 2874 C C . PRO A 1 378 ? 10.785 -4.651 22.447 1.00 38.22 378 PRO A C 1
ATOM 2876 O O . PRO A 1 378 ? 9.662 -4.362 22.025 1.00 38.22 378 PRO A O 1
ATOM 2879 N N . PRO A 1 379 ? 10.956 -5.476 23.498 1.00 36.59 379 PRO A N 1
ATOM 2880 C CA . PRO A 1 379 ? 9.839 -6.138 24.168 1.00 36.59 379 PRO A CA 1
ATOM 2881 C C . PRO A 1 379 ? 8.913 -5.111 24.836 1.00 36.59 379 PRO A C 1
ATOM 2883 O O . PRO A 1 379 ? 9.301 -4.402 25.762 1.00 36.59 379 PRO A O 1
ATOM 2886 N N . SER A 1 380 ? 7.669 -5.031 24.362 1.00 43.09 380 SER A N 1
ATOM 2887 C CA . SER A 1 380 ? 6.646 -4.072 24.805 1.00 43.09 380 SER A CA 1
ATOM 2888 C C . SER A 1 380 ? 5.836 -4.575 26.010 1.00 43.09 380 SER A C 1
ATOM 2890 O O . SER A 1 380 ? 4.622 -4.402 26.073 1.00 43.09 380 SER A O 1
ATOM 2892 N N . GLU A 1 381 ? 6.498 -5.229 26.962 1.00 41.44 381 GLU A N 1
ATOM 2893 C CA . GLU A 1 381 ? 5.881 -6.197 27.888 1.00 41.44 381 GLU A CA 1
ATOM 2894 C C . GLU A 1 381 ? 5.137 -5.587 29.100 1.00 41.44 381 GLU A C 1
ATOM 2896 O O . GLU A 1 381 ? 4.756 -6.307 30.011 1.00 41.44 381 GLU A O 1
ATOM 2901 N N . ASN A 1 382 ? 4.926 -4.263 29.136 1.00 44.44 382 ASN A N 1
ATOM 2902 C CA . ASN A 1 382 ? 4.359 -3.556 30.302 1.00 44.44 382 ASN A CA 1
ATOM 2903 C C . ASN A 1 382 ? 3.291 -2.487 29.980 1.00 44.44 382 ASN A C 1
ATOM 2905 O O . ASN A 1 382 ? 2.911 -1.725 30.869 1.00 44.44 382 ASN A O 1
ATOM 2909 N N . ARG A 1 383 ? 2.814 -2.366 28.729 1.00 47.12 383 ARG A N 1
ATOM 2910 C CA . ARG A 1 383 ? 1.960 -1.222 28.332 1.00 47.12 383 ARG A CA 1
ATOM 2911 C C . ARG A 1 383 ? 0.449 -1.472 28.437 1.00 47.12 383 ARG A C 1
ATOM 2913 O O . ARG A 1 383 ? -0.282 -0.565 28.821 1.00 47.12 383 ARG A O 1
ATOM 2920 N N . GLU A 1 384 ? -0.016 -2.696 28.186 1.00 50.59 384 GLU A N 1
ATOM 2921 C CA . GLU A 1 384 ? -1.458 -3.006 28.111 1.00 50.59 384 GLU A CA 1
ATOM 2922 C C . GLU A 1 384 ? -2.182 -2.935 29.471 1.00 50.59 384 GLU A C 1
ATOM 2924 O O . GLU A 1 384 ? -3.367 -2.616 29.525 1.00 50.59 384 GLU A O 1
ATOM 2929 N N . HIS A 1 385 ? -1.475 -3.130 30.591 1.00 49.09 385 HIS A N 1
ATOM 2930 C CA . HIS A 1 385 ? -2.070 -3.021 31.931 1.00 49.09 385 HIS A CA 1
ATOM 2931 C C . HIS A 1 385 ? -2.334 -1.587 32.412 1.00 49.09 385 HIS A C 1
ATOM 2933 O O . HIS A 1 385 ? -3.021 -1.418 33.418 1.00 49.09 385 HIS A O 1
ATOM 2939 N N . ARG A 1 386 ? -1.810 -0.558 31.731 1.00 50.31 386 ARG A N 1
ATOM 2940 C CA . ARG A 1 386 ? -2.013 0.838 32.144 1.00 50.31 386 ARG A CA 1
ATOM 2941 C C . ARG A 1 386 ? -3.258 1.461 31.514 1.00 50.31 386 ARG A C 1
ATOM 2943 O O . ARG A 1 386 ? -4.052 2.078 32.218 1.00 50.31 386 ARG A O 1
ATOM 2950 N N . GLU A 1 387 ? -3.458 1.238 30.219 1.00 54.72 387 GLU A N 1
ATOM 2951 C CA . GLU A 1 387 ? -4.555 1.852 29.461 1.00 54.72 387 GLU A CA 1
ATOM 2952 C C . GLU A 1 387 ? -5.931 1.291 29.889 1.00 54.72 387 GLU A C 1
ATOM 2954 O O . GLU A 1 387 ? -6.872 2.060 30.058 1.00 54.72 387 GLU A O 1
ATOM 2959 N N . GLU A 1 388 ? -6.051 -0.007 30.217 1.00 58.09 388 GLU A N 1
ATOM 2960 C CA . GLU A 1 388 ? -7.304 -0.560 30.781 1.00 58.09 388 GLU A CA 1
ATOM 2961 C C . GLU A 1 388 ? -7.614 -0.092 32.222 1.00 58.09 388 GLU A C 1
ATOM 2963 O O . GLU A 1 388 ? -8.738 -0.283 32.696 1.00 58.09 388 GLU A O 1
ATOM 2968 N N . GLY A 1 389 ? -6.650 0.502 32.934 1.00 64.88 389 GLY A N 1
ATOM 2969 C CA . GLY A 1 389 ? -6.864 1.088 34.261 1.00 64.88 389 GLY A CA 1
ATOM 2970 C C . GLY A 1 389 ? -7.527 2.461 34.174 1.00 64.88 389 GLY A C 1
ATOM 2971 O O . GLY A 1 389 ? -8.592 2.677 34.755 1.00 64.88 389 GLY A O 1
ATOM 2972 N N . GLU A 1 390 ? -6.931 3.353 33.384 1.00 71.50 390 GLU A N 1
ATOM 2973 C CA . GLU A 1 390 ? -7.373 4.743 33.209 1.00 71.50 390 GLU A CA 1
ATOM 2974 C C . GLU A 1 390 ? -8.794 4.800 32.590 1.00 71.50 390 GLU A C 1
ATOM 2976 O O . GLU A 1 390 ? -9.653 5.561 33.043 1.00 71.50 390 GLU A O 1
ATOM 2981 N N . ASP A 1 391 ? -9.109 3.889 31.660 1.00 72.75 391 ASP A N 1
ATOM 2982 C CA . ASP A 1 391 ? -10.436 3.759 31.034 1.00 72.75 391 ASP A CA 1
ATOM 2983 C C . ASP A 1 391 ? -11.533 3.247 31.998 1.00 72.75 391 ASP A C 1
ATOM 2985 O O . ASP A 1 391 ? -12.717 3.568 31.843 1.00 72.75 391 ASP A O 1
ATOM 2989 N N . ARG A 1 392 ? -11.165 2.448 33.013 1.00 73.62 392 ARG A N 1
ATOM 2990 C CA . ARG A 1 392 ? -12.093 1.989 34.067 1.00 73.62 392 ARG A CA 1
ATOM 2991 C C . ARG A 1 392 ? -12.330 3.073 35.112 1.00 73.62 392 ARG A C 1
ATOM 2993 O O . ARG A 1 392 ? -13.468 3.252 35.542 1.00 73.62 392 ARG A O 1
ATOM 3000 N N . GLU A 1 393 ? -11.288 3.809 35.485 1.00 78.38 393 GLU A N 1
ATOM 3001 C CA . GLU A 1 393 ? -11.376 4.909 36.447 1.00 78.38 393 GLU A CA 1
ATOM 3002 C C . GLU A 1 393 ? -12.214 6.073 35.891 1.00 78.38 393 GLU A C 1
ATOM 3004 O O . GLU A 1 393 ? -13.120 6.562 36.571 1.00 78.38 393 GLU A O 1
ATOM 3009 N N . MET A 1 394 ? -12.033 6.434 34.615 1.00 76.19 394 MET A N 1
ATOM 3010 C CA . MET A 1 394 ? -12.834 7.478 33.963 1.00 76.19 394 MET A CA 1
ATOM 3011 C C . MET A 1 394 ? -14.330 7.115 33.892 1.00 76.19 394 MET A C 1
ATOM 3013 O O . MET A 1 394 ? -15.187 7.952 34.182 1.00 76.19 394 MET A O 1
ATOM 3017 N N . ARG A 1 395 ? -14.666 5.848 33.596 1.00 82.38 395 ARG A N 1
ATOM 3018 C CA . ARG A 1 395 ? -16.062 5.362 33.621 1.00 82.38 395 ARG A CA 1
ATOM 3019 C C . ARG A 1 395 ? -16.649 5.331 35.034 1.00 82.38 395 ARG A C 1
ATOM 3021 O O . ARG A 1 395 ? -17.830 5.632 35.192 1.00 82.38 395 ARG A O 1
ATOM 3028 N N . ALA A 1 396 ? -15.851 5.012 36.055 1.00 81.19 396 ALA A N 1
ATOM 3029 C CA . ALA A 1 396 ? -16.292 5.052 37.451 1.00 81.19 396 ALA A CA 1
ATOM 3030 C C . ALA A 1 396 ? -16.610 6.487 37.911 1.00 81.19 396 ALA A C 1
ATOM 3032 O O . ALA A 1 396 ? -17.655 6.719 38.522 1.00 81.19 396 ALA A O 1
ATOM 3033 N N . TYR A 1 397 ? -15.770 7.463 37.548 1.00 74.88 397 TYR A N 1
ATOM 3034 C CA . TYR A 1 397 ? -16.034 8.882 37.804 1.00 74.88 397 TYR A CA 1
ATOM 3035 C C . TYR A 1 397 ? -17.289 9.390 37.086 1.00 74.88 397 TYR A C 1
ATOM 3037 O O . TYR A 1 397 ? -18.079 10.127 37.678 1.00 74.88 397 TYR A O 1
ATOM 3045 N N . GLN A 1 398 ? -17.512 8.978 35.836 1.00 82.12 398 GLN A N 1
ATOM 3046 C CA . GLN A 1 398 ? -18.699 9.393 35.089 1.00 82.12 398 GLN A CA 1
ATOM 3047 C C . GLN A 1 398 ? -19.990 8.782 35.665 1.00 82.12 398 GLN A C 1
ATOM 3049 O O . GLN A 1 398 ? -20.972 9.498 35.846 1.00 82.12 398 GLN A O 1
ATOM 3054 N N . ALA A 1 399 ? -19.960 7.511 36.082 1.00 78.44 399 ALA A N 1
ATOM 3055 C CA . ALA A 1 399 ? -21.080 6.871 36.776 1.00 78.44 399 ALA A CA 1
ATOM 3056 C C . ALA A 1 399 ? -21.402 7.517 38.142 1.00 78.44 399 ALA A C 1
ATOM 3058 O O . ALA A 1 399 ? -22.569 7.593 38.528 1.00 78.44 399 ALA A O 1
ATOM 3059 N N . LEU A 1 400 ? -20.393 8.014 38.870 1.00 80.69 400 LEU A N 1
ATOM 3060 C CA . LEU A 1 400 ? -20.593 8.779 40.109 1.00 80.69 400 LEU A CA 1
ATOM 3061 C C . LEU A 1 400 ? -21.257 10.141 39.856 1.00 80.69 400 LEU A C 1
ATOM 3063 O O . LEU A 1 400 ? -22.153 10.526 40.607 1.00 80.69 400 LEU A O 1
ATOM 3067 N N . LEU A 1 401 ? -20.863 10.847 38.791 1.00 78.62 401 LEU A N 1
ATOM 3068 C CA . LEU A 1 401 ? -21.474 12.123 38.400 1.00 78.62 401 LEU A CA 1
ATOM 3069 C C . LEU A 1 401 ? -22.938 11.957 37.972 1.00 78.62 401 LEU A C 1
ATOM 3071 O O . LEU A 1 401 ? -23.791 12.727 38.413 1.00 78.62 401 LEU A O 1
ATOM 3075 N N . ASP A 1 402 ? -23.250 10.932 37.178 1.00 72.00 402 ASP A N 1
ATOM 3076 C CA . ASP A 1 402 ? -24.630 10.659 36.762 1.00 72.00 402 ASP A CA 1
ATOM 3077 C C . ASP A 1 402 ? -25.513 10.225 37.947 1.00 72.00 402 ASP A C 1
ATOM 3079 O O . ASP A 1 402 ? -26.675 10.628 38.022 1.00 72.00 402 ASP A O 1
ATOM 3083 N N . ARG A 1 403 ? -24.961 9.500 38.935 1.00 74.19 403 ARG A N 1
ATOM 3084 C CA . ARG A 1 403 ? -25.676 9.176 40.183 1.00 74.19 403 ARG A CA 1
ATOM 3085 C C . ARG A 1 403 ? -25.952 10.423 41.026 1.00 74.19 403 ARG A C 1
ATOM 3087 O O . ARG A 1 403 ? -27.090 10.634 41.426 1.00 74.19 403 ARG A O 1
ATOM 3094 N N . SER A 1 404 ? -24.954 11.293 41.203 1.00 67.75 404 SER A N 1
ATOM 3095 C CA . SER A 1 404 ? -25.116 12.578 41.904 1.00 67.75 404 SER A CA 1
ATOM 3096 C C . SER A 1 404 ? -26.167 13.492 41.262 1.00 67.75 404 SER A C 1
ATOM 3098 O O . SER A 1 404 ? -26.754 14.319 41.953 1.00 67.75 404 SER A O 1
ATOM 3100 N N . ARG A 1 405 ? -26.392 13.367 39.949 1.00 60.16 405 ARG A N 1
ATOM 3101 C CA . ARG A 1 405 ? -27.382 14.148 39.196 1.00 60.16 405 ARG A CA 1
ATOM 3102 C C . ARG A 1 405 ? -28.792 13.542 39.225 1.00 60.16 405 ARG A C 1
ATOM 3104 O O . ARG A 1 405 ? -29.764 14.257 38.986 1.00 60.16 405 ARG A O 1
ATOM 3111 N N . GLY A 1 406 ? -28.913 12.243 39.501 1.00 53.41 406 GLY A N 1
ATOM 3112 C CA . GLY A 1 406 ? -30.200 11.552 39.623 1.00 53.41 406 GLY A CA 1
ATOM 3113 C C . GLY A 1 406 ? -30.967 11.929 40.893 1.00 53.41 406 GLY A C 1
ATOM 3114 O O . GLY A 1 406 ? -32.181 12.129 40.837 1.00 53.41 406 GLY A O 1
ATOM 3115 N N . ASP A 1 407 ? -30.258 12.093 42.012 1.00 54.91 407 ASP A N 1
ATOM 3116 C CA . ASP A 1 407 ? -30.882 12.288 43.328 1.00 54.91 407 ASP A CA 1
ATOM 3117 C C . ASP A 1 407 ? -31.540 13.678 43.497 1.00 54.91 407 ASP A C 1
ATOM 3119 O O . ASP A 1 407 ? -32.550 13.797 44.191 1.00 54.91 407 ASP A O 1
ATOM 3123 N N . GLU A 1 408 ? -31.073 14.722 42.795 1.00 54.72 408 GLU A N 1
ATOM 3124 C CA . GLU A 1 408 ? -31.753 16.035 42.779 1.00 54.72 408 GLU A CA 1
ATOM 3125 C C . GLU A 1 408 ? -33.028 16.051 41.913 1.00 54.72 408 GLU A C 1
ATOM 3127 O O . GLU A 1 408 ? -33.962 16.811 42.182 1.00 54.72 408 GLU A O 1
ATOM 3132 N N . ALA A 1 409 ? -33.118 15.194 40.890 1.00 51.38 409 ALA A N 1
ATOM 3133 C CA . ALA A 1 409 ? -34.272 15.155 39.988 1.00 51.38 409 ALA A CA 1
ATOM 3134 C C . ALA A 1 409 ? -35.517 14.505 40.627 1.00 51.38 409 ALA A C 1
ATOM 3136 O O . ALA A 1 409 ? -36.645 14.790 40.219 1.00 51.38 409 ALA A O 1
ATOM 3137 N N . ALA A 1 410 ? -35.332 13.6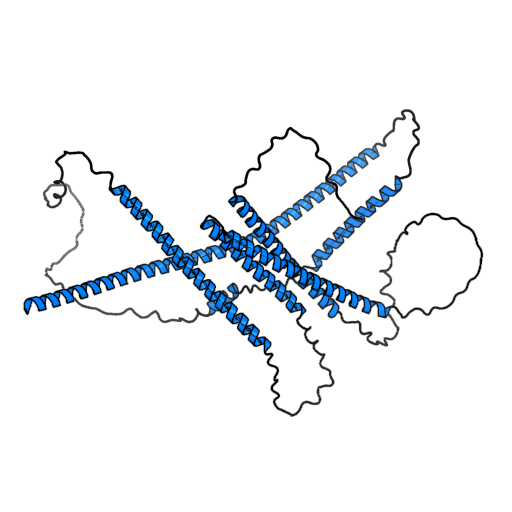56 41.644 1.00 51.41 410 ALA A N 1
ATOM 3138 C CA . ALA A 1 410 ? -36.414 12.921 42.301 1.00 51.41 410 ALA A CA 1
ATOM 3139 C C . ALA A 1 410 ? -37.272 13.776 43.258 1.00 51.41 410 ALA A C 1
ATOM 3141 O O . ALA A 1 410 ? -38.405 13.402 43.560 1.00 51.41 410 ALA A O 1
ATOM 3142 N N . VAL A 1 411 ? -36.775 14.930 43.719 1.00 53.44 411 VAL A N 1
ATOM 3143 C CA . VAL A 1 411 ? -37.444 15.747 44.754 1.00 53.44 411 VAL A CA 1
ATOM 3144 C C . VAL A 1 411 ? -38.468 16.738 44.173 1.00 53.44 411 VAL A C 1
ATOM 3146 O O . VAL A 1 411 ? -39.356 17.199 44.889 1.00 53.44 411 VAL A O 1
ATOM 3149 N N . HIS A 1 412 ? -38.408 17.055 42.873 1.00 50.84 412 HIS A N 1
ATOM 3150 C CA . HIS A 1 412 ? -39.182 18.171 42.306 1.00 50.84 412 HIS A CA 1
ATOM 3151 C C . HIS A 1 412 ? -40.505 17.820 41.602 1.00 50.84 412 HIS A C 1
ATOM 3153 O O . HIS A 1 412 ? -41.249 18.732 41.231 1.00 50.84 412 HIS A O 1
ATOM 3159 N N . ASN A 1 413 ? -40.861 16.540 41.453 1.00 45.00 413 ASN A N 1
ATOM 3160 C CA . ASN A 1 413 ? -42.033 16.126 40.667 1.00 45.00 413 ASN A CA 1
ATOM 3161 C C . ASN A 1 413 ? -43.321 15.943 41.504 1.00 45.00 413 ASN A C 1
ATOM 3163 O O . ASN A 1 413 ? -43.979 14.907 41.430 1.00 45.00 413 ASN A O 1
ATOM 3167 N N . GLY A 1 414 ? -43.667 16.944 42.326 1.00 46.19 414 GLY A N 1
ATOM 3168 C CA . GLY A 1 414 ? -44.814 16.885 43.253 1.00 46.19 414 GLY A CA 1
ATOM 3169 C C . GLY A 1 414 ? -45.626 18.177 43.433 1.00 46.19 414 GLY A C 1
ATOM 3170 O O . GLY A 1 414 ? -46.581 18.181 44.204 1.00 46.19 414 GLY A O 1
ATOM 3171 N N . SER A 1 415 ? -45.287 19.265 42.731 1.00 44.56 415 SER A N 1
ATOM 3172 C CA . SER A 1 415 ? -45.840 20.607 43.002 1.00 44.56 415 SER A CA 1
ATOM 3173 C C . SER A 1 415 ? -46.482 21.251 41.772 1.00 44.56 415 SER A C 1
ATOM 3175 O O . SER A 1 415 ? -45.995 22.251 41.248 1.00 44.56 415 SER A O 1
ATOM 3177 N N . SER A 1 416 ? -47.607 20.693 41.320 1.00 48.38 416 SER A N 1
ATOM 3178 C CA . SER A 1 416 ? -48.489 21.353 40.350 1.00 48.38 416 SER A CA 1
ATOM 3179 C C . SER A 1 416 ? -49.715 21.966 41.029 1.00 48.38 416 SER A C 1
ATOM 3181 O O . SER A 1 416 ? -50.448 21.283 41.734 1.00 48.38 416 SER A O 1
ATOM 3183 N N . LEU A 1 417 ? -49.971 23.238 40.700 1.00 49.78 417 LEU A N 1
ATOM 3184 C CA . LEU A 1 417 ? -51.259 23.939 40.815 1.00 49.78 417 LEU A CA 1
ATOM 3185 C C . LEU A 1 417 ? -51.772 24.299 42.225 1.00 49.78 417 LEU A C 1
ATOM 3187 O O . LEU A 1 417 ? -52.765 23.768 42.715 1.00 49.78 417 LEU A O 1
ATOM 3191 N N . SER A 1 418 ? -51.246 25.402 42.762 1.00 41.31 418 SER A N 1
ATOM 3192 C CA . SER A 1 418 ? -52.091 26.386 43.454 1.00 41.31 418 SER A CA 1
ATOM 3193 C C . SER A 1 418 ? -51.724 27.816 43.035 1.00 41.31 418 SER A C 1
ATOM 3195 O O . SER A 1 418 ? -50.867 28.481 43.611 1.00 41.31 418 SER A O 1
ATOM 3197 N N . SER A 1 419 ? -52.399 28.316 41.994 1.00 46.59 419 SER A N 1
ATOM 3198 C CA . SER A 1 419 ? -52.324 29.721 41.571 1.00 46.59 419 SER A CA 1
ATOM 3199 C C . SER A 1 419 ? -53.034 30.626 42.583 1.00 46.59 419 SER A C 1
ATOM 3201 O O . SER A 1 419 ? -54.128 31.124 42.326 1.00 46.59 419 SER A O 1
ATOM 3203 N N . GLN A 1 420 ? -52.427 30.833 43.752 1.00 41.09 420 GLN A N 1
ATOM 3204 C CA . GLN A 1 420 ? -52.945 31.741 44.768 1.00 41.09 420 GLN A CA 1
ATOM 3205 C C . GLN A 1 420 ? -52.133 33.036 44.771 1.00 41.09 420 GLN A C 1
ATOM 3207 O O . GLN A 1 420 ? -51.060 33.120 45.367 1.00 41.09 420 GLN A O 1
ATOM 3212 N N . ALA A 1 421 ? -52.671 34.057 44.101 1.00 50.44 421 ALA A N 1
ATOM 3213 C CA . ALA A 1 421 ? -52.129 35.408 44.135 1.00 50.44 421 ALA A CA 1
ATOM 3214 C C . ALA A 1 421 ? -52.017 35.888 45.592 1.00 50.44 421 ALA A C 1
ATOM 3216 O O . ALA A 1 421 ? -53.027 36.074 46.275 1.00 50.44 421 ALA A O 1
ATOM 3217 N N . ARG A 1 422 ? -50.784 36.079 46.068 1.00 42.56 422 ARG A N 1
ATOM 3218 C CA . ARG A 1 422 ? -50.488 36.720 47.351 1.00 42.56 422 ARG A CA 1
ATOM 3219 C C . ARG A 1 422 ? -49.841 38.086 47.105 1.00 42.56 422 ARG A C 1
ATOM 3221 O O . ARG A 1 422 ? -49.112 38.235 46.126 1.00 42.56 422 ARG A O 1
ATOM 3228 N N . PRO A 1 423 ? -50.151 39.090 47.943 1.00 49.91 423 PRO A N 1
ATOM 3229 C CA . PRO A 1 423 ? -49.687 40.457 47.743 1.00 49.91 423 PRO A CA 1
ATOM 3230 C C . PRO A 1 423 ? -48.175 40.571 47.954 1.00 49.91 423 PRO A C 1
ATOM 3232 O O . PRO A 1 423 ? -47.581 39.750 48.649 1.00 49.91 423 PRO A O 1
ATOM 3235 N N . ASN A 1 424 ? -47.588 41.627 47.382 1.00 53.19 424 ASN A N 1
ATOM 3236 C CA . ASN A 1 424 ? -46.172 41.982 47.490 1.00 53.19 424 ASN A CA 1
ATOM 3237 C C . ASN A 1 424 ? -45.681 41.972 48.950 1.00 53.19 424 ASN A C 1
ATOM 3239 O O . ASN A 1 424 ? -45.841 42.955 49.672 1.00 53.19 424 ASN A O 1
ATOM 3243 N N . VAL A 1 425 ? -45.040 40.878 49.358 1.00 49.56 425 VAL A N 1
ATOM 3244 C CA . VAL A 1 425 ? -44.161 40.839 50.527 1.00 49.56 425 VAL A CA 1
ATOM 3245 C C . VAL A 1 425 ? -42.741 41.041 49.997 1.00 49.56 425 VAL A C 1
ATOM 3247 O O . VAL A 1 425 ? -42.348 40.297 49.094 1.00 49.56 425 VAL A O 1
ATOM 3250 N N . PRO A 1 426 ? -41.971 42.027 50.491 1.00 54.38 426 PRO A N 1
ATOM 3251 C CA . PRO A 1 426 ? -40.566 42.141 50.131 1.00 54.38 426 PRO A CA 1
ATOM 3252 C C . PRO A 1 426 ? -39.842 40.887 50.624 1.00 54.38 426 PRO A C 1
ATOM 3254 O O . PRO A 1 426 ? -39.753 40.636 51.823 1.00 54.38 426 PRO A O 1
ATOM 3257 N N . VAL A 1 427 ? -39.370 40.069 49.684 1.00 55.38 427 VAL A N 1
ATOM 3258 C CA . VAL A 1 427 ? -38.528 38.916 49.995 1.00 55.38 427 VAL A CA 1
ATOM 3259 C C . VAL A 1 427 ? -37.156 39.461 50.363 1.00 55.38 427 VAL A C 1
ATOM 3261 O O . VAL A 1 427 ? -36.363 39.802 49.487 1.00 55.38 427 VAL A O 1
ATOM 3264 N N . GLU A 1 428 ? -36.897 39.571 51.663 1.00 57.03 428 GLU A N 1
ATOM 3265 C CA . GLU A 1 428 ? -35.554 39.777 52.198 1.00 57.03 428 GLU A CA 1
ATOM 3266 C C . GLU A 1 428 ? -34.713 38.550 51.829 1.00 57.03 428 GLU A C 1
ATOM 3268 O O . GLU A 1 428 ? -34.768 37.509 52.485 1.00 57.03 428 GLU A O 1
ATOM 3273 N N . ILE A 1 429 ? -33.981 38.647 50.716 1.00 61.31 429 ILE A N 1
ATOM 3274 C CA . ILE A 1 429 ? -32.998 37.639 50.319 1.00 61.31 429 ILE A CA 1
ATOM 3275 C C . ILE A 1 429 ? -31.898 37.679 51.386 1.00 61.31 429 ILE A C 1
ATOM 3277 O O . ILE A 1 429 ? -31.267 38.729 51.530 1.00 61.31 429 ILE A O 1
ATOM 3281 N N . PRO A 1 430 ? -31.642 36.589 52.135 1.00 71.56 430 PRO A N 1
ATOM 3282 C CA . PRO A 1 430 ? -30.601 36.595 53.154 1.00 71.56 430 PRO A CA 1
ATOM 3283 C C . PRO A 1 430 ? -29.255 36.903 52.496 1.00 71.56 430 PRO A C 1
ATOM 3285 O O . PRO A 1 430 ? -28.840 36.179 51.590 1.00 71.56 430 PRO A O 1
ATOM 3288 N N . GLU A 1 431 ? -28.576 37.967 52.931 1.00 70.50 431 GLU A N 1
ATOM 3289 C CA . GLU A 1 431 ? -27.412 38.521 52.216 1.00 70.50 431 GLU A CA 1
ATOM 3290 C C . GLU A 1 431 ? -26.293 37.478 52.006 1.00 70.50 431 GLU A C 1
ATOM 3292 O O . GLU A 1 431 ? -25.661 37.435 50.950 1.00 70.50 431 GLU A O 1
ATOM 3297 N N . GLY A 1 432 ? -26.143 36.532 52.942 1.00 74.81 432 GLY A N 1
ATOM 3298 C CA . GLY A 1 432 ? -25.205 35.412 52.819 1.00 74.81 432 GLY A CA 1
ATOM 3299 C C . GLY A 1 432 ? -25.481 34.452 51.649 1.00 74.81 432 GLY A C 1
ATOM 3300 O O . GLY A 1 432 ? -24.541 33.862 51.120 1.00 74.81 432 GLY A O 1
ATOM 3301 N N . CYS A 1 433 ? -26.727 34.295 51.186 1.00 82.62 433 CYS A N 1
ATOM 3302 C CA . CYS A 1 433 ? -27.042 33.399 50.064 1.00 82.62 433 CYS A CA 1
ATOM 3303 C C . CYS A 1 433 ? -26.406 33.871 48.748 1.00 82.62 433 CYS A C 1
ATOM 3305 O O . CYS A 1 433 ? -25.966 33.042 47.950 1.00 82.62 433 CYS A O 1
ATOM 3307 N N . ILE A 1 434 ? -26.311 35.187 48.539 1.00 86.00 434 ILE A N 1
ATOM 3308 C CA . ILE A 1 434 ? -25.720 35.776 47.329 1.00 86.00 434 ILE A CA 1
ATOM 3309 C C . ILE A 1 434 ? -24.202 35.555 47.328 1.00 86.00 434 ILE A C 1
ATOM 3311 O O . ILE A 1 434 ? -23.638 35.110 46.330 1.00 86.00 434 ILE A O 1
ATOM 3315 N N . GLU A 1 435 ? -23.535 35.782 48.462 1.00 89.81 435 GLU A N 1
ATOM 3316 C CA . GLU A 1 435 ? -22.092 35.543 48.583 1.00 89.81 435 GLU A CA 1
ATOM 3317 C C . GLU A 1 435 ? -21.708 34.070 48.410 1.00 89.81 435 GLU A C 1
ATOM 3319 O O . GLU A 1 435 ? -20.654 33.766 47.847 1.00 89.81 435 GLU A O 1
ATOM 3324 N N . HIS A 1 436 ? -22.545 33.152 48.902 1.00 87.88 436 HIS A N 1
ATOM 3325 C CA . HIS A 1 436 ? -22.345 31.720 48.707 1.00 87.88 436 HIS A CA 1
ATOM 3326 C C . HIS A 1 436 ? -22.530 31.317 47.237 1.00 87.88 436 HIS A C 1
ATOM 3328 O O . HIS A 1 436 ? -21.706 30.560 46.729 1.00 87.88 436 HIS A O 1
ATOM 3334 N N . ALA A 1 437 ? -23.522 31.872 46.531 1.00 87.38 437 ALA A N 1
ATOM 3335 C CA . ALA A 1 437 ? -23.698 31.643 45.095 1.00 87.38 437 ALA A CA 1
ATOM 3336 C C . ALA A 1 437 ? -22.502 32.157 44.269 1.00 87.38 437 ALA A C 1
ATOM 3338 O O . ALA A 1 437 ? -21.981 31.425 43.432 1.00 87.38 437 ALA A O 1
ATOM 3339 N N . ILE A 1 438 ? -21.999 33.364 44.560 1.00 92.56 438 ILE A N 1
ATOM 3340 C CA . ILE A 1 438 ? -20.823 33.936 43.877 1.00 92.56 438 ILE A CA 1
ATOM 3341 C C . ILE A 1 438 ? -19.562 33.099 44.145 1.00 92.56 438 ILE A C 1
ATOM 3343 O O . ILE A 1 438 ? -18.782 32.839 43.228 1.00 92.56 438 ILE A O 1
ATOM 3347 N N . ARG A 1 439 ? -19.351 32.636 45.386 1.00 94.56 439 ARG A N 1
ATOM 3348 C CA . ARG A 1 439 ? -18.232 31.734 45.715 1.00 94.56 439 ARG A CA 1
ATOM 3349 C C . ARG A 1 439 ? -18.345 30.388 44.993 1.00 94.56 439 ARG A C 1
ATOM 3351 O O . ARG A 1 439 ? -17.325 29.876 44.539 1.00 94.56 439 ARG A O 1
ATOM 3358 N N . GLN A 1 440 ? -19.553 29.844 44.848 1.00 94.31 440 GLN A N 1
ATOM 3359 C CA . GLN A 1 440 ? -19.789 28.610 44.095 1.00 94.31 440 GLN A CA 1
ATOM 3360 C C . GLN A 1 440 ? -19.467 28.794 42.602 1.00 94.31 440 GLN A C 1
ATOM 3362 O O . GLN A 1 440 ? -18.692 28.018 42.050 1.00 94.31 440 GLN A O 1
ATOM 3367 N N . GLU A 1 441 ? -19.958 29.871 41.977 1.00 92.25 441 GLU A N 1
ATOM 3368 C CA . GLU A 1 441 ? -19.678 30.198 40.570 1.00 92.25 441 GLU A CA 1
ATOM 3369 C C . GLU A 1 441 ? -18.171 30.371 40.302 1.00 92.25 441 GLU A C 1
ATOM 3371 O O . GLU A 1 441 ? -17.657 29.905 39.283 1.00 92.25 441 GLU A O 1
ATOM 3376 N N . GLN A 1 442 ? -17.427 30.976 41.235 1.00 96.44 442 GLN A N 1
ATOM 3377 C CA . GLN A 1 442 ? -15.968 31.096 41.133 1.00 96.44 442 GLN A CA 1
ATOM 3378 C C . GLN A 1 442 ? -15.246 29.742 41.209 1.00 96.44 442 GLN A C 1
ATOM 3380 O O . GLN A 1 442 ? -14.287 29.526 40.464 1.00 96.44 442 GLN A O 1
ATOM 3385 N N . LEU A 1 443 ? -15.695 28.824 42.072 1.00 95.94 443 LEU A N 1
ATOM 3386 C CA . LEU A 1 443 ? -15.131 27.473 42.167 1.00 95.94 443 LEU A CA 1
ATOM 3387 C C . LEU A 1 443 ? -15.435 26.644 40.911 1.00 95.94 443 LEU A C 1
ATOM 3389 O O . LEU A 1 443 ? -14.531 25.999 40.376 1.00 95.94 443 LEU A O 1
ATOM 3393 N N . ASP A 1 444 ? -16.660 26.724 40.388 1.00 95.88 444 ASP A N 1
ATOM 3394 C CA . ASP A 1 444 ? -17.052 26.064 39.138 1.00 95.88 444 ASP A CA 1
ATOM 3395 C C . ASP A 1 444 ? -16.287 26.637 37.931 1.00 95.88 444 ASP A C 1
ATOM 3397 O O . ASP A 1 444 ? -15.826 25.888 37.062 1.00 95.88 444 ASP A O 1
ATOM 3401 N N . GLY A 1 445 ? -16.070 27.956 37.904 1.00 97.31 445 GLY A N 1
ATOM 3402 C CA . GLY A 1 445 ? -15.229 28.634 36.918 1.00 97.31 445 GLY A CA 1
ATOM 3403 C C . GLY A 1 445 ? -13.773 28.161 36.956 1.00 97.31 445 GLY A C 1
ATOM 3404 O O . GLY A 1 445 ? -13.203 27.842 35.911 1.00 97.31 445 GLY A O 1
ATOM 3405 N N . LEU A 1 446 ? -13.183 28.036 38.150 1.00 97.06 446 LEU A N 1
ATOM 3406 C CA . LEU A 1 446 ? -11.825 27.515 38.328 1.00 97.06 446 LEU A CA 1
ATOM 3407 C C . LEU A 1 446 ? -11.720 26.048 37.874 1.00 97.06 446 LEU A C 1
ATOM 3409 O O . LEU A 1 446 ? -10.809 25.697 37.122 1.00 97.06 446 LEU A O 1
ATOM 3413 N N . ALA A 1 447 ? -12.682 25.206 38.263 1.00 93.69 447 ALA A N 1
ATOM 3414 C CA . ALA A 1 447 ? -12.740 23.802 37.858 1.00 93.69 447 ALA A CA 1
ATOM 3415 C C . ALA A 1 447 ? -12.903 23.641 36.335 1.00 93.69 447 ALA A C 1
ATOM 3417 O O . ALA A 1 447 ? -12.312 22.740 35.734 1.00 93.69 447 ALA A O 1
ATOM 3418 N N . LYS A 1 448 ? -13.665 24.531 35.685 1.00 97.12 448 LYS A N 1
ATOM 3419 C CA . LYS A 1 448 ? -13.783 24.582 34.223 1.00 97.12 448 LYS A CA 1
ATOM 3420 C C . LYS A 1 448 ? -12.450 24.939 33.560 1.00 97.12 448 LYS A C 1
ATOM 3422 O O . LYS A 1 448 ? -12.009 24.191 32.690 1.00 97.12 448 LYS A O 1
ATOM 3427 N N . ILE A 1 449 ? -11.788 26.011 34.003 1.00 97.19 449 ILE A N 1
ATOM 3428 C CA . ILE A 1 449 ? -10.472 26.425 33.483 1.00 97.19 449 ILE A CA 1
ATOM 3429 C C . ILE A 1 449 ? -9.450 25.289 33.638 1.00 97.19 449 ILE A C 1
ATOM 3431 O O . ILE A 1 449 ? -8.684 25.014 32.717 1.00 97.19 449 ILE A O 1
ATOM 3435 N N . GLN A 1 450 ? -9.465 24.574 34.765 1.00 96.62 450 GLN A N 1
ATOM 3436 C CA . GLN A 1 450 ? -8.542 23.465 34.998 1.00 96.62 450 GLN A CA 1
ATOM 3437 C C . GLN A 1 450 ? -8.787 22.270 34.057 1.00 96.62 450 GLN A C 1
ATOM 3439 O O . GLN A 1 450 ? -7.815 21.695 33.563 1.00 96.62 450 GLN A O 1
ATOM 3444 N N . ARG A 1 451 ? -10.047 21.942 33.722 1.00 95.25 451 ARG A N 1
ATOM 3445 C CA . ARG A 1 451 ? -10.351 20.954 32.664 1.00 95.25 451 ARG A CA 1
ATOM 3446 C C . ARG A 1 451 ? -9.893 21.421 31.282 1.00 95.25 451 ARG A C 1
ATOM 3448 O O . ARG A 1 451 ? -9.367 20.617 30.520 1.00 95.25 451 ARG A O 1
ATOM 3455 N N . GLU A 1 452 ? -10.077 22.699 30.950 1.00 96.19 452 GLU A N 1
ATOM 3456 C CA . GLU A 1 452 ? -9.640 23.255 29.661 1.00 96.19 452 GLU A CA 1
ATOM 3457 C C . GLU A 1 452 ? -8.109 23.208 29.521 1.00 96.19 452 GLU A C 1
ATOM 3459 O O . GLU A 1 452 ? -7.605 22.786 28.482 1.00 96.19 452 GLU A O 1
ATOM 3464 N N . ILE A 1 453 ? -7.361 23.524 30.584 1.00 96.38 453 ILE A N 1
ATOM 3465 C CA . ILE A 1 453 ? -5.894 23.392 30.615 1.00 96.38 453 ILE A CA 1
ATOM 3466 C C . ILE A 1 453 ? -5.462 21.930 30.418 1.00 96.38 453 ILE A C 1
ATOM 3468 O O . ILE A 1 453 ? -4.564 21.672 29.617 1.00 96.38 453 ILE A O 1
ATOM 3472 N N . GLN 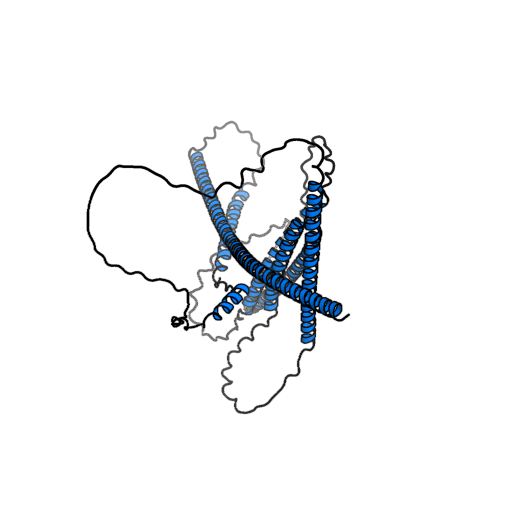A 1 454 ? -6.114 20.969 31.083 1.00 95.81 454 GLN A N 1
ATOM 3473 C CA . GLN A 1 454 ? -5.830 19.538 30.894 1.00 95.81 454 GLN A CA 1
ATOM 3474 C C . GLN A 1 454 ? -6.141 19.063 29.463 1.00 95.81 454 GLN A C 1
ATOM 3476 O O . GLN A 1 454 ? -5.354 18.320 28.880 1.00 95.81 454 GLN A O 1
ATOM 3481 N N . GLY A 1 455 ? -7.238 19.534 28.861 1.00 95.81 455 GLY A N 1
ATOM 3482 C CA . GLY A 1 455 ? -7.578 19.243 27.463 1.00 95.81 455 GLY A CA 1
ATOM 3483 C C . GLY A 1 455 ? -6.593 19.846 26.454 1.00 95.81 455 GLY A C 1
ATOM 3484 O O . GLY A 1 455 ? -6.314 19.246 25.420 1.00 95.81 455 GLY A O 1
ATOM 3485 N N . ILE A 1 456 ? -6.017 21.011 26.760 1.00 96.50 456 ILE A N 1
ATOM 3486 C CA . ILE A 1 456 ? -4.941 21.607 25.956 1.00 96.50 456 ILE A CA 1
ATOM 3487 C C . ILE A 1 456 ? -3.643 20.799 26.110 1.00 96.50 456 ILE A C 1
ATOM 3489 O O . ILE A 1 456 ? -2.949 20.577 25.120 1.00 96.50 456 ILE A O 1
ATOM 3493 N N . GLN A 1 457 ? -3.316 20.325 27.317 1.00 95.62 457 GLN A N 1
ATOM 3494 C CA . GLN A 1 457 ? -2.134 19.487 27.558 1.00 95.62 457 GLN A CA 1
ATOM 3495 C C . GLN A 1 457 ? -2.198 18.165 26.781 1.00 95.62 457 GLN A C 1
ATOM 3497 O O . GLN A 1 457 ? -1.255 17.857 26.054 1.00 95.62 457 GLN A O 1
ATOM 3502 N N . SER A 1 458 ? -3.321 17.440 26.836 1.00 92.69 458 SER A N 1
ATOM 3503 C CA . SER A 1 458 ? -3.478 16.190 26.076 1.00 92.69 458 SER A CA 1
ATOM 3504 C C . SER A 1 458 ? -3.454 16.411 24.558 1.00 92.69 458 SER A C 1
ATOM 3506 O O . SER A 1 458 ? -2.902 15.589 23.826 1.00 92.69 458 SER A O 1
ATOM 3508 N N . LEU A 1 459 ? -3.958 17.552 24.069 1.00 95.94 459 LEU A N 1
ATOM 3509 C CA . LEU A 1 459 ? -3.829 17.941 22.661 1.00 95.94 459 LEU A CA 1
ATOM 3510 C C . LEU A 1 459 ? -2.362 18.176 22.254 1.00 95.94 459 LEU A C 1
ATOM 3512 O O . LEU A 1 459 ? -1.964 17.767 21.163 1.00 95.94 459 LEU A O 1
ATOM 3516 N N . TYR A 1 460 ? -1.546 18.803 23.110 1.00 97.44 460 TYR A N 1
ATOM 3517 C CA . TYR A 1 460 ? -0.113 18.984 22.849 1.00 97.44 460 TYR A CA 1
ATOM 3518 C C . TYR A 1 460 ? 0.664 17.663 22.877 1.00 97.44 460 TYR A C 1
ATOM 3520 O O . TYR A 1 460 ? 1.517 17.456 22.016 1.00 97.44 460 TYR A O 1
ATOM 3528 N N . GLU A 1 461 ? 0.354 16.754 23.805 1.00 94.69 461 GLU A N 1
ATOM 3529 C CA . GLU A 1 461 ? 0.946 15.408 23.839 1.00 94.69 461 GLU A CA 1
ATOM 3530 C C . GLU A 1 461 ? 0.582 14.601 22.584 1.00 94.69 461 GLU A C 1
ATOM 3532 O O . GLU A 1 461 ? 1.453 14.002 21.949 1.00 94.69 461 GLU A O 1
ATOM 3537 N N . GLN A 1 462 ? -0.685 14.652 22.159 1.00 92.19 462 GLN A N 1
ATOM 3538 C CA . GLN A 1 462 ? -1.133 14.001 20.929 1.00 92.19 462 GLN A CA 1
ATOM 3539 C C . GLN A 1 462 ? -0.476 14.612 19.679 1.00 92.19 462 GLN A C 1
ATOM 3541 O O . GLN A 1 462 ? -0.107 13.883 18.756 1.00 92.19 462 GLN A O 1
ATOM 3546 N N . LEU A 1 463 ? -0.294 15.937 19.639 1.00 94.56 463 LEU A N 1
ATOM 3547 C CA . LEU A 1 463 ? 0.405 16.611 18.544 1.00 94.56 463 LEU A CA 1
ATOM 3548 C C . LEU A 1 463 ? 1.887 16.215 18.491 1.00 94.56 463 LEU A C 1
ATOM 3550 O O . LEU A 1 463 ? 2.386 15.926 17.405 1.00 94.56 463 LEU A O 1
ATOM 3554 N N . ALA A 1 464 ? 2.573 16.158 19.637 1.00 93.75 464 ALA A N 1
ATOM 3555 C CA . ALA A 1 464 ? 3.962 15.708 19.718 1.00 93.75 464 ALA A CA 1
ATOM 3556 C C . ALA A 1 464 ? 4.113 14.270 19.193 1.00 93.75 464 ALA A C 1
ATOM 3558 O O . ALA A 1 464 ? 4.955 14.017 18.333 1.00 93.75 464 ALA A O 1
ATOM 3559 N N . PHE A 1 465 ? 3.222 13.362 19.606 1.00 94.62 465 PHE A N 1
ATOM 3560 C CA . PHE A 1 465 ? 3.187 11.985 19.106 1.00 94.62 465 PHE A CA 1
ATOM 3561 C C . PHE A 1 465 ? 3.023 11.904 17.576 1.00 94.62 465 PHE A C 1
ATOM 3563 O O . PHE A 1 465 ? 3.738 11.151 16.915 1.00 94.62 465 PHE A O 1
ATOM 3570 N N . TYR A 1 466 ? 2.119 12.697 16.987 1.00 91.88 466 TYR A N 1
ATOM 3571 C CA . TYR A 1 466 ? 1.953 12.727 15.528 1.00 91.88 466 TYR A CA 1
ATOM 3572 C C . TYR A 1 466 ? 3.155 13.332 14.791 1.00 91.88 466 TYR A C 1
ATOM 3574 O O . TYR A 1 466 ? 3.433 12.920 13.664 1.00 91.88 466 TYR A O 1
ATOM 3582 N N . VAL A 1 467 ? 3.862 14.296 15.387 1.00 96.12 467 VAL A N 1
ATOM 3583 C CA . VAL A 1 467 ? 5.091 14.860 14.808 1.00 96.12 467 VAL A CA 1
ATOM 3584 C C . VAL A 1 467 ? 6.217 13.821 14.809 1.00 96.12 467 VAL A C 1
ATOM 3586 O O . VAL A 1 467 ? 6.882 13.672 13.786 1.00 96.12 467 VAL A O 1
ATOM 3589 N N . ASP A 1 468 ? 6.374 13.043 15.882 1.00 93.06 468 ASP A N 1
ATOM 3590 C CA . ASP A 1 468 ? 7.370 11.964 15.956 1.00 93.06 468 ASP A CA 1
ATOM 3591 C C . ASP A 1 468 ? 7.090 10.832 14.941 1.00 93.06 468 ASP A C 1
ATOM 3593 O O . ASP A 1 468 ? 8.006 10.372 14.252 1.00 93.06 468 ASP A O 1
ATOM 3597 N N . ASP A 1 469 ? 5.827 10.417 14.766 1.00 84.69 469 ASP A N 1
ATOM 3598 C CA . ASP A 1 469 ? 5.447 9.427 13.738 1.00 84.69 469 ASP A CA 1
ATOM 3599 C C . ASP A 1 469 ? 5.680 9.963 12.309 1.00 84.69 469 ASP A C 1
ATOM 3601 O O . ASP A 1 469 ? 6.198 9.261 11.432 1.00 84.69 469 ASP A O 1
ATOM 3605 N N . GLN A 1 470 ? 5.391 11.249 12.072 1.00 89.62 470 GLN A N 1
ATOM 3606 C CA . GLN A 1 470 ? 5.715 11.906 10.804 1.00 89.62 470 GLN A CA 1
ATOM 3607 C C . GLN A 1 470 ? 7.226 12.003 10.565 1.00 89.62 470 GLN A C 1
ATOM 3609 O O . GLN A 1 470 ? 7.655 11.839 9.421 1.00 89.62 470 GLN A O 1
ATOM 3614 N N . GLN A 1 471 ? 8.036 12.208 11.607 1.00 89.81 471 GLN A N 1
ATOM 3615 C CA . GLN A 1 471 ? 9.493 12.266 11.498 1.00 89.81 471 GLN A CA 1
ATOM 3616 C C . GLN A 1 471 ? 10.072 10.928 11.010 1.00 89.81 471 GLN A C 1
ATOM 3618 O O . GLN A 1 471 ? 10.859 10.920 10.063 1.00 89.81 471 GLN A O 1
ATOM 3623 N N . LEU A 1 472 ? 9.596 9.792 11.538 1.00 84.69 472 LEU A N 1
ATOM 3624 C CA . LEU A 1 472 ? 9.949 8.456 11.028 1.00 84.69 472 LEU A CA 1
ATOM 3625 C C . LEU A 1 472 ? 9.576 8.283 9.543 1.00 84.69 472 LEU A C 1
ATOM 3627 O O . LEU A 1 472 ? 10.329 7.692 8.760 1.00 84.69 472 LEU A O 1
ATOM 3631 N N . GLY A 1 473 ? 8.429 8.830 9.130 1.00 85.38 473 GLY A N 1
ATOM 3632 C CA . GLY A 1 473 ? 8.014 8.875 7.727 1.00 85.38 473 GLY A CA 1
ATOM 3633 C C . GLY A 1 473 ? 8.942 9.722 6.844 1.00 85.38 473 GLY A C 1
ATOM 3634 O O . GLY A 1 473 ? 9.291 9.301 5.737 1.00 85.38 473 GLY A O 1
ATOM 3635 N N . ILE A 1 474 ? 9.365 10.891 7.332 1.00 91.81 474 ILE A N 1
ATOM 3636 C CA . ILE A 1 474 ? 10.286 11.811 6.648 1.00 91.81 474 ILE A CA 1
ATOM 3637 C C . ILE A 1 474 ? 11.669 11.171 6.489 1.00 91.81 474 ILE A C 1
ATOM 3639 O O . ILE A 1 474 ? 12.200 11.154 5.378 1.00 91.81 474 ILE A O 1
ATOM 3643 N N . ASP A 1 475 ? 12.215 10.566 7.543 1.00 93.94 475 ASP A N 1
ATOM 3644 C CA . ASP A 1 475 ? 13.512 9.885 7.508 1.00 93.94 475 ASP A CA 1
ATOM 3645 C C . ASP A 1 475 ? 13.503 8.717 6.503 1.00 93.94 475 ASP A C 1
ATOM 3647 O O . ASP A 1 475 ? 14.462 8.512 5.752 1.00 93.94 475 ASP A O 1
ATOM 3651 N N . GLY A 1 476 ? 12.388 7.985 6.397 1.00 85.69 476 GLY A N 1
ATOM 3652 C CA . GLY A 1 476 ? 12.185 6.972 5.356 1.00 85.69 476 GLY A CA 1
ATOM 3653 C C . GLY A 1 476 ? 12.219 7.543 3.929 1.00 85.69 476 GLY A C 1
ATOM 3654 O O . GLY A 1 476 ? 12.810 6.937 3.030 1.00 85.69 476 GLY A O 1
ATOM 3655 N N . VAL A 1 477 ? 11.635 8.726 3.710 1.00 89.75 477 VAL A N 1
ATOM 3656 C CA . VAL A 1 477 ? 11.667 9.427 2.412 1.00 89.75 477 VAL A CA 1
ATOM 3657 C C . VAL A 1 477 ? 13.064 9.967 2.093 1.00 89.75 477 VAL A C 1
ATOM 3659 O O . VAL A 1 477 ? 13.493 9.855 0.944 1.00 89.75 477 VAL A O 1
ATOM 3662 N N . ILE A 1 478 ? 13.798 10.490 3.081 1.00 92.88 478 ILE A N 1
ATOM 3663 C CA . ILE A 1 478 ? 15.186 10.954 2.919 1.00 92.88 478 ILE A CA 1
ATOM 3664 C C . ILE A 1 478 ? 16.085 9.787 2.489 1.00 92.88 478 ILE A C 1
ATOM 3666 O O . ILE A 1 478 ? 16.749 9.875 1.456 1.00 92.88 478 ILE A O 1
ATOM 3670 N N . ASN A 1 479 ? 16.022 8.652 3.193 1.00 89.19 479 ASN A N 1
ATOM 3671 C CA . ASN A 1 479 ? 16.787 7.450 2.845 1.00 89.19 479 ASN A CA 1
ATOM 3672 C C . ASN A 1 479 ? 16.482 6.939 1.420 1.00 89.19 479 ASN A C 1
ATOM 3674 O O . ASN A 1 479 ? 17.389 6.537 0.684 1.00 89.19 479 ASN A O 1
ATOM 3678 N N . LEU A 1 480 ? 15.213 6.985 0.992 1.00 89.69 480 LEU A N 1
ATOM 3679 C CA . LEU A 1 480 ? 14.816 6.629 -0.375 1.00 89.69 480 LEU A CA 1
ATOM 3680 C C . LEU A 1 480 ? 15.350 7.629 -1.417 1.00 89.69 480 LEU A C 1
ATOM 3682 O O . LEU A 1 480 ? 15.774 7.224 -2.506 1.00 89.69 480 LEU A O 1
ATOM 3686 N N . LEU A 1 481 ? 15.336 8.925 -1.100 1.00 95.50 481 LEU A N 1
ATOM 3687 C CA . LEU A 1 481 ? 15.836 9.987 -1.971 1.00 95.50 481 LEU A CA 1
ATOM 3688 C C . LEU A 1 481 ? 17.352 9.879 -2.168 1.00 95.50 481 LEU A C 1
ATOM 3690 O O . LEU A 1 481 ? 17.814 9.948 -3.308 1.00 95.50 481 LEU A O 1
ATOM 3694 N N . ASP A 1 482 ? 18.111 9.637 -1.099 1.00 96.62 482 ASP A N 1
ATOM 3695 C CA . ASP A 1 482 ? 19.562 9.446 -1.167 1.00 96.62 482 ASP A CA 1
ATOM 3696 C C . ASP A 1 482 ? 19.929 8.159 -1.917 1.00 96.62 482 ASP A C 1
ATOM 3698 O O . ASP A 1 482 ? 20.757 8.196 -2.828 1.00 96.62 482 ASP A O 1
ATOM 3702 N N . SER A 1 483 ? 19.224 7.046 -1.678 1.00 88.62 483 SER A N 1
ATOM 3703 C CA . SER A 1 483 ? 19.393 5.816 -2.470 1.00 88.62 483 SER A CA 1
ATOM 3704 C C . SER A 1 483 ? 19.120 6.035 -3.970 1.00 88.62 483 SER A C 1
ATOM 3706 O O . SER A 1 483 ? 19.846 5.534 -4.839 1.00 88.62 483 SER A O 1
ATOM 3708 N N . THR A 1 484 ? 18.108 6.845 -4.298 1.00 87.75 484 THR A N 1
ATOM 3709 C CA . THR A 1 484 ? 17.777 7.223 -5.682 1.00 87.75 484 THR A CA 1
ATOM 3710 C C . THR A 1 484 ? 18.854 8.128 -6.290 1.00 87.75 484 THR A C 1
ATOM 3712 O O . THR A 1 484 ? 19.250 7.936 -7.443 1.00 87.75 484 THR A O 1
ATOM 3715 N N . ARG A 1 485 ? 19.369 9.090 -5.516 1.00 96.75 485 ARG A N 1
ATOM 3716 C CA . ARG A 1 485 ? 20.456 9.999 -5.902 1.00 96.75 485 ARG A CA 1
ATOM 3717 C C . ARG A 1 485 ? 21.748 9.237 -6.189 1.00 96.75 485 ARG A C 1
ATOM 3719 O O . ARG A 1 485 ? 22.368 9.474 -7.229 1.00 96.75 485 ARG A O 1
ATOM 3726 N N . ASP A 1 486 ? 22.120 8.298 -5.327 1.00 95.62 486 ASP A N 1
ATOM 3727 C CA . ASP A 1 486 ? 23.297 7.450 -5.504 1.00 95.62 486 ASP A CA 1
ATOM 3728 C C . ASP A 1 486 ? 23.162 6.572 -6.749 1.00 95.62 486 ASP A C 1
ATOM 3730 O O . ASP A 1 486 ? 24.059 6.579 -7.599 1.00 95.62 486 ASP A O 1
ATOM 3734 N N . SER A 1 487 ? 22.004 5.927 -6.929 1.00 91.38 487 SER A N 1
ATOM 3735 C CA . SER A 1 487 ? 21.679 5.130 -8.120 1.00 91.38 487 SER A CA 1
ATOM 3736 C C . SER A 1 487 ? 21.770 5.953 -9.415 1.00 91.38 487 SER A C 1
ATOM 3738 O O . SER A 1 487 ? 22.370 5.518 -10.401 1.00 91.38 487 SER A O 1
ATOM 3740 N N . ALA A 1 488 ? 21.245 7.183 -9.417 1.00 92.06 488 ALA A N 1
ATOM 3741 C CA . ALA A 1 488 ? 21.352 8.103 -10.549 1.00 92.06 488 ALA A CA 1
ATOM 3742 C C . ALA A 1 488 ? 22.802 8.569 -10.793 1.00 92.06 488 ALA A C 1
ATOM 3744 O O . ALA A 1 488 ? 23.222 8.744 -11.943 1.00 92.06 488 ALA A O 1
ATOM 3745 N N . SER A 1 489 ? 23.597 8.744 -9.733 1.00 95.12 489 SER A N 1
ATOM 3746 C CA . SER A 1 489 ? 25.021 9.077 -9.843 1.00 95.12 489 SER A CA 1
ATOM 3747 C C . SER A 1 489 ? 25.824 7.927 -10.466 1.00 95.12 489 SER A C 1
ATOM 3749 O O . SER A 1 489 ? 26.656 8.165 -11.347 1.00 95.12 489 SER A O 1
ATOM 3751 N N . GLN A 1 490 ? 25.522 6.679 -10.087 1.00 95.69 490 GLN A N 1
ATOM 3752 C CA . GLN A 1 490 ? 26.128 5.478 -10.651 1.00 95.69 490 GLN A CA 1
ATOM 3753 C C . GLN A 1 490 ? 25.756 5.324 -12.131 1.00 95.69 490 GLN A C 1
ATOM 3755 O O . GLN A 1 490 ? 26.651 5.220 -12.972 1.00 95.69 490 GLN A O 1
ATOM 3760 N N . ALA A 1 491 ? 24.468 5.418 -12.473 1.00 91.69 491 ALA A N 1
ATOM 3761 C CA . ALA A 1 491 ? 24.000 5.345 -13.857 1.00 91.69 491 ALA A CA 1
ATOM 3762 C C . ALA A 1 491 ? 24.665 6.409 -14.755 1.00 91.69 491 ALA A C 1
ATOM 3764 O O . ALA A 1 491 ? 25.053 6.123 -15.889 1.00 91.69 491 ALA A O 1
ATOM 3765 N N . ASN A 1 492 ? 24.881 7.628 -14.246 1.00 95.25 492 ASN A N 1
ATOM 3766 C CA . ASN A 1 492 ? 25.618 8.666 -14.972 1.00 95.25 492 ASN A CA 1
ATOM 3767 C C . ASN A 1 492 ? 27.097 8.308 -15.199 1.00 95.25 492 ASN A C 1
ATOM 3769 O O . ASN A 1 492 ? 27.613 8.538 -16.297 1.00 95.25 492 ASN A O 1
ATOM 3773 N N . ARG A 1 493 ? 27.782 7.714 -14.211 1.00 97.25 493 ARG A N 1
ATOM 3774 C CA . ARG A 1 493 ? 29.158 7.208 -14.386 1.00 97.25 493 ARG A CA 1
ATOM 3775 C C . ARG A 1 493 ? 29.192 6.124 -15.465 1.00 97.25 493 ARG A C 1
ATOM 3777 O O . ARG A 1 493 ? 29.987 6.223 -16.401 1.00 97.25 493 ARG A O 1
ATOM 3784 N N . GLU A 1 494 ? 28.290 5.149 -15.400 1.00 95.88 494 GLU A N 1
ATOM 3785 C CA . GLU A 1 494 ? 28.179 4.062 -16.381 1.00 95.88 494 GLU A CA 1
ATOM 3786 C C . GLU A 1 494 ? 27.886 4.580 -17.800 1.00 95.88 494 GLU A C 1
ATOM 3788 O O . GLU A 1 494 ? 28.553 4.172 -18.753 1.00 95.88 494 GLU A O 1
ATOM 3793 N N . LEU A 1 495 ? 26.996 5.568 -17.958 1.00 96.38 495 LEU A N 1
ATOM 3794 C CA . LEU A 1 495 ? 26.745 6.234 -19.243 1.00 96.38 495 LEU A CA 1
ATOM 3795 C C . LEU A 1 495 ? 27.982 6.966 -19.788 1.00 96.38 495 LEU A C 1
ATOM 3797 O O . LEU A 1 495 ? 28.219 6.960 -21.001 1.00 96.38 495 LEU A O 1
ATOM 3801 N N . VAL A 1 496 ? 28.801 7.583 -18.930 1.00 97.19 496 VAL A N 1
ATOM 3802 C CA . VAL A 1 496 ? 30.078 8.193 -19.342 1.00 97.19 496 VAL A CA 1
ATOM 3803 C C . VAL A 1 496 ? 31.084 7.122 -19.777 1.00 97.19 496 VAL A C 1
ATOM 3805 O O . VAL A 1 496 ? 31.729 7.293 -20.816 1.00 97.19 496 VAL A O 1
ATOM 3808 N N . HIS A 1 497 ? 31.184 5.998 -19.062 1.00 96.06 497 HIS A N 1
ATOM 3809 C CA . HIS A 1 497 ? 32.012 4.857 -19.469 1.00 96.06 497 HIS A CA 1
ATOM 3810 C C . HIS A 1 497 ? 31.551 4.267 -20.814 1.00 96.06 497 HIS A C 1
ATOM 3812 O O . HIS A 1 497 ? 32.366 4.123 -21.730 1.00 96.06 497 HIS A O 1
ATOM 3818 N N . ALA A 1 498 ? 30.248 4.043 -20.997 1.00 95.00 498 ALA A N 1
ATOM 3819 C CA . ALA A 1 498 ? 29.666 3.570 -22.252 1.00 95.00 498 ALA A CA 1
ATOM 3820 C C . ALA A 1 498 ? 29.944 4.531 -23.425 1.00 95.00 498 ALA A C 1
ATOM 3822 O O . ALA A 1 498 ? 30.316 4.090 -24.513 1.00 95.00 498 ALA A O 1
ATOM 3823 N N . ARG A 1 499 ? 29.858 5.855 -23.209 1.00 96.12 499 ARG A N 1
ATOM 3824 C CA . ARG A 1 499 ? 30.222 6.877 -24.215 1.00 96.12 499 ARG A CA 1
ATOM 3825 C C . ARG A 1 499 ? 31.715 6.888 -24.560 1.00 96.12 499 ARG A C 1
ATOM 3827 O O . ARG A 1 499 ? 32.072 7.195 -25.698 1.00 96.12 499 ARG A O 1
ATOM 3834 N N . ARG A 1 500 ? 32.606 6.573 -23.612 1.00 96.25 500 ARG A N 1
ATOM 3835 C CA . ARG A 1 500 ? 34.051 6.434 -23.881 1.00 96.25 500 ARG A CA 1
ATOM 3836 C C . ARG A 1 500 ? 34.328 5.185 -24.726 1.00 96.25 500 ARG A C 1
ATOM 3838 O O . ARG A 1 500 ? 35.041 5.278 -25.725 1.00 96.25 500 ARG A O 1
ATOM 3845 N N . LEU A 1 501 ? 33.700 4.056 -24.394 1.00 96.00 501 LEU A N 1
ATOM 3846 C CA . LEU A 1 501 ? 33.808 2.804 -25.153 1.00 96.00 501 LEU A CA 1
ATOM 3847 C C . LEU A 1 501 ? 33.195 2.911 -26.561 1.00 96.00 501 LEU A C 1
ATOM 3849 O O . LEU A 1 501 ? 33.796 2.438 -27.528 1.00 96.00 501 LEU A O 1
ATOM 3853 N N . SER A 1 502 ? 32.053 3.587 -26.724 1.00 92.50 502 SER A N 1
ATOM 3854 C CA . SER A 1 502 ? 31.452 3.798 -28.049 1.00 92.50 502 SER A CA 1
ATOM 3855 C C . SER A 1 502 ? 32.342 4.661 -28.953 1.00 92.50 502 SER A C 1
ATOM 3857 O O . SER A 1 502 ? 32.561 4.306 -30.107 1.00 92.50 502 SER A O 1
ATOM 3859 N N . ARG A 1 503 ? 32.970 5.722 -28.425 1.00 95.69 503 ARG A N 1
ATOM 3860 C CA . ARG A 1 503 ? 33.970 6.522 -29.164 1.00 95.69 503 ARG A CA 1
ATOM 3861 C C . ARG A 1 503 ? 35.236 5.733 -29.522 1.00 95.69 503 ARG A C 1
ATOM 3863 O O . ARG A 1 503 ? 35.798 5.937 -30.595 1.00 95.69 503 ARG A O 1
ATOM 3870 N N . ALA A 1 504 ? 35.697 4.833 -28.653 1.00 94.62 504 ALA A N 1
ATOM 3871 C CA . ALA A 1 504 ? 36.841 3.968 -28.951 1.00 94.62 504 ALA A CA 1
ATOM 3872 C C . ALA A 1 504 ? 36.509 2.948 -30.057 1.00 94.62 504 ALA A C 1
ATOM 3874 O O . ALA A 1 504 ? 37.300 2.737 -30.978 1.00 94.62 504 ALA A O 1
ATOM 3875 N N . THR A 1 505 ? 35.318 2.346 -30.006 1.00 95.00 505 THR A N 1
ATOM 3876 C CA . THR A 1 505 ? 34.864 1.371 -31.009 1.00 95.00 505 THR A CA 1
ATOM 3877 C C . THR A 1 505 ? 34.531 2.007 -32.357 1.00 95.00 505 THR A C 1
ATOM 3879 O O . THR A 1 505 ? 34.869 1.409 -33.376 1.00 95.00 505 THR A O 1
ATOM 3882 N N . THR A 1 506 ? 33.964 3.219 -32.419 1.00 94.62 506 THR A N 1
ATOM 3883 C CA . THR A 1 506 ? 33.770 3.919 -33.706 1.00 94.62 506 THR A CA 1
ATOM 3884 C C . THR A 1 506 ? 35.096 4.302 -34.359 1.00 94.62 506 THR A C 1
ATOM 3886 O O . THR A 1 506 ? 35.236 4.118 -35.565 1.00 94.62 506 THR A O 1
ATOM 3889 N N . ARG A 1 507 ? 36.106 4.729 -33.583 1.00 94.81 507 ARG A N 1
ATOM 3890 C CA . ARG A 1 507 ? 37.474 4.941 -34.096 1.00 94.81 507 ARG A CA 1
ATOM 3891 C C . ARG A 1 507 ? 38.068 3.657 -34.683 1.00 94.81 507 ARG A C 1
ATOM 3893 O O . ARG A 1 507 ? 38.541 3.683 -35.813 1.00 94.81 507 ARG A O 1
ATOM 3900 N N . ARG A 1 508 ? 37.980 2.528 -33.966 1.00 95.94 508 ARG A N 1
ATOM 3901 C CA . ARG A 1 508 ? 38.436 1.216 -34.472 1.00 95.94 508 ARG A CA 1
ATOM 3902 C C . ARG A 1 508 ? 37.700 0.806 -35.752 1.00 95.94 508 ARG A C 1
ATOM 3904 O O . ARG A 1 508 ? 38.350 0.414 -36.712 1.00 95.94 508 ARG A O 1
ATOM 3911 N N . LYS A 1 509 ? 36.370 0.954 -35.801 1.00 95.75 509 LYS A N 1
ATOM 3912 C CA . LYS A 1 509 ? 35.564 0.669 -37.003 1.00 95.75 509 LYS A CA 1
ATOM 3913 C C . LYS A 1 509 ? 35.964 1.548 -38.192 1.00 95.75 509 LYS A C 1
ATOM 3915 O O . LYS A 1 509 ? 36.065 1.029 -39.294 1.00 95.75 509 LYS A O 1
ATOM 3920 N N . CYS A 1 510 ? 36.230 2.837 -37.975 1.00 97.00 510 CYS A N 1
ATOM 3921 C CA . CYS A 1 510 ? 36.699 3.749 -39.023 1.00 97.00 510 CYS A CA 1
ATOM 3922 C C . CYS A 1 510 ? 38.060 3.312 -39.595 1.00 97.00 510 CYS A C 1
ATOM 3924 O O . CYS A 1 510 ? 38.213 3.226 -40.808 1.00 97.00 510 CYS A O 1
ATOM 3926 N N . ILE A 1 511 ? 39.014 2.943 -38.730 1.00 97.56 511 ILE A N 1
ATOM 3927 C CA . ILE A 1 511 ? 40.326 2.421 -39.150 1.00 97.56 511 ILE A CA 1
ATOM 3928 C C . ILE A 1 511 ? 40.170 1.118 -39.950 1.00 97.56 511 ILE A C 1
ATOM 3930 O O . ILE A 1 511 ? 40.778 0.983 -41.006 1.00 97.56 511 ILE A O 1
ATOM 3934 N N . ILE A 1 512 ? 39.325 0.184 -39.496 1.00 97.94 512 ILE A N 1
ATOM 3935 C CA . ILE A 1 512 ? 39.051 -1.074 -40.214 1.00 97.94 512 ILE A CA 1
ATOM 3936 C C . ILE A 1 512 ? 38.458 -0.796 -41.605 1.00 97.94 512 ILE A C 1
ATOM 3938 O O . ILE A 1 512 ? 38.931 -1.359 -42.588 1.00 97.94 512 ILE A O 1
ATOM 3942 N N . TRP A 1 513 ? 37.475 0.105 -41.710 1.00 98.12 513 TRP A N 1
ATOM 3943 C CA . TRP A 1 513 ? 36.896 0.505 -42.998 1.00 98.12 513 TRP A CA 1
ATOM 3944 C C . TRP A 1 513 ? 37.916 1.157 -43.938 1.00 98.12 513 TRP A C 1
ATOM 3946 O O . TRP A 1 513 ? 37.916 0.854 -45.128 1.00 98.12 513 TRP A O 1
ATOM 3956 N N . LEU A 1 514 ? 38.810 1.999 -43.412 1.00 98.25 514 LEU A N 1
ATOM 3957 C CA . LEU A 1 514 ? 39.883 2.622 -44.191 1.00 98.25 514 LEU A CA 1
ATOM 3958 C C . LEU A 1 514 ? 40.871 1.571 -44.719 1.00 98.25 514 LEU A C 1
ATOM 3960 O O . LEU A 1 514 ? 41.219 1.607 -45.896 1.00 98.25 514 LEU A O 1
ATOM 3964 N N . VAL A 1 515 ? 41.270 0.597 -43.893 1.00 98.19 515 VAL A N 1
ATOM 3965 C CA . VAL A 1 515 ? 42.141 -0.515 -44.321 1.00 98.19 515 VAL A CA 1
ATOM 3966 C C . VAL A 1 515 ? 41.473 -1.354 -45.413 1.00 98.19 515 VAL A C 1
ATOM 3968 O O . VAL A 1 515 ? 42.115 -1.642 -46.420 1.00 98.19 515 VAL A O 1
ATOM 3971 N N . ILE A 1 516 ? 40.189 -1.699 -45.263 1.00 98.25 516 ILE A N 1
ATOM 3972 C CA . ILE A 1 516 ? 39.430 -2.429 -46.294 1.00 98.25 516 ILE A CA 1
ATOM 3973 C C . ILE A 1 516 ? 39.410 -1.633 -47.606 1.00 98.25 516 ILE A C 1
ATOM 3975 O O . ILE A 1 516 ? 39.730 -2.189 -48.654 1.00 98.25 516 ILE A O 1
ATOM 3979 N N . PHE A 1 517 ? 39.112 -0.331 -47.549 1.00 98.38 517 PHE A N 1
ATOM 3980 C CA . PHE A 1 517 ? 39.088 0.535 -48.729 1.00 98.38 517 PHE A CA 1
ATOM 3981 C C . PHE A 1 517 ? 40.454 0.589 -49.436 1.00 98.38 517 PHE A C 1
ATOM 3983 O O . PHE A 1 517 ? 40.528 0.361 -50.646 1.00 98.38 517 PHE A O 1
ATOM 3990 N N . CYS A 1 518 ? 41.546 0.788 -48.689 1.00 98.31 518 CYS A N 1
ATOM 3991 C CA . CYS A 1 518 ? 42.905 0.766 -49.236 1.00 98.31 518 CYS A CA 1
ATOM 3992 C C . CYS A 1 518 ? 43.258 -0.581 -49.889 1.00 98.31 518 CYS A C 1
ATOM 3994 O O . CYS A 1 518 ? 43.823 -0.591 -50.980 1.00 98.31 518 CYS A O 1
ATOM 3996 N N . MET A 1 519 ? 42.887 -1.709 -49.272 1.00 98.50 519 MET A N 1
ATOM 3997 C CA . MET A 1 519 ? 43.110 -3.039 -49.855 1.00 98.50 519 MET A CA 1
ATOM 3998 C C . MET A 1 519 ? 42.306 -3.228 -51.148 1.00 98.50 519 MET A C 1
ATOM 4000 O O . MET A 1 519 ? 42.855 -3.713 -52.134 1.00 98.50 519 MET A O 1
ATOM 4004 N N . THR A 1 520 ? 41.042 -2.789 -51.198 1.00 98.25 520 THR A N 1
ATOM 4005 C CA . THR A 1 520 ? 40.246 -2.853 -52.438 1.00 98.25 520 THR A CA 1
ATOM 4006 C C . THR A 1 520 ? 40.816 -1.971 -53.550 1.00 98.25 520 THR A C 1
ATOM 4008 O O . THR A 1 520 ? 40.885 -2.415 -54.692 1.00 98.25 520 THR A O 1
ATOM 4011 N N . ALA A 1 521 ? 41.294 -0.765 -53.228 1.00 98.06 521 ALA A N 1
ATOM 4012 C CA . ALA A 1 521 ? 41.932 0.122 -54.197 1.00 98.06 521 ALA A CA 1
ATOM 4013 C C . ALA A 1 521 ? 43.244 -0.469 -54.743 1.00 98.06 521 ALA A C 1
ATOM 4015 O O . ALA A 1 521 ? 43.498 -0.388 -55.942 1.00 98.06 521 ALA A O 1
ATOM 4016 N N . LEU A 1 522 ? 44.045 -1.116 -53.889 1.00 98.19 522 LEU A N 1
ATOM 4017 C CA . LEU A 1 522 ? 45.283 -1.787 -54.288 1.00 98.19 522 LEU A CA 1
ATOM 4018 C C . LEU A 1 522 ? 45.019 -3.007 -55.185 1.00 98.19 522 LEU A C 1
ATOM 4020 O O . LEU A 1 522 ? 45.704 -3.172 -56.190 1.00 98.19 522 LEU A O 1
ATOM 4024 N N . ILE A 1 523 ? 44.000 -3.819 -54.884 1.00 97.81 523 ILE A N 1
ATOM 4025 C CA . ILE A 1 523 ? 43.588 -4.941 -55.746 1.00 97.81 523 ILE A CA 1
ATOM 4026 C C . ILE A 1 523 ? 43.129 -4.429 -57.118 1.00 97.81 523 ILE A C 1
ATOM 4028 O O . ILE A 1 523 ? 43.573 -4.947 -58.139 1.00 97.81 523 ILE A O 1
ATOM 4032 N N . LEU A 1 524 ? 42.288 -3.388 -57.158 1.00 97.62 524 LEU A N 1
ATOM 4033 C CA . LEU A 1 524 ? 41.833 -2.778 -58.413 1.00 97.62 524 LEU A CA 1
ATOM 4034 C C . LEU A 1 524 ? 42.993 -2.177 -59.221 1.00 97.62 524 LEU A C 1
ATOM 4036 O O . LEU A 1 524 ? 43.015 -2.318 -60.439 1.00 97.62 524 LEU A O 1
ATOM 4040 N N . TRP A 1 525 ? 43.970 -1.552 -58.558 1.00 98.19 525 TRP A N 1
ATOM 4041 C CA . TRP A 1 525 ? 45.167 -1.018 -59.210 1.00 98.19 525 TRP A CA 1
ATOM 4042 C C . TRP A 1 525 ? 46.040 -2.123 -59.819 1.00 98.19 525 TRP A C 1
ATOM 4044 O O . TRP A 1 525 ? 46.468 -1.988 -60.962 1.00 98.19 525 TRP A O 1
ATOM 4054 N N . ILE A 1 526 ? 46.244 -3.242 -59.109 1.00 97.69 526 ILE A N 1
ATOM 4055 C CA . ILE A 1 526 ? 46.960 -4.409 -59.650 1.00 97.69 526 ILE A CA 1
ATOM 4056 C C . ILE A 1 526 ? 46.219 -4.973 -60.866 1.00 97.69 526 ILE A C 1
ATOM 4058 O O . ILE A 1 526 ? 46.843 -5.187 -61.899 1.00 97.69 526 ILE A O 1
ATOM 4062 N N . LEU A 1 527 ? 44.900 -5.175 -60.774 1.00 97.25 527 LEU A N 1
ATOM 4063 C CA . LEU A 1 527 ? 44.092 -5.693 -61.886 1.00 97.25 527 LEU A CA 1
ATOM 4064 C C . LEU A 1 527 ? 44.122 -4.777 -63.118 1.00 97.25 527 LEU A C 1
ATOM 4066 O O . LEU A 1 527 ? 44.124 -5.280 -64.235 1.00 97.25 527 LEU A O 1
ATOM 4070 N N . LEU A 1 528 ? 44.172 -3.456 -62.918 1.00 96.88 528 LEU A N 1
ATOM 4071 C CA . LEU A 1 528 ? 44.268 -2.468 -63.996 1.00 96.88 528 LEU A CA 1
ATOM 4072 C C . LEU A 1 528 ? 45.671 -2.386 -64.616 1.00 96.88 528 LEU A C 1
ATOM 4074 O O . LEU A 1 528 ? 45.785 -2.018 -65.775 1.00 96.88 528 LEU A O 1
ATOM 4078 N N . PHE A 1 529 ? 46.732 -2.702 -63.867 1.00 96.62 529 PHE A N 1
ATOM 4079 C CA . PHE A 1 529 ? 48.108 -2.707 -64.383 1.00 96.62 529 PHE A CA 1
ATOM 4080 C C . PHE A 1 529 ? 48.503 -4.041 -65.044 1.00 96.62 529 PHE A C 1
ATOM 4082 O O . PHE A 1 529 ? 49.459 -4.090 -65.815 1.00 96.62 529 PHE A O 1
ATOM 4089 N N . LEU A 1 530 ? 47.798 -5.132 -64.726 1.00 94.56 530 LEU A N 1
ATOM 4090 C CA . LEU A 1 530 ? 48.038 -6.464 -65.295 1.00 94.56 530 LEU A CA 1
ATOM 4091 C C . LEU A 1 530 ? 47.258 -6.734 -66.599 1.00 94.56 530 LEU A C 1
ATOM 4093 O O . LEU A 1 530 ? 47.436 -7.802 -67.187 1.00 94.56 530 LEU A O 1
ATOM 4097 N N . HIS A 1 531 ? 46.388 -5.806 -67.004 1.00 89.25 531 HIS A N 1
ATOM 4098 C CA . HIS A 1 531 ? 45.522 -5.856 -68.186 1.00 89.25 531 HIS A CA 1
ATOM 4099 C C . HIS A 1 531 ? 45.899 -4.731 -69.167 1.00 89.25 531 HIS A C 1
ATOM 4101 O O . HIS A 1 531 ? 45.738 -4.953 -70.390 1.00 89.25 531 HIS A O 1
#

InterPro domains:
  IPR000727 Target SNARE coiled-coil homology domain [PS50192] (436-498)

Sequence (531 aa):
MSFAFHSALLAASPQGVSLLPLHASPSAAADAAYLEDCRVVQDLLQQLRRFSSSIRRLKTEIDALAASPFPESEGRDEPAASQQTAWKDVRASTRDEQPLPSPESSDPPSPHASEDQPDVSRLSSHSSSCAVSNSLVLLRHQTELRGQLEAARAAAEEAHRRLAHLAMHASAATSHAEKQHRQFMHQRLIQSLRLATKNLKEAAEALEAPPPPRASLPSPRALAAVRDAPSSHSSPFHSQDSDENFQRQREGLLDLLASHQRMRQEQSASHTLSRGVHTARELALRGRAGSEGRRGSPGRLSSWEDAQRMHRGSKTADGSFSPQVETSGDGAAGRGERRWQGEREEGRDSEHAHRKAYGLESRKGAAIAAAAGVIASPPSENREHREEGEDREMRAYQALLDRSRGDEAAVHNGSSLSSQARPNVPVEIPEGCIEHAIRQEQLDGLAKIQREIQGIQSLYEQLAFYVDDQQLGIDGVINLLDSTRDSASQANRELVHARRLSRATTRRKCIIWLVIFCMTALILWILLFLH

Mean predicted aligned error: 21.78 Å

Solvent-accessible surface area (backbone atoms only — not comparable to full-atom values): 34523 Å² total; per-residue (Å²): 139,83,91,78,85,78,91,80,87,86,92,78,86,74,84,81,76,77,74,67,82,74,77,68,54,71,64,60,54,52,52,51,51,45,53,49,42,53,49,54,39,51,52,37,53,51,49,40,48,54,43,35,51,48,50,45,50,55,45,53,51,49,51,49,65,70,61,53,72,74,81,68,79,72,84,69,92,66,78,95,74,91,80,94,79,84,76,79,86,84,78,86,76,83,88,83,85,82,82,85,89,78,83,92,80,82,86,86,82,88,84,88,81,79,91,79,88,86,78,96,82,87,86,72,81,70,73,68,57,60,62,54,52,55,56,53,52,49,51,49,53,54,53,50,51,50,51,50,52,52,54,40,50,53,42,51,51,52,36,52,54,41,50,54,50,42,52,51,52,23,71,68,42,90,43,71,71,53,23,52,51,38,46,51,53,49,53,52,50,51,52,54,47,54,52,41,54,46,53,35,48,53,46,49,52,64,67,70,51,73,76,74,78,73,77,71,73,77,64,92,79,70,91,81,83,90,80,92,87,88,83,91,80,86,81,92,78,78,67,69,73,56,57,56,52,52,48,54,52,50,51,54,51,51,50,52,51,51,51,55,53,50,52,52,50,52,52,52,50,53,50,51,52,54,51,50,54,53,54,52,51,51,51,52,55,57,57,60,74,71,70,84,84,86,80,89,84,88,87,82,93,81,88,86,74,89,85,79,84,88,78,87,90,81,86,89,80,89,81,89,87,87,86,89,84,90,85,90,83,90,85,84,89,85,91,82,82,89,80,95,81,91,84,92,78,91,80,88,89,87,87,89,88,87,82,80,98,76,79,79,68,70,63,58,58,56,56,50,45,62,75,67,66,72,71,82,75,77,85,75,90,76,58,73,75,53,61,65,46,57,60,50,51,54,52,52,54,50,53,50,53,54,50,67,57,49,67,67,64,71,76,67,85,79,83,80,85,80,94,68,92,72,80,95,66,87,78,79,71,61,72,66,61,57,57,50,51,54,53,47,52,52,51,54,50,51,54,48,53,52,52,51,53,51,55,51,50,54,50,50,53,53,48,51,52,54,50,55,56,48,47,58,53,48,54,54,50,50,55,52,48,52,53,50,50,51,52,52,52,49,52,52,52,52,53,52,51,50,53,52,52,51,54,52,51,51,52,52,50,51,51,51,52,50,52,51,51,53,51,52,52,50,53,53,50,51,57,63,72,77,106

pLDDT: mean 70.55, std 23.1, range [27.77, 98.5]

Nearest PDB structures (foldseek):
  6jx6-assembly1_D  TM=6.296E-01  e=6.152E-02  Homo sapiens
  3lg7-assembly1_C  TM=7.563E-01  e=6.140E-01  synthetic construct
  8auw-assembly1_D  TM=5.532E-01  e=4.310E-01  Homo sapiens